Protein AF-0000000077099693 (afdb_homodimer)

Nearest PDB structures (foldseek):
  2be3-assembly1_A  TM=9.600E-01  e=2.586E-26  Streptococcus pneumoniae TIGR4
  5ded-assembly2_C  TM=9.447E-01  e=9.834E-24  Bacillus subtilis PY79
  6ex0-assembly1_B-2  TM=9.081E-01  e=3.715E-18  Staphylococcus aureus
  6fgx-assembly1_B-2  TM=8.898E-01  e=2.248E-17  Staphylococcus aureus
  6fgx-assembly1_A-2  TM=9.010E-01  e=3.633E-17  Staphylococcus aureus

Structure (mmCIF, N/CA/C/O backbone):
data_AF-0000000077099693-model_v1
#
loop_
_entity.id
_entity.type
_entity.pdbx_description
1 polymer 'RelA/SpoT domain protein'
#
loop_
_atom_site.group_PDB
_atom_site.id
_atom_site.type_symbol
_atom_site.label_atom_id
_atom_site.label_alt_id
_atom_site.label_comp_id
_atom_site.label_asym_id
_atom_site.label_entity_id
_atom_site.label_seq_id
_atom_site.pdbx_PDB_ins_code
_atom_site.Cartn_x
_atom_site.Cartn_y
_atom_site.Cartn_z
_atom_site.occupancy
_atom_site.B_iso_or_equiv
_atom_site.auth_seq_id
_atom_site.auth_comp_id
_atom_site.auth_asym_id
_atom_site.auth_atom_id
_atom_site.pdbx_PDB_model_num
ATOM 1 N N . MET A 1 1 ? 8.82 -41.344 -7.066 1 56.47 1 MET A N 1
ATOM 2 C CA . MET A 1 1 ? 9.078 -39.938 -6.863 1 56.47 1 MET A CA 1
ATOM 3 C C . MET A 1 1 ? 9.047 -39.594 -5.379 1 56.47 1 MET A C 1
ATOM 5 O O . MET A 1 1 ? 8.312 -40.188 -4.605 1 56.47 1 MET A O 1
ATOM 9 N N . GLU A 1 2 ? 10.094 -39.031 -4.82 1 67.69 2 GLU A N 1
ATOM 10 C CA . GLU A 1 2 ? 10.125 -38.625 -3.418 1 67.69 2 GLU A CA 1
ATOM 11 C C . GLU A 1 2 ? 9.102 -37.531 -3.129 1 67.69 2 GLU A C 1
ATOM 13 O O . GLU A 1 2 ? 8.734 -36.75 -4.023 1 67.69 2 GLU A O 1
ATOM 18 N N . LEU A 1 3 ? 8.398 -37.75 -1.994 1 73.38 3 LEU A N 1
ATOM 19 C CA . LEU A 1 3 ? 7.426 -36.719 -1.599 1 73.38 3 LEU A CA 1
ATOM 20 C C . LEU A 1 3 ? 8.07 -35.344 -1.545 1 73.38 3 LEU A C 1
ATOM 22 O O . LEU A 1 3 ? 9.148 -35.188 -0.966 1 73.38 3 LEU A O 1
ATOM 26 N N . GLN A 1 4 ? 7.574 -34.562 -2.301 1 75.5 4 GLN A N 1
ATOM 27 C CA . GLN A 1 4 ? 8.062 -33.188 -2.27 1 75.5 4 GLN A CA 1
ATOM 28 C C . GLN A 1 4 ? 7.504 -32.438 -1.062 1 75.5 4 GLN A C 1
ATOM 30 O O . GLN A 1 4 ? 6.297 -32.219 -0.961 1 75.5 4 GLN A O 1
ATOM 35 N N . MET A 1 5 ? 8.43 -32.062 -0.159 1 83.25 5 MET A N 1
ATOM 36 C CA . MET A 1 5 ? 8.047 -31.281 1.016 1 83.25 5 MET A CA 1
ATOM 37 C C . MET A 1 5 ? 8.141 -29.781 0.735 1 83.25 5 MET A C 1
ATOM 39 O O . MET A 1 5 ? 9.141 -29.156 1.086 1 83.25 5 MET A O 1
ATOM 43 N N . TRP A 1 6 ? 7.055 -29.266 0.269 1 88.69 6 TRP A N 1
ATOM 44 C CA . TRP A 1 6 ? 7.055 -27.906 -0.25 1 88.69 6 TRP A CA 1
ATOM 45 C C . TRP A 1 6 ? 7.348 -26.906 0.857 1 88.69 6 TRP A C 1
ATOM 47 O O . TRP A 1 6 ? 7.984 -25.875 0.616 1 88.69 6 TRP A O 1
ATOM 57 N N . ARG A 1 7 ? 6.918 -27.203 2.027 1 86.5 7 ARG A N 1
ATOM 58 C CA . ARG A 1 7 ? 7.211 -26.297 3.137 1 86.5 7 ARG A CA 1
ATOM 59 C C . ARG A 1 7 ? 8.711 -26.188 3.375 1 86.5 7 ARG A C 1
ATOM 61 O O . ARG A 1 7 ? 9.234 -25.109 3.613 1 86.5 7 ARG A O 1
ATOM 68 N N . GLU A 1 8 ? 9.328 -27.312 3.295 1 87.81 8 GLU A N 1
ATOM 69 C CA . GLU A 1 8 ? 10.773 -27.359 3.492 1 87.81 8 GLU A CA 1
ATOM 70 C C . GLU A 1 8 ? 11.508 -26.703 2.324 1 87.81 8 GLU A C 1
ATOM 72 O O . GLU A 1 8 ? 12.5 -26 2.521 1 87.81 8 GLU A O 1
ATOM 77 N N . ILE A 1 9 ? 11.023 -27 1.177 1 90.06 9 ILE A N 1
ATOM 78 C CA . ILE A 1 9 ? 11.641 -26.469 -0.035 1 90.06 9 ILE A CA 1
ATOM 79 C C . ILE A 1 9 ? 11.555 -24.938 -0.034 1 90.06 9 ILE A C 1
ATOM 81 O O . ILE A 1 9 ? 12.516 -24.266 -0.418 1 90.06 9 ILE A O 1
ATOM 85 N N . LEU A 1 10 ? 10.43 -24.328 0.495 1 93.75 10 LEU A N 1
ATOM 86 C CA . LEU A 1 10 ? 10.172 -22.906 0.354 1 93.75 10 LEU A CA 1
ATOM 87 C C . LEU A 1 10 ? 10.648 -22.141 1.582 1 93.75 10 LEU A C 1
ATOM 89 O O . LEU A 1 10 ? 10.75 -20.906 1.554 1 93.75 10 LEU A O 1
ATOM 93 N N . CYS A 1 11 ? 11.086 -22.812 2.58 1 94.62 11 CYS A N 1
ATOM 94 C CA . CYS A 1 11 ? 11.469 -22.203 3.848 1 94.62 11 CYS A CA 1
ATOM 95 C C . CYS A 1 11 ? 12.586 -21.188 3.646 1 94.62 11 CYS A C 1
ATOM 97 O O . CYS A 1 11 ? 12.477 -20.047 4.098 1 94.62 11 CYS A O 1
ATOM 99 N N . PRO A 1 12 ? 13.648 -21.578 2.928 1 96.31 12 PRO A N 1
ATOM 100 C CA . PRO A 1 12 ? 14.711 -20.594 2.732 1 96.31 12 PRO A CA 1
ATOM 101 C C . PRO A 1 12 ? 14.242 -19.344 1.986 1 96.31 12 PRO A C 1
ATOM 103 O O . PRO A 1 12 ? 14.758 -18.25 2.217 1 96.31 12 PRO A O 1
ATOM 106 N N . TYR A 1 13 ? 13.344 -19.531 1.137 1 97.94 13 TYR A N 1
ATOM 107 C CA . TYR A 1 13 ? 12.828 -18.406 0.358 1 97.94 13 TYR A CA 1
ATOM 108 C C . TYR A 1 13 ? 11.969 -17.484 1.222 1 97.94 13 TYR A C 1
ATOM 110 O O . TYR A 1 13 ? 12.008 -16.266 1.075 1 97.94 13 TYR A O 1
ATOM 118 N N . ASP A 1 14 ? 11.219 -18.078 2.086 1 97.5 14 ASP A N 1
ATOM 119 C CA . ASP A 1 14 ? 10.469 -17.281 3.055 1 97.5 14 ASP A CA 1
ATOM 120 C C . ASP A 1 14 ? 11.391 -16.406 3.889 1 97.5 14 ASP A C 1
ATOM 122 O O . ASP A 1 14 ? 11.109 -15.227 4.102 1 97.5 14 ASP A O 1
ATOM 126 N N . LEU A 1 15 ? 12.422 -17.047 4.352 1 97.81 15 LEU A N 1
ATOM 127 C CA . LEU A 1 15 ? 13.398 -16.328 5.156 1 97.81 15 LEU A CA 1
ATOM 128 C C . LEU A 1 15 ? 14.016 -15.18 4.363 1 97.81 15 LEU A C 1
ATOM 130 O O . LEU A 1 15 ? 14.156 -14.07 4.871 1 97.81 15 LEU A O 1
ATOM 134 N N . ALA A 1 16 ? 14.367 -15.453 3.152 1 98.38 16 ALA A N 1
ATOM 135 C CA . ALA A 1 16 ? 14.969 -14.438 2.295 1 98.38 16 ALA A CA 1
ATOM 136 C C . ALA A 1 16 ? 14.031 -13.25 2.096 1 98.38 16 ALA A C 1
ATOM 138 O O . ALA A 1 16 ? 14.453 -12.094 2.184 1 98.38 16 ALA A O 1
ATOM 139 N N . VAL A 1 17 ? 12.828 -13.539 1.845 1 98.75 17 VAL A N 1
ATOM 140 C CA . VAL A 1 17 ? 11.836 -12.492 1.606 1 98.75 17 VAL A CA 1
ATOM 141 C C . VAL A 1 17 ? 11.703 -11.609 2.848 1 98.75 17 VAL A C 1
ATOM 143 O O . VAL A 1 17 ? 11.703 -10.383 2.746 1 98.75 17 VAL A O 1
ATOM 146 N N . GLU A 1 18 ? 11.609 -12.195 3.969 1 98.12 18 GLU A N 1
ATOM 147 C CA . GLU A 1 18 ? 11.469 -11.438 5.211 1 98.12 18 GLU A CA 1
ATOM 148 C C . GLU A 1 18 ? 12.688 -10.57 5.469 1 98.12 18 GLU A C 1
ATOM 150 O O . GLU A 1 18 ? 12.562 -9.398 5.852 1 98.12 18 GLU A O 1
ATOM 155 N N . GLU A 1 19 ? 13.828 -11.117 5.262 1 98.5 19 GLU A N 1
ATOM 156 C CA . GLU A 1 19 ? 15.062 -10.375 5.492 1 98.5 19 GLU A CA 1
ATOM 157 C C . GLU A 1 19 ? 15.188 -9.203 4.516 1 98.5 19 GLU A C 1
ATOM 159 O O . GLU A 1 19 ? 15.5 -8.086 4.922 1 98.5 19 GLU A O 1
ATOM 164 N N . LEU A 1 20 ? 14.977 -9.516 3.293 1 98.69 20 LEU A N 1
ATOM 165 C CA . LEU A 1 20 ? 15.141 -8.492 2.268 1 98.69 20 LEU A CA 1
ATOM 166 C C . LEU A 1 20 ? 14.125 -7.371 2.445 1 98.69 20 LEU A C 1
ATOM 168 O O . LEU A 1 20 ? 14.461 -6.191 2.311 1 98.69 20 LEU A O 1
ATOM 172 N N . LYS A 1 21 ? 12.898 -7.742 2.672 1 98.44 21 LYS A N 1
ATOM 173 C CA . LYS A 1 21 ? 11.883 -6.727 2.945 1 98.44 21 LYS A CA 1
ATOM 174 C C . LYS A 1 21 ? 12.312 -5.812 4.086 1 98.44 21 LYS A C 1
ATOM 176 O O . LYS A 1 21 ? 12.203 -4.59 3.984 1 98.44 21 LYS A O 1
ATOM 181 N N . LEU A 1 22 ? 12.734 -6.422 5.16 1 98 22 LEU A N 1
ATOM 182 C CA . LEU A 1 22 ? 13.188 -5.664 6.324 1 98 22 LEU A CA 1
ATOM 183 C C . LEU A 1 22 ? 14.312 -4.707 5.945 1 98 22 LEU A C 1
ATOM 185 O O . LEU A 1 22 ? 14.312 -3.547 6.367 1 98 22 LEU A O 1
ATOM 189 N N . LYS A 1 23 ? 15.234 -5.16 5.219 1 98.44 23 LYS A N 1
ATOM 190 C CA . LYS A 1 23 ? 16.391 -4.355 4.828 1 98.44 23 LYS A CA 1
ATOM 191 C C . LYS A 1 23 ? 15.953 -3.148 3.998 1 98.44 23 LYS A C 1
ATOM 193 O O . LYS A 1 23 ? 16.422 -2.029 4.23 1 98.44 23 LYS A O 1
ATOM 198 N N . PHE A 1 24 ? 15.078 -3.348 3.061 1 98.69 24 PHE A N 1
ATOM 199 C CA . PHE A 1 24 ? 14.641 -2.244 2.213 1 98.69 24 PHE A CA 1
ATOM 200 C C . PHE A 1 24 ? 13.742 -1.286 2.988 1 98.69 24 PHE A C 1
ATOM 202 O O . PHE A 1 24 ? 13.789 -0.074 2.77 1 98.69 24 PHE A O 1
ATOM 209 N N . VAL A 1 25 ? 12.945 -1.805 3.857 1 98.25 25 VAL A N 1
ATOM 210 C CA . VAL A 1 25 ? 12.125 -0.951 4.711 1 98.25 25 VAL A CA 1
ATOM 211 C C . VAL A 1 25 ? 13.023 -0.088 5.594 1 98.25 25 VAL A C 1
ATOM 213 O O . VAL A 1 25 ? 12.75 1.096 5.801 1 98.25 25 VAL A O 1
ATOM 216 N N . HIS A 1 26 ? 14.047 -0.689 6.094 1 97.88 26 HIS A N 1
ATOM 217 C CA . HIS A 1 26 ? 14.984 0.06 6.926 1 97.88 26 HIS A CA 1
ATOM 218 C C . HIS A 1 26 ? 15.617 1.208 6.145 1 97.88 26 HIS A C 1
ATOM 220 O O . HIS A 1 26 ? 15.766 2.314 6.668 1 97.88 26 HIS A O 1
ATOM 226 N N . ILE A 1 27 ? 15.969 0.955 4.957 1 97.56 27 ILE A N 1
ATOM 227 C CA . ILE A 1 27 ? 16.531 2 4.109 1 97.56 27 ILE A CA 1
ATOM 228 C C . ILE A 1 27 ? 15.508 3.129 3.941 1 97.56 27 ILE A C 1
ATOM 230 O O . ILE A 1 27 ? 15.852 4.305 4.074 1 97.56 27 ILE A O 1
ATOM 234 N N . MET A 1 28 ? 14.289 2.768 3.625 1 97.38 28 MET A N 1
ATOM 235 C CA . MET A 1 28 ? 13.203 3.732 3.482 1 97.38 28 MET A CA 1
ATOM 236 C C . MET A 1 28 ? 13.078 4.598 4.73 1 97.38 28 MET A C 1
ATOM 238 O O . MET A 1 28 ? 13.047 5.828 4.641 1 97.38 28 MET A O 1
ATOM 242 N N . ASN A 1 29 ? 13.141 3.955 5.855 1 95.19 29 ASN A N 1
ATOM 243 C CA . ASN A 1 29 ? 12.961 4.645 7.129 1 95.19 29 ASN A CA 1
ATOM 244 C C . ASN A 1 29 ? 14.164 5.527 7.457 1 95.19 29 ASN A C 1
ATOM 246 O O . ASN A 1 29 ? 14.008 6.598 8.055 1 95.19 29 ASN A O 1
ATOM 250 N N . GLU A 1 30 ? 15.305 5.043 7.176 1 95.25 30 GLU A N 1
ATOM 251 C CA . GLU A 1 30 ? 16.516 5.828 7.422 1 95.25 30 GLU A CA 1
ATOM 252 C C . GLU A 1 30 ? 16.469 7.156 6.664 1 95.25 30 GLU A C 1
ATOM 254 O O . GLU A 1 30 ? 16.828 8.203 7.215 1 95.25 30 GLU A O 1
ATOM 259 N N . TYR A 1 31 ? 16.078 7.074 5.426 1 94.12 31 TYR A N 1
ATOM 260 C CA . TYR A 1 31 ? 15.914 8.305 4.656 1 94.12 31 TYR A CA 1
ATOM 261 C C . TYR A 1 31 ? 14.93 9.242 5.336 1 94.12 31 TYR A C 1
ATOM 263 O O . TYR A 1 31 ? 15.227 10.422 5.543 1 94.12 31 TYR A O 1
ATOM 271 N N . ARG A 1 32 ? 13.828 8.727 5.746 1 88.75 32 ARG A N 1
ATOM 272 C CA . ARG A 1 32 ? 12.742 9.531 6.301 1 88.75 32 ARG A CA 1
ATOM 273 C C . ARG A 1 32 ? 13.133 10.133 7.645 1 88.75 32 ARG A C 1
ATOM 275 O O . ARG A 1 32 ? 12.875 11.305 7.902 1 88.75 32 ARG A O 1
ATOM 282 N N . THR A 1 33 ? 13.773 9.359 8.453 1 86 33 THR A N 1
ATOM 283 C CA . THR A 1 33 ? 14.203 9.82 9.766 1 86 33 THR A CA 1
ATOM 284 C C . THR A 1 33 ? 15.273 10.898 9.633 1 86 33 THR A C 1
ATOM 286 O O . THR A 1 33 ? 15.336 11.82 10.445 1 86 33 THR A O 1
ATOM 289 N N . ALA A 1 34 ? 16.016 10.789 8.586 1 87.25 34 ALA A N 1
ATOM 290 C CA . ALA A 1 34 ? 17.062 11.781 8.336 1 87.25 34 ALA A CA 1
ATOM 291 C C . ALA A 1 34 ? 16.484 13.039 7.695 1 87.25 34 ALA A C 1
ATOM 293 O O . ALA A 1 34 ? 17.219 13.969 7.359 1 87.25 34 ALA A O 1
ATOM 294 N N . GLY A 1 35 ? 15.188 13.047 7.512 1 83.12 35 GLY A N 1
ATOM 295 C CA . GLY A 1 35 ? 14.547 14.195 6.895 1 83.12 35 GLY A CA 1
ATOM 296 C C . GLY A 1 35 ? 14.836 14.312 5.41 1 83.12 35 GLY A C 1
ATOM 297 O O . GLY A 1 35 ? 14.867 15.414 4.859 1 83.12 35 GLY A O 1
ATOM 298 N N . ARG A 1 36 ? 15.086 13.172 4.844 1 88.94 36 ARG A N 1
ATOM 299 C CA . ARG A 1 36 ? 15.383 13.148 3.416 1 88.94 36 ARG A CA 1
ATOM 300 C C . ARG A 1 36 ? 14.297 12.398 2.645 1 88.94 36 ARG A C 1
ATOM 302 O O . ARG A 1 36 ? 13.578 11.57 3.215 1 88.94 36 ARG A O 1
ATOM 309 N N . TYR A 1 37 ? 14.25 12.766 1.404 1 92.88 37 TYR A N 1
ATOM 310 C CA . TYR A 1 37 ? 13.359 12.023 0.521 1 92.88 37 TYR A CA 1
ATOM 311 C C . TYR A 1 37 ? 13.867 10.602 0.3 1 92.88 37 TYR A C 1
ATOM 313 O O . TYR A 1 37 ? 15.039 10.398 -0.013 1 92.88 37 TYR A O 1
ATOM 321 N N . SER A 1 38 ? 12.961 9.711 0.487 1 96 38 SER A N 1
ATOM 322 C CA . SER A 1 38 ? 13.312 8.312 0.234 1 96 38 SER A CA 1
ATOM 323 C C . SER A 1 38 ? 12.922 7.898 -1.18 1 96 38 SER A C 1
ATOM 325 O O . SER A 1 38 ? 11.773 8.078 -1.591 1 96 38 SER A O 1
ATOM 327 N N . PRO A 1 39 ? 13.836 7.273 -1.912 1 97.25 39 PRO A N 1
ATOM 328 C CA . PRO A 1 39 ? 13.461 6.746 -3.225 1 97.25 39 PRO A CA 1
ATOM 329 C C . PRO A 1 39 ? 12.531 5.535 -3.131 1 97.25 39 PRO A C 1
ATOM 331 O O . PRO A 1 39 ? 11.953 5.113 -4.137 1 97.25 39 PRO A O 1
ATOM 334 N N . ILE A 1 40 ? 12.461 4.938 -1.971 1 98.19 40 ILE A N 1
ATOM 335 C CA . ILE A 1 40 ? 11.57 3.805 -1.73 1 98.19 40 ILE A CA 1
ATOM 336 C C . ILE A 1 40 ? 10.305 4.281 -1.024 1 98.19 40 ILE A C 1
ATOM 338 O O . ILE A 1 40 ? 10.375 4.879 0.053 1 98.19 40 ILE A O 1
ATOM 342 N N . GLU A 1 41 ? 9.25 4.051 -1.707 1 95.75 41 GLU A N 1
ATOM 343 C CA . GLU A 1 41 ? 7.969 4.453 -1.136 1 95.75 41 GLU A CA 1
ATOM 344 C C . GLU A 1 41 ? 7.336 3.309 -0.349 1 95.75 41 GLU A C 1
ATOM 346 O O . GLU A 1 41 ? 6.766 3.527 0.723 1 95.75 41 GLU A O 1
ATOM 351 N N . GLN A 1 42 ? 7.41 2.211 -0.86 1 95.88 42 GLN A N 1
ATOM 352 C CA . GLN A 1 42 ? 6.812 1.021 -0.26 1 95.88 42 GLN A CA 1
ATOM 353 C C . GLN A 1 42 ? 7.582 -0.237 -0.646 1 95.88 42 GLN A C 1
ATOM 355 O O . GLN A 1 42 ? 8.219 -0.284 -1.702 1 95.88 42 GLN A O 1
ATOM 360 N N . VAL A 1 43 ? 7.566 -1.199 0.247 1 98.06 43 VAL A N 1
ATOM 361 C CA . VAL A 1 43 ? 8.227 -2.475 -0.013 1 98.06 43 VAL A CA 1
ATOM 362 C C . VAL A 1 43 ? 7.266 -3.623 0.284 1 98.06 43 VAL A C 1
ATOM 364 O O . VAL A 1 43 ? 6.57 -3.611 1.304 1 98.06 43 VAL A O 1
ATOM 367 N N . ASP A 1 44 ? 7.184 -4.457 -0.662 1 95.75 44 ASP A N 1
ATOM 368 C CA . ASP A 1 44 ? 6.43 -5.691 -0.456 1 95.75 44 ASP A CA 1
ATOM 369 C C . ASP A 1 44 ? 7.254 -6.91 -0.863 1 95.75 44 ASP A C 1
ATOM 371 O O . ASP A 1 44 ? 8.297 -6.777 -1.507 1 95.75 44 ASP A O 1
ATOM 375 N N . GLY A 1 45 ? 6.895 -8.016 -0.298 1 96.12 45 GLY A N 1
ATOM 376 C CA . GLY A 1 45 ? 7.566 -9.266 -0.626 1 96.12 45 GLY A CA 1
ATOM 377 C C . GLY A 1 45 ? 6.656 -10.477 -0.54 1 96.12 45 GLY A C 1
ATOM 378 O O . GLY A 1 45 ? 5.707 -10.484 0.246 1 96.12 45 GLY A O 1
ATOM 379 N N . ARG A 1 46 ? 6.973 -11.383 -1.413 1 93.19 46 ARG A N 1
ATOM 380 C CA . ARG A 1 46 ? 6.188 -12.609 -1.363 1 93.19 46 ARG A CA 1
ATOM 381 C C . ARG A 1 46 ? 6.98 -13.789 -1.924 1 93.19 46 ARG A C 1
ATOM 383 O O . ARG A 1 46 ? 7.824 -13.609 -2.805 1 93.19 46 ARG A O 1
ATOM 390 N N . VAL A 1 47 ? 6.66 -14.906 -1.368 1 96.69 47 VAL A N 1
ATOM 391 C CA . VAL A 1 47 ? 7.105 -16.141 -1.988 1 96.69 47 VAL A CA 1
ATOM 392 C C . VAL A 1 47 ? 6.074 -16.609 -3.014 1 96.69 47 VAL A C 1
ATOM 394 O O . VAL A 1 47 ? 4.871 -16.594 -2.748 1 96.69 47 VAL A O 1
ATOM 397 N N . LYS A 1 48 ? 6.551 -16.922 -4.16 1 94.75 48 LYS A N 1
ATOM 398 C CA . LYS A 1 48 ? 5.66 -17.406 -5.207 1 94.75 48 LYS A CA 1
ATOM 399 C C . LYS A 1 48 ? 4.801 -18.562 -4.703 1 94.75 48 LYS A C 1
ATOM 401 O O . LYS A 1 48 ? 5.289 -19.438 -3.982 1 94.75 48 LYS A O 1
ATOM 406 N N . SER A 1 49 ? 3.57 -18.531 -5.102 1 92.75 49 SER A N 1
ATOM 407 C CA . SER A 1 49 ? 2.703 -19.641 -4.711 1 92.75 49 SER A CA 1
ATOM 408 C C . SER A 1 49 ? 3.146 -20.953 -5.367 1 92.75 49 SER A C 1
ATOM 410 O O . SER A 1 49 ? 3.76 -20.938 -6.438 1 92.75 49 SER A O 1
ATOM 412 N N . ILE A 1 50 ? 2.791 -22.047 -4.719 1 92.31 50 ILE A N 1
ATOM 413 C CA . ILE A 1 50 ? 3.172 -23.344 -5.254 1 92.31 50 ILE A CA 1
ATOM 414 C C . ILE A 1 50 ? 2.525 -23.547 -6.621 1 92.31 50 ILE A C 1
ATOM 416 O O . ILE A 1 50 ? 3.164 -24.062 -7.543 1 92.31 50 ILE A O 1
ATOM 420 N N . SER A 1 51 ? 1.28 -23.172 -6.738 1 92 51 SER A N 1
ATOM 421 C CA . SER A 1 51 ? 0.61 -23.297 -8.031 1 92 51 SER A CA 1
ATOM 422 C C . SER A 1 51 ? 1.363 -22.547 -9.117 1 92 51 SER A C 1
ATOM 424 O O . SER A 1 51 ? 1.502 -23.031 -10.234 1 92 51 SER A O 1
ATOM 426 N N . SER A 1 52 ? 1.836 -21.359 -8.805 1 92.5 52 SER A N 1
ATOM 427 C CA . SER A 1 52 ? 2.6 -20.562 -9.766 1 92.5 52 SER A CA 1
ATOM 428 C C . SER A 1 52 ? 3.924 -21.234 -10.109 1 92.5 52 SER A C 1
ATOM 430 O O . SER A 1 52 ? 4.387 -21.172 -11.242 1 92.5 52 SER A O 1
ATOM 432 N N . ILE A 1 53 ? 4.52 -21.797 -9.125 1 93.19 53 ILE A N 1
ATOM 433 C CA . ILE A 1 53 ? 5.773 -22.516 -9.344 1 93.19 53 ILE A CA 1
ATOM 434 C C . ILE A 1 53 ? 5.539 -23.703 -10.281 1 93.19 53 ILE A C 1
ATOM 436 O O . ILE A 1 53 ? 6.273 -23.891 -11.25 1 93.19 53 ILE A O 1
ATOM 440 N N . LEU A 1 54 ? 4.523 -24.469 -10.008 1 91.56 54 LEU A N 1
ATOM 441 C CA . LEU A 1 54 ? 4.191 -25.625 -10.828 1 91.56 54 LEU A CA 1
ATOM 442 C C . LEU A 1 54 ? 3.883 -25.219 -12.258 1 91.56 54 LEU A C 1
ATOM 444 O O . LEU A 1 54 ? 4.324 -25.875 -13.211 1 91.56 54 LEU A O 1
ATOM 448 N N . ASP A 1 55 ? 3.107 -24.188 -12.398 1 91.25 55 ASP A N 1
ATOM 449 C CA . ASP A 1 55 ? 2.799 -23.688 -13.734 1 91.25 55 ASP A CA 1
ATOM 450 C C . ASP A 1 55 ? 4.074 -23.328 -14.492 1 91.25 55 ASP A C 1
ATOM 452 O O . ASP A 1 55 ? 4.211 -23.641 -15.68 1 91.25 55 ASP A O 1
ATOM 456 N N . LYS A 1 56 ? 4.934 -22.641 -13.859 1 90.75 56 LYS A N 1
ATOM 457 C CA . LYS A 1 56 ? 6.188 -22.219 -14.484 1 90.75 56 LYS A CA 1
ATOM 458 C C . LYS A 1 56 ? 7.051 -23.438 -14.836 1 90.75 56 LYS A C 1
ATOM 460 O O . LYS A 1 56 ? 7.676 -23.469 -15.898 1 90.75 56 LYS A O 1
ATOM 465 N N . MET A 1 57 ? 7.105 -24.344 -13.93 1 89.62 57 MET A N 1
ATOM 466 C CA . MET A 1 57 ? 7.859 -25.578 -14.188 1 89.62 57 MET A CA 1
ATOM 467 C C . MET A 1 57 ? 7.332 -26.281 -15.43 1 89.62 57 MET A C 1
ATOM 469 O O . MET A 1 57 ? 8.109 -26.766 -16.25 1 89.62 57 MET A O 1
ATOM 473 N N . GLN A 1 58 ? 6.055 -26.359 -15.523 1 87.31 58 GLN A N 1
ATOM 474 C CA . GLN A 1 58 ? 5.426 -27.016 -16.672 1 87.31 58 GLN A CA 1
ATOM 475 C C . GLN A 1 58 ? 5.723 -26.266 -17.969 1 87.31 58 GLN A C 1
ATOM 477 O O . GLN A 1 58 ? 6.082 -26.859 -18.984 1 87.31 58 GLN A O 1
ATOM 482 N N . ARG A 1 59 ? 5.57 -25 -17.922 1 87.75 59 ARG A N 1
ATOM 483 C CA . ARG A 1 59 ? 5.773 -24.172 -19.109 1 87.75 59 ARG A CA 1
ATOM 484 C C . ARG A 1 59 ? 7.219 -24.234 -19.578 1 87.75 59 ARG A C 1
ATOM 486 O O . ARG A 1 59 ? 7.48 -24.297 -20.781 1 87.75 59 ARG A O 1
ATOM 493 N N . LYS A 1 60 ? 8.156 -24.25 -18.641 1 89.69 60 LYS A N 1
ATOM 494 C CA . LYS A 1 60 ? 9.57 -24.203 -18.969 1 89.69 60 LYS A CA 1
ATOM 495 C C . LYS A 1 60 ? 10.18 -25.609 -18.969 1 89.69 60 LYS A C 1
ATOM 497 O O . LYS A 1 60 ? 11.375 -25.766 -19.203 1 89.69 60 LYS A O 1
ATOM 502 N N . LYS A 1 61 ? 9.398 -26.578 -18.656 1 88.56 61 LYS A N 1
ATOM 503 C CA . LYS A 1 61 ? 9.844 -27.969 -18.609 1 88.56 61 LYS A CA 1
ATOM 504 C C . LYS A 1 61 ? 11.008 -28.141 -17.625 1 88.56 61 LYS A C 1
ATOM 506 O O . LYS A 1 61 ? 12.039 -28.719 -17.984 1 88.56 61 LYS A O 1
ATOM 511 N N . ILE A 1 62 ? 10.859 -27.594 -16.469 1 88.69 62 ILE A N 1
ATOM 512 C CA . ILE A 1 62 ? 11.859 -27.656 -15.406 1 88.69 62 ILE A CA 1
ATOM 513 C C . ILE A 1 62 ? 11.523 -28.797 -14.445 1 88.69 62 ILE A C 1
ATOM 515 O O . ILE A 1 62 ? 10.367 -28.969 -14.039 1 88.69 62 ILE A O 1
ATOM 519 N N . ASN A 1 63 ? 12.492 -29.547 -14.164 1 84.75 63 ASN A N 1
ATOM 520 C CA . ASN A 1 63 ? 12.328 -30.609 -13.172 1 84.75 63 ASN A CA 1
ATOM 521 C C . ASN A 1 63 ? 12.367 -30.062 -11.75 1 84.75 63 ASN A C 1
ATOM 523 O O . ASN A 1 63 ? 13.023 -29.047 -11.492 1 84.75 63 ASN A O 1
ATOM 527 N N . ILE A 1 64 ? 11.734 -30.75 -10.836 1 80.38 64 ILE A N 1
ATOM 528 C CA . ILE A 1 64 ? 11.602 -30.297 -9.453 1 80.38 64 ILE A CA 1
ATOM 529 C C . ILE A 1 64 ? 12.984 -30.141 -8.828 1 80.38 64 ILE A C 1
ATOM 531 O O . ILE A 1 64 ? 13.211 -29.25 -8 1 80.38 64 ILE A O 1
ATOM 535 N N . ASN A 1 65 ? 13.914 -30.969 -9.195 1 82.75 65 ASN A N 1
ATOM 536 C CA . ASN A 1 65 ? 15.258 -30.938 -8.625 1 82.75 65 ASN A CA 1
ATOM 537 C C . ASN A 1 65 ? 16.062 -29.734 -9.109 1 82.75 65 ASN A C 1
ATOM 539 O O . ASN A 1 65 ? 17.094 -29.406 -8.539 1 82.75 65 ASN A O 1
ATOM 543 N N . GLU A 1 66 ? 15.516 -29.047 -10.07 1 88.94 66 GLU A N 1
ATOM 544 C CA . GLU A 1 66 ? 16.219 -27.922 -10.672 1 88.94 66 GLU A CA 1
ATOM 545 C C . GLU A 1 66 ? 15.531 -26.609 -10.328 1 88.94 66 GLU A C 1
ATOM 547 O O . GLU A 1 66 ? 15.883 -25.562 -10.883 1 88.94 66 GLU A O 1
ATOM 552 N N . ILE A 1 67 ? 14.625 -26.609 -9.43 1 86.94 67 ILE A N 1
ATOM 553 C CA . ILE A 1 67 ? 13.82 -25.438 -9.117 1 86.94 67 ILE A CA 1
ATOM 554 C C . ILE A 1 67 ? 14.711 -24.344 -8.531 1 86.94 67 ILE A C 1
ATOM 556 O O . ILE A 1 67 ? 14.555 -23.172 -8.859 1 86.94 67 ILE A O 1
ATOM 560 N N . GLU A 1 68 ? 15.656 -24.719 -7.711 1 85.81 68 GLU A N 1
ATOM 561 C CA . GLU A 1 68 ? 16.516 -23.75 -7.023 1 85.81 68 GLU A CA 1
ATOM 562 C C . GLU A 1 68 ? 17.422 -23.016 -8.008 1 85.81 68 GLU A C 1
ATOM 564 O O . GLU A 1 68 ? 17.688 -21.828 -7.836 1 85.81 68 GLU A O 1
ATOM 569 N N . THR A 1 69 ? 17.766 -23.734 -9.039 1 87.56 69 THR A N 1
ATOM 570 C CA . THR A 1 69 ? 18.719 -23.156 -9.984 1 87.56 69 THR A CA 1
ATOM 571 C C . THR A 1 69 ? 18 -22.469 -11.133 1 87.56 69 THR A C 1
ATOM 573 O O . THR A 1 69 ? 18.453 -21.438 -11.633 1 87.56 69 THR A O 1
ATOM 576 N N . ASP A 1 70 ? 16.875 -23.047 -11.453 1 91.56 70 ASP A N 1
ATOM 577 C CA . ASP A 1 70 ? 16.281 -22.609 -12.711 1 91.56 70 ASP A CA 1
ATOM 578 C C . ASP A 1 70 ? 15.195 -21.562 -12.477 1 91.56 70 ASP A C 1
ATOM 580 O O . ASP A 1 70 ? 14.812 -20.828 -13.391 1 91.56 70 ASP A O 1
ATOM 584 N N . LEU A 1 71 ? 14.656 -21.531 -11.328 1 93.12 71 LEU A N 1
ATOM 585 C CA . LEU A 1 71 ? 13.641 -20.516 -11.031 1 93.12 71 LEU A CA 1
ATOM 586 C C . LEU A 1 71 ? 14.258 -19.344 -10.266 1 93.12 71 LEU A C 1
ATOM 588 O O . LEU A 1 71 ? 14.766 -19.531 -9.156 1 93.12 71 LEU A O 1
ATOM 592 N N . GLU A 1 72 ? 14.141 -18.188 -10.805 1 94.19 72 GLU A N 1
ATOM 593 C CA . GLU A 1 72 ? 14.828 -17.016 -10.289 1 94.19 72 GLU A CA 1
ATOM 594 C C . GLU A 1 72 ? 13.914 -16.188 -9.391 1 94.19 72 GLU A C 1
ATOM 596 O O . GLU A 1 72 ? 14.383 -15.328 -8.641 1 94.19 72 GLU A O 1
ATOM 601 N N . ASP A 1 73 ? 12.641 -16.484 -9.398 1 96.31 73 ASP A N 1
ATOM 602 C CA . ASP A 1 73 ? 11.695 -15.547 -8.812 1 96.31 73 ASP A CA 1
ATOM 603 C C . ASP A 1 73 ? 10.812 -16.234 -7.77 1 96.31 73 ASP A C 1
ATOM 605 O O . ASP A 1 73 ? 9.664 -15.844 -7.566 1 96.31 73 ASP A O 1
ATOM 609 N N . ILE A 1 74 ? 11.359 -17.312 -7.172 1 96.81 74 ILE A N 1
ATOM 610 C CA . ILE A 1 74 ? 10.602 -17.906 -6.074 1 96.81 74 ILE A CA 1
ATOM 611 C C . ILE A 1 74 ? 10.469 -16.891 -4.934 1 96.81 74 ILE A C 1
ATOM 613 O O . ILE A 1 74 ? 9.367 -16.672 -4.426 1 96.81 74 ILE A O 1
ATOM 617 N N . ALA A 1 75 ? 11.586 -16.344 -4.57 1 98.19 75 ALA A N 1
ATOM 618 C CA . ALA A 1 75 ? 11.562 -15.211 -3.658 1 98.19 75 ALA A CA 1
ATOM 619 C C . ALA A 1 75 ? 11.453 -13.898 -4.43 1 98.19 75 ALA A C 1
ATOM 621 O O . ALA A 1 75 ? 12.328 -13.57 -5.238 1 98.19 75 ALA A O 1
ATOM 622 N N . GLY A 1 76 ? 10.422 -13.141 -4.145 1 98.19 76 GLY A N 1
ATOM 623 C CA . GLY A 1 76 ? 10.195 -11.891 -4.848 1 98.19 76 GLY A CA 1
ATOM 624 C C . GLY A 1 76 ? 10.047 -10.703 -3.912 1 98.19 76 GLY A C 1
ATOM 625 O O . GLY A 1 76 ? 9.375 -10.797 -2.883 1 98.19 76 GLY A O 1
ATOM 626 N N . ILE A 1 77 ? 10.703 -9.625 -4.266 1 98.69 77 ILE A N 1
ATOM 627 C CA . ILE A 1 77 ? 10.555 -8.352 -3.57 1 98.69 77 ILE A CA 1
ATOM 628 C C . ILE A 1 77 ? 10.055 -7.289 -4.543 1 98.69 77 ILE A C 1
ATOM 630 O O . ILE A 1 77 ? 10.523 -7.207 -5.68 1 98.69 77 ILE A O 1
ATOM 634 N N . ARG A 1 78 ? 9.141 -6.578 -4.117 1 98.25 78 ARG A N 1
ATOM 635 C CA . ARG A 1 78 ? 8.656 -5.441 -4.895 1 98.25 78 ARG A CA 1
ATOM 636 C C . ARG A 1 78 ? 8.977 -4.125 -4.195 1 98.25 78 ARG A C 1
ATOM 638 O O . ARG A 1 78 ? 8.508 -3.881 -3.08 1 98.25 78 ARG A O 1
ATOM 645 N N . VAL A 1 79 ? 9.742 -3.369 -4.816 1 98.69 79 VAL A N 1
ATOM 646 C CA . VAL A 1 79 ? 10.07 -2.033 -4.332 1 98.69 79 VAL A CA 1
ATOM 647 C C . VAL A 1 79 ? 9.312 -0.987 -5.148 1 98.69 79 VAL A C 1
ATOM 649 O O . VAL A 1 79 ? 9.578 -0.806 -6.336 1 98.69 79 VAL A O 1
ATOM 652 N N . ILE A 1 80 ? 8.484 -0.268 -4.484 1 98.06 80 ILE A N 1
ATOM 653 C CA . ILE A 1 80 ? 7.652 0.727 -5.16 1 98.06 80 ILE A CA 1
ATOM 654 C C . ILE A 1 80 ? 8.258 2.115 -4.973 1 98.06 80 ILE A C 1
ATOM 656 O O . ILE A 1 80 ? 8.625 2.494 -3.857 1 98.06 80 ILE A O 1
ATOM 660 N N . CYS A 1 81 ? 8.32 2.791 -6.082 1 97.69 81 CYS A N 1
ATOM 661 C CA . CYS A 1 81 ? 8.875 4.141 -6.098 1 97.69 81 CYS A CA 1
ATOM 662 C C . CYS A 1 81 ? 7.805 5.168 -6.438 1 97.69 81 CYS A C 1
ATOM 664 O O . CYS A 1 81 ? 6.824 4.848 -7.113 1 97.69 81 CYS A O 1
ATOM 666 N N . GLN A 1 82 ? 8.039 6.367 -5.988 1 95 82 GLN A N 1
ATOM 667 C CA . GLN A 1 82 ? 7.098 7.434 -6.32 1 95 82 GLN A CA 1
ATOM 668 C C . GLN A 1 82 ? 7.309 7.926 -7.75 1 95 82 GLN A C 1
ATOM 670 O O . GLN A 1 82 ? 6.344 8.25 -8.445 1 95 82 GLN A O 1
ATOM 675 N N . PHE A 1 83 ? 8.602 7.953 -8.133 1 96.5 83 PHE A N 1
ATOM 676 C CA . PHE A 1 83 ? 8.938 8.461 -9.453 1 96.5 83 PHE A CA 1
ATOM 677 C C . PHE A 1 83 ? 9.797 7.465 -10.219 1 96.5 83 PHE A C 1
ATOM 679 O O . PHE A 1 83 ? 10.5 6.648 -9.617 1 96.5 83 PHE A O 1
ATOM 686 N N . VAL A 1 84 ? 9.719 7.594 -11.516 1 96.38 84 VAL A N 1
ATOM 687 C CA . VAL A 1 84 ? 10.484 6.699 -12.375 1 96.38 84 VAL A CA 1
ATOM 688 C C . VAL A 1 84 ? 11.977 6.875 -12.102 1 96.38 84 VAL A C 1
ATOM 690 O O . VAL A 1 84 ? 12.734 5.898 -12.102 1 96.38 84 VAL A O 1
ATOM 693 N N . GLU A 1 85 ? 12.422 8.094 -11.797 1 96.62 85 GLU A N 1
ATOM 694 C CA . GLU A 1 85 ? 13.82 8.406 -11.539 1 96.62 85 GLU A CA 1
ATOM 695 C C . GLU A 1 85 ? 14.328 7.668 -10.297 1 96.62 85 GLU A C 1
ATOM 697 O O . GLU A 1 85 ? 15.523 7.391 -10.18 1 96.62 85 GLU A O 1
ATOM 702 N N . ASP A 1 86 ? 13.43 7.41 -9.406 1 97.94 86 ASP A N 1
ATOM 703 C CA . ASP A 1 86 ? 13.805 6.738 -8.164 1 97.94 86 ASP A CA 1
ATOM 704 C C . ASP A 1 86 ? 14.227 5.293 -8.43 1 97.94 86 ASP A C 1
ATOM 706 O O . ASP A 1 86 ? 14.945 4.691 -7.633 1 97.94 86 ASP A O 1
ATOM 710 N N . ILE A 1 87 ? 13.734 4.703 -9.492 1 98.06 87 ILE A N 1
ATOM 711 C CA . ILE A 1 87 ? 14.055 3.322 -9.836 1 98.06 87 ILE A CA 1
ATOM 712 C C . ILE A 1 87 ? 15.562 3.168 -10 1 98.06 87 ILE A C 1
ATOM 714 O O . ILE A 1 87 ? 16.172 2.27 -9.414 1 98.06 87 ILE A O 1
ATOM 718 N N . ASP A 1 88 ? 16.156 4.098 -10.75 1 97.25 88 ASP A N 1
ATOM 719 C CA . ASP A 1 88 ? 17.594 4.07 -10.938 1 97.25 88 ASP A CA 1
ATOM 720 C C . ASP A 1 88 ? 18.328 4.203 -9.609 1 97.25 88 ASP A C 1
ATOM 722 O O . ASP A 1 88 ? 19.375 3.564 -9.398 1 97.25 88 ASP A O 1
ATOM 726 N N . ARG A 1 89 ? 17.828 5.031 -8.781 1 97.62 89 ARG A N 1
ATOM 727 C CA . ARG A 1 89 ? 18.438 5.227 -7.469 1 97.62 89 ARG A CA 1
ATOM 728 C C . ARG A 1 89 ? 18.406 3.943 -6.648 1 97.62 89 ARG A C 1
ATOM 730 O O . ARG A 1 89 ? 19.375 3.605 -5.973 1 97.62 89 ARG A O 1
ATOM 737 N N . VAL A 1 90 ? 17.266 3.266 -6.676 1 98.62 90 VAL A N 1
ATOM 738 C CA . VAL A 1 90 ? 17.141 2.014 -5.941 1 98.62 90 VAL A CA 1
ATOM 739 C C . VAL A 1 90 ? 18.109 0.976 -6.5 1 98.62 90 VAL A C 1
ATOM 741 O O . VAL A 1 90 ? 18.734 0.233 -5.746 1 98.62 90 VAL A O 1
ATOM 744 N N . VAL A 1 91 ? 18.219 0.92 -7.824 1 98.56 91 VAL A N 1
ATOM 745 C CA . VAL A 1 91 ? 19.172 0.005 -8.453 1 98.56 91 VAL A CA 1
ATOM 746 C C . VAL A 1 91 ? 20.578 0.291 -7.945 1 98.56 91 VAL A C 1
ATOM 748 O O . VAL A 1 91 ? 21.328 -0.632 -7.609 1 98.56 91 VAL A O 1
ATOM 751 N N . GLU A 1 92 ? 20.938 1.576 -7.852 1 98.31 92 GLU A N 1
ATOM 752 C CA . GLU A 1 92 ? 22.25 1.976 -7.348 1 98.31 92 GLU A CA 1
ATOM 753 C C . GLU A 1 92 ? 22.453 1.512 -5.91 1 98.31 92 GLU A C 1
ATOM 755 O O . GLU A 1 92 ? 23.531 1.057 -5.547 1 98.31 92 GLU A O 1
ATOM 760 N N . ILE A 1 93 ? 21.438 1.65 -5.148 1 98.19 93 ILE A N 1
ATOM 761 C CA . ILE A 1 93 ? 21.5 1.217 -3.754 1 98.19 93 ILE A CA 1
ATOM 762 C C . ILE A 1 93 ? 21.797 -0.281 -3.693 1 98.19 93 ILE A C 1
ATOM 764 O O . ILE A 1 93 ? 22.625 -0.726 -2.906 1 98.19 93 ILE A O 1
ATOM 768 N N . ILE A 1 94 ? 21.109 -1.048 -4.504 1 98.56 94 ILE A N 1
ATOM 769 C CA . ILE A 1 94 ? 21.281 -2.496 -4.539 1 98.56 94 ILE A CA 1
ATOM 770 C C . ILE A 1 94 ? 22.703 -2.828 -4.984 1 98.56 94 ILE A C 1
ATOM 772 O O . ILE A 1 94 ? 23.344 -3.709 -4.414 1 98.56 94 ILE A O 1
ATOM 776 N N . GLU A 1 95 ? 23.203 -2.111 -5.961 1 98.25 95 GLU A N 1
ATOM 777 C CA . GLU A 1 95 ? 24.531 -2.346 -6.527 1 98.25 95 GLU A CA 1
ATOM 778 C C . GLU A 1 95 ? 25.625 -2.105 -5.488 1 98.25 95 GLU A C 1
ATOM 780 O O . GLU A 1 95 ? 26.688 -2.719 -5.547 1 98.25 95 GLU A O 1
ATOM 785 N N . GLN A 1 96 ? 25.375 -1.287 -4.535 1 97.38 96 GLN A N 1
ATOM 786 C CA . GLN A 1 96 ? 26.391 -0.904 -3.555 1 97.38 96 GLN A CA 1
ATOM 787 C C . GLN A 1 96 ? 26.375 -1.849 -2.355 1 97.38 96 GLN A C 1
ATOM 789 O O . GLN A 1 96 ? 27.266 -1.792 -1.505 1 97.38 96 GLN A O 1
ATOM 794 N N . ARG A 1 97 ? 25.453 -2.682 -2.34 1 96.75 97 ARG A N 1
ATOM 795 C CA . ARG A 1 97 ? 25.344 -3.576 -1.193 1 96.75 97 ARG A CA 1
ATOM 796 C C . ARG A 1 97 ? 26.359 -4.707 -1.282 1 96.75 97 ARG A C 1
ATOM 798 O O . ARG A 1 97 ? 26.672 -5.184 -2.375 1 96.75 97 ARG A O 1
ATOM 805 N N . SER A 1 98 ? 26.734 -5.219 -0.091 1 97.06 98 SER A N 1
ATOM 806 C CA . SER A 1 98 ? 27.703 -6.305 -0.038 1 97.06 98 SER A CA 1
ATOM 807 C C . SER A 1 98 ? 27.047 -7.621 0.354 1 97.06 98 SER A C 1
ATOM 809 O O . SER A 1 98 ? 27.641 -8.695 0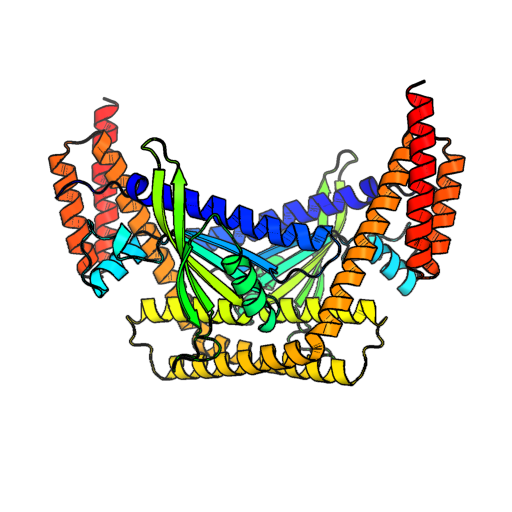.208 1 97.06 98 SER A O 1
ATOM 811 N N . ASP A 1 99 ? 25.859 -7.625 0.812 1 97.38 99 ASP A N 1
ATOM 812 C CA . ASP A 1 99 ? 25.219 -8.82 1.353 1 97.38 99 ASP A CA 1
ATOM 813 C C . ASP A 1 99 ? 24.406 -9.547 0.278 1 97.38 99 ASP A C 1
ATOM 815 O O . ASP A 1 99 ? 23.641 -10.461 0.583 1 97.38 99 ASP A O 1
ATOM 819 N N . MET A 1 100 ? 24.5 -9.078 -0.929 1 98.06 100 MET A N 1
ATOM 820 C CA . MET A 1 100 ? 23.875 -9.734 -2.068 1 98.06 100 MET A CA 1
ATOM 821 C C . MET A 1 100 ? 24.703 -9.547 -3.334 1 98.06 100 MET A C 1
ATOM 823 O O . MET A 1 100 ? 25.516 -8.625 -3.416 1 98.06 100 MET A O 1
ATOM 827 N N . GLU A 1 101 ? 24.484 -10.477 -4.246 1 98.19 101 GLU A N 1
ATOM 828 C CA . GLU A 1 101 ? 25.188 -10.422 -5.52 1 98.19 101 GLU A CA 1
ATOM 829 C C . GLU A 1 101 ? 24.219 -10.336 -6.695 1 98.19 101 GLU A C 1
ATOM 831 O O . GLU A 1 101 ? 23.312 -11.156 -6.816 1 98.19 101 GLU A O 1
ATOM 836 N N . ILE A 1 102 ? 24.484 -9.406 -7.551 1 98.56 102 ILE A N 1
ATOM 837 C CA . ILE A 1 102 ? 23.609 -9.234 -8.703 1 98.56 102 ILE A CA 1
ATOM 838 C C . ILE A 1 102 ? 23.969 -10.258 -9.781 1 98.56 102 ILE A C 1
ATOM 840 O O . ILE A 1 102 ? 25.109 -10.312 -10.227 1 98.56 102 ILE A O 1
ATOM 844 N N . LYS A 1 103 ? 23 -11.055 -10.141 1 98 103 LYS A N 1
ATOM 845 C CA . LYS A 1 103 ? 23.141 -12.008 -11.234 1 98 103 LYS A CA 1
ATOM 846 C C . LYS A 1 103 ? 22.828 -11.359 -12.578 1 98 103 LYS A C 1
ATOM 848 O O . LYS A 1 103 ? 23.609 -11.477 -13.531 1 98 103 LYS A O 1
ATOM 853 N N . THR A 1 104 ? 21.672 -10.742 -12.617 1 97.62 104 THR A N 1
ATOM 854 C CA . THR A 1 104 ? 21.219 -10.148 -13.867 1 97.62 104 THR A CA 1
ATOM 855 C C . THR A 1 104 ? 20.312 -8.945 -13.602 1 97.62 104 THR A C 1
ATOM 857 O O . THR A 1 104 ? 19.688 -8.859 -12.547 1 97.62 104 THR A O 1
ATOM 860 N N . LYS A 1 105 ? 20.391 -7.961 -14.516 1 97.44 105 LYS A N 1
ATOM 861 C CA . LYS A 1 105 ? 19.484 -6.816 -14.523 1 97.44 105 LYS A CA 1
ATOM 862 C C . LYS A 1 105 ? 18.656 -6.773 -15.812 1 97.44 105 LYS A C 1
ATOM 864 O O . LYS A 1 105 ? 19.203 -6.953 -16.906 1 97.44 105 LYS A O 1
ATOM 869 N N . LYS A 1 106 ? 17.359 -6.605 -15.664 1 97.06 106 LYS A N 1
ATOM 870 C CA . LYS A 1 106 ? 16.453 -6.457 -16.797 1 97.06 106 LYS A CA 1
ATOM 871 C C . LYS A 1 106 ? 15.727 -5.121 -16.75 1 97.06 106 LYS A C 1
ATOM 873 O O . LYS A 1 106 ? 14.883 -4.906 -15.867 1 97.06 106 LYS A O 1
ATOM 878 N N . ASP A 1 107 ? 16.016 -4.238 -17.719 1 96.56 107 ASP A N 1
ATOM 879 C CA . ASP A 1 107 ? 15.445 -2.895 -17.766 1 96.56 107 ASP A CA 1
ATOM 880 C C . ASP A 1 107 ? 14.281 -2.828 -18.75 1 96.56 107 ASP A C 1
ATOM 882 O O . ASP A 1 107 ? 14.469 -2.504 -19.922 1 96.56 107 ASP A O 1
ATOM 886 N N . TYR A 1 108 ? 13.062 -3.059 -18.234 1 94.06 108 TYR A N 1
ATOM 887 C CA . TYR A 1 108 ? 11.883 -2.984 -19.078 1 94.06 108 TYR A CA 1
ATOM 888 C C . TYR A 1 108 ? 11.281 -1.584 -19.062 1 94.06 108 TYR A C 1
ATOM 890 O O . TYR A 1 108 ? 10.133 -1.388 -19.469 1 94.06 108 TYR A O 1
ATOM 898 N N . ILE A 1 109 ? 11.938 -0.676 -18.516 1 91.56 109 ILE A N 1
ATOM 899 C CA . ILE A 1 109 ? 11.484 0.711 -18.516 1 91.56 109 ILE A CA 1
ATOM 900 C C . ILE A 1 109 ? 11.977 1.41 -19.781 1 91.56 109 ILE A C 1
ATOM 902 O O . ILE A 1 109 ? 11.195 2.014 -20.516 1 91.56 109 ILE A O 1
ATOM 906 N N . THR A 1 110 ? 13.258 1.284 -20.016 1 86.94 110 THR A N 1
ATOM 907 C CA . THR A 1 110 ? 13.836 1.874 -21.203 1 86.94 110 THR A CA 1
ATOM 908 C C . THR A 1 110 ? 13.531 1.019 -22.438 1 86.94 110 THR A C 1
ATOM 910 O O . THR A 1 110 ? 13.336 1.543 -23.531 1 86.94 110 THR A O 1
ATOM 913 N N . LYS A 1 111 ? 13.477 -0.312 -22.219 1 86.31 111 LYS A N 1
ATOM 914 C CA . LYS A 1 111 ? 13.141 -1.269 -23.266 1 86.31 111 LYS A CA 1
ATOM 915 C C . LYS A 1 111 ? 11.828 -1.983 -22.953 1 86.31 111 LYS A C 1
ATOM 917 O O . LYS A 1 111 ? 11.82 -3.182 -22.672 1 86.31 111 LYS A O 1
ATOM 922 N N . ALA A 1 112 ? 10.75 -1.161 -23.172 1 81.06 112 ALA A N 1
ATOM 923 C CA . ALA A 1 112 ? 9.445 -1.705 -22.797 1 81.06 112 ALA A CA 1
ATOM 924 C C . ALA A 1 112 ? 9.055 -2.863 -23.703 1 81.06 112 ALA A C 1
ATOM 926 O O . ALA A 1 112 ? 9.438 -2.893 -24.875 1 81.06 112 ALA A O 1
ATOM 927 N N . LYS A 1 113 ? 8.375 -3.795 -23.109 1 83.94 113 LYS A N 1
ATOM 928 C CA . LYS A 1 113 ? 7.82 -4.875 -23.922 1 83.94 113 LYS A CA 1
ATOM 929 C C . LYS A 1 113 ? 6.715 -4.367 -24.844 1 83.94 113 LYS A C 1
ATOM 931 O O . LYS A 1 113 ? 6.109 -3.324 -24.578 1 83.94 113 LYS A O 1
ATOM 936 N N . ASP A 1 114 ? 6.426 -5.152 -25.812 1 81.5 114 ASP A N 1
ATOM 937 C CA . ASP A 1 114 ? 5.375 -4.797 -26.766 1 81.5 114 ASP A CA 1
ATOM 938 C C . ASP A 1 114 ? 4.016 -4.727 -26.078 1 81.5 114 ASP A C 1
ATOM 940 O O . ASP A 1 114 ? 3.129 -3.988 -26.516 1 81.5 114 ASP A O 1
ATOM 944 N N . SER A 1 115 ? 3.906 -5.336 -24.984 1 83.5 115 SER A N 1
ATOM 945 C CA . SER A 1 115 ? 2.641 -5.395 -24.266 1 83.5 115 SER A CA 1
ATOM 946 C C . SER A 1 115 ? 2.4 -4.121 -23.453 1 83.5 115 SER A C 1
ATOM 948 O O . SER A 1 115 ? 1.283 -3.867 -23 1 83.5 115 SER A O 1
ATOM 950 N N . GLY A 1 116 ? 3.457 -3.309 -23.312 1 89.5 116 GLY A N 1
ATOM 951 C CA . GLY A 1 116 ? 3.342 -2.131 -22.469 1 89.5 116 GLY A CA 1
ATOM 952 C C . GLY A 1 116 ? 3.893 -2.344 -21.062 1 89.5 116 GLY A C 1
ATOM 953 O O . GLY A 1 116 ? 3.918 -1.416 -20.25 1 89.5 116 GLY A O 1
ATOM 954 N N . TYR A 1 117 ? 4.383 -3.494 -20.875 1 93.31 117 TYR A N 1
ATOM 955 C CA . TYR A 1 117 ? 4.934 -3.859 -19.578 1 93.31 117 TYR A CA 1
ATOM 956 C C . TYR A 1 117 ? 6.172 -3.029 -19.266 1 93.31 117 TYR A C 1
ATOM 958 O O . TYR A 1 117 ? 7.066 -2.889 -20.094 1 93.31 117 TYR A O 1
ATOM 966 N N . ARG A 1 118 ? 6.148 -2.488 -18.031 1 94.75 118 ARG A N 1
ATOM 967 C CA . ARG A 1 118 ? 7.301 -1.736 -17.547 1 94.75 118 ARG A CA 1
ATOM 968 C C . ARG A 1 118 ? 7.652 -2.123 -16.109 1 94.75 118 ARG A C 1
ATOM 970 O O . ARG A 1 118 ? 6.762 -2.275 -15.273 1 94.75 118 ARG A O 1
ATOM 977 N N . SER A 1 119 ? 8.922 -2.314 -15.938 1 96.62 119 SER A N 1
ATOM 978 C CA . SER A 1 119 ? 9.477 -2.684 -14.641 1 96.62 119 SER A CA 1
ATOM 979 C C . SER A 1 119 ? 11 -2.791 -14.703 1 96.62 119 SER A C 1
ATOM 981 O O . SER A 1 119 ? 11.578 -2.861 -15.789 1 96.62 119 SER A O 1
ATOM 983 N N . PHE A 1 120 ? 11.648 -2.656 -13.641 1 98.38 120 PHE A N 1
ATOM 984 C CA . PHE A 1 120 ? 13.07 -2.979 -13.547 1 98.38 120 PHE A CA 1
ATOM 985 C C . PHE A 1 120 ? 13.289 -4.18 -12.633 1 98.38 120 PHE A C 1
ATOM 987 O O . PHE A 1 120 ? 12.898 -4.164 -11.469 1 98.38 120 PHE A O 1
ATOM 994 N N . HIS A 1 121 ? 13.859 -5.211 -13.211 1 98.25 121 HIS A N 1
ATOM 995 C CA . HIS A 1 121 ? 14.102 -6.434 -12.445 1 98.25 121 HIS A CA 1
ATOM 996 C C . HIS A 1 121 ? 15.578 -6.594 -12.109 1 98.25 121 HIS A C 1
ATOM 998 O O . HIS A 1 121 ? 16.438 -6.445 -12.984 1 98.25 121 HIS A O 1
ATOM 1004 N N . VAL A 1 122 ? 15.844 -6.863 -10.906 1 98.75 122 VAL A N 1
ATOM 1005 C CA . VAL A 1 122 ? 17.188 -7.246 -10.484 1 98.75 122 VAL A CA 1
ATOM 1006 C C . VAL A 1 122 ? 17.172 -8.648 -9.891 1 98.75 122 VAL A C 1
ATOM 1008 O O . VAL A 1 122 ? 16.531 -8.883 -8.852 1 98.75 122 VAL A O 1
ATOM 1011 N N . ILE A 1 123 ? 17.781 -9.57 -10.547 1 98.5 123 ILE A N 1
ATOM 1012 C CA . ILE A 1 123 ? 17.938 -10.914 -9.992 1 98.5 123 ILE A CA 1
ATOM 1013 C C . ILE A 1 123 ? 19.203 -10.984 -9.156 1 98.5 123 ILE A C 1
ATOM 1015 O O . ILE A 1 123 ? 20.281 -10.602 -9.625 1 98.5 123 ILE A O 1
ATOM 1019 N N . ILE A 1 124 ? 19.047 -11.492 -8.008 1 98.62 124 ILE A N 1
ATOM 1020 C CA . ILE A 1 124 ? 20.203 -11.5 -7.121 1 98.62 124 ILE A CA 1
ATOM 1021 C C . ILE A 1 124 ? 20.438 -12.906 -6.582 1 98.62 124 ILE A C 1
ATOM 1023 O O . ILE A 1 124 ? 19.516 -13.727 -6.566 1 98.62 124 ILE A O 1
ATOM 1027 N N . TYR A 1 125 ? 21.672 -13.188 -6.215 1 98.38 125 TYR A N 1
ATOM 1028 C CA . TYR A 1 125 ? 22 -14.273 -5.293 1 98.38 125 TYR A CA 1
ATOM 1029 C C . TYR A 1 125 ? 22 -13.781 -3.85 1 98.38 125 TYR A C 1
ATOM 1031 O O . TYR A 1 125 ? 22.547 -12.719 -3.549 1 98.38 125 TYR A O 1
ATOM 1039 N N . TYR A 1 126 ? 21.391 -14.484 -3 1 98.38 126 TYR A N 1
ATOM 1040 C CA . TYR A 1 126 ? 21.266 -14.117 -1.595 1 98.38 126 TYR A CA 1
ATOM 1041 C C . TYR A 1 126 ? 21.484 -15.328 -0.695 1 98.38 126 TYR A C 1
ATOM 1043 O O . TYR A 1 126 ? 20.938 -16.406 -0.95 1 98.38 126 TYR A O 1
ATOM 1051 N N . ASP A 1 127 ? 22.281 -15.109 0.325 1 98 127 ASP A N 1
ATOM 1052 C CA . ASP A 1 127 ? 22.578 -16.188 1.26 1 98 127 ASP A CA 1
ATOM 1053 C C . ASP A 1 127 ? 21.688 -16.094 2.504 1 98 127 ASP A C 1
ATOM 1055 O O . ASP A 1 127 ? 21.531 -15.016 3.076 1 98 127 ASP A O 1
ATOM 1059 N N . VAL A 1 128 ? 21.094 -17.219 2.828 1 97.56 128 VAL A N 1
ATOM 1060 C CA . VAL A 1 128 ? 20.359 -17.281 4.082 1 97.56 128 VAL A CA 1
ATOM 1061 C C . VAL A 1 128 ? 20.906 -18.422 4.945 1 97.56 128 VAL A C 1
ATOM 1063 O O . VAL A 1 128 ? 21.391 -19.422 4.426 1 97.56 128 VAL A O 1
ATOM 1066 N N . ASP A 1 129 ? 20.844 -18.25 6.23 1 96.94 129 ASP A N 1
ATOM 1067 C CA . ASP A 1 129 ? 21.281 -19.281 7.164 1 96.94 129 ASP A CA 1
ATOM 1068 C C . ASP A 1 129 ? 20.094 -20.062 7.715 1 96.94 129 ASP A C 1
ATOM 1070 O O . ASP A 1 129 ? 19.234 -19.5 8.391 1 96.94 129 ASP A O 1
ATOM 1074 N N . THR A 1 130 ? 20.125 -21.344 7.418 1 94.94 130 THR A N 1
ATOM 1075 C CA . THR A 1 130 ? 19.047 -22.203 7.887 1 94.94 130 THR A CA 1
ATOM 1076 C C . THR A 1 130 ? 19.562 -23.188 8.945 1 94.94 130 THR A C 1
ATOM 1078 O O . THR A 1 130 ? 20.75 -23.172 9.281 1 94.94 130 THR A O 1
ATOM 1081 N N . ILE A 1 131 ? 18.625 -24.016 9.539 1 93 131 ILE A N 1
ATOM 1082 C CA . ILE A 1 131 ? 19.031 -25.031 10.508 1 93 131 ILE A CA 1
ATOM 1083 C C . ILE A 1 131 ? 19.938 -26.062 9.828 1 93 131 ILE A C 1
ATOM 1085 O O . ILE A 1 131 ? 20.672 -26.781 10.5 1 93 131 ILE A O 1
ATOM 1089 N N . TYR A 1 132 ? 19.906 -26.109 8.547 1 92.75 132 TYR A N 1
ATOM 1090 C CA . TYR A 1 132 ? 20.703 -27.062 7.785 1 92.75 132 TYR A CA 1
ATOM 1091 C C . TYR A 1 132 ? 21.953 -26.406 7.23 1 92.75 132 TYR A C 1
ATOM 1093 O O . TYR A 1 132 ? 22.656 -26.984 6.395 1 92.75 132 TYR A O 1
ATOM 1101 N N . GLY A 1 133 ? 22.203 -25.125 7.668 1 95.06 133 GLY A N 1
ATOM 1102 C CA . GLY A 1 133 ? 23.375 -24.406 7.223 1 95.06 133 GLY A CA 1
ATOM 1103 C C . GLY A 1 133 ? 23.062 -23.297 6.227 1 95.06 133 GLY A C 1
ATOM 1104 O O . GLY A 1 133 ? 21.891 -22.938 6.039 1 95.06 133 GLY A O 1
ATOM 1105 N N . LYS A 1 134 ? 24.156 -22.828 5.66 1 96.56 134 LYS A N 1
ATOM 1106 C CA . LYS A 1 134 ? 24.047 -21.719 4.715 1 96.56 134 LYS A CA 1
ATOM 1107 C C . LYS A 1 134 ? 23.5 -22.203 3.371 1 96.56 134 LYS A C 1
ATOM 1109 O O . LYS A 1 134 ? 23.891 -23.266 2.883 1 96.56 134 LYS A O 1
ATOM 1114 N N . LYS A 1 135 ? 22.562 -21.484 2.869 1 95.62 135 LYS A N 1
ATOM 1115 C CA . LYS A 1 135 ? 21.984 -21.781 1.56 1 95.62 135 LYS A CA 1
ATOM 1116 C C . LYS A 1 135 ? 22 -20.547 0.659 1 95.62 135 LYS A C 1
ATOM 1118 O O . LYS A 1 135 ? 21.547 -19.484 1.06 1 95.62 135 LYS A O 1
ATOM 1123 N N . ARG A 1 136 ? 22.578 -20.703 -0.521 1 96.56 136 ARG A N 1
ATOM 1124 C CA . ARG A 1 136 ? 22.547 -19.656 -1.529 1 96.56 136 ARG A CA 1
ATOM 1125 C C . ARG A 1 136 ? 21.344 -19.797 -2.449 1 96.56 136 ARG A C 1
ATOM 1127 O O . ARG A 1 136 ? 21.141 -20.859 -3.047 1 96.56 136 ARG A O 1
ATOM 1134 N N . ILE A 1 137 ? 20.516 -18.812 -2.525 1 97.19 137 ILE A N 1
ATOM 1135 C CA . ILE A 1 137 ? 19.312 -18.906 -3.361 1 97.19 137 ILE A CA 1
ATOM 1136 C C . ILE A 1 137 ? 19.25 -17.688 -4.289 1 97.19 137 ILE A C 1
ATOM 1138 O O . ILE A 1 137 ? 20.031 -16.75 -4.148 1 97.19 137 ILE A O 1
ATOM 1142 N N . GLN A 1 138 ? 18.344 -17.781 -5.254 1 97.62 138 GLN A N 1
ATOM 1143 C CA . GLN A 1 138 ? 18.062 -16.656 -6.129 1 97.62 138 GLN A CA 1
ATOM 1144 C C . GLN A 1 138 ? 16.812 -15.922 -5.68 1 97.62 138 GLN A C 1
ATOM 1146 O O . GLN A 1 138 ? 15.883 -16.531 -5.141 1 97.62 138 GLN A O 1
ATOM 1151 N N . ALA A 1 139 ? 16.812 -14.617 -5.82 1 98.31 139 ALA A N 1
ATOM 1152 C CA . ALA A 1 139 ? 15.648 -13.773 -5.559 1 98.31 139 ALA A CA 1
ATOM 1153 C C . ALA A 1 139 ? 15.516 -12.688 -6.621 1 98.31 139 ALA A C 1
ATOM 1155 O O . ALA A 1 139 ? 16.5 -12.273 -7.223 1 98.31 139 ALA A O 1
ATOM 1156 N N . GLU A 1 140 ? 14.32 -12.312 -6.809 1 98.62 140 GLU A N 1
ATOM 1157 C CA . GLU A 1 140 ? 14.055 -11.25 -7.777 1 98.62 140 GLU A CA 1
ATOM 1158 C C . GLU A 1 140 ? 13.523 -10 -7.09 1 98.62 140 GLU A C 1
ATOM 1160 O O . GLU A 1 140 ? 12.57 -10.07 -6.312 1 98.62 140 GLU A O 1
ATOM 1165 N N . ILE A 1 141 ? 14.133 -8.875 -7.371 1 98.75 141 ILE A N 1
ATOM 1166 C CA . ILE A 1 141 ? 13.672 -7.578 -6.895 1 98.75 141 ILE A CA 1
ATOM 1167 C C . ILE A 1 141 ? 13.07 -6.785 -8.055 1 98.75 141 ILE A C 1
ATOM 1169 O O . ILE A 1 141 ? 13.781 -6.41 -8.992 1 98.75 141 ILE A O 1
ATOM 1173 N N . GLN A 1 142 ? 11.828 -6.605 -7.988 1 98.62 142 GLN A N 1
ATOM 1174 C CA . GLN A 1 142 ? 11.133 -5.789 -8.977 1 98.62 142 GLN A CA 1
ATOM 1175 C C . GLN A 1 142 ? 10.977 -4.348 -8.492 1 98.62 142 GLN A C 1
ATOM 1177 O O . GLN A 1 142 ? 10.453 -4.109 -7.402 1 98.62 142 GLN A O 1
ATOM 1182 N N . ILE A 1 143 ? 11.414 -3.418 -9.203 1 98.75 143 ILE A N 1
ATOM 1183 C CA . ILE A 1 143 ? 11.352 -1.999 -8.867 1 98.75 143 ILE A CA 1
ATOM 1184 C C . ILE A 1 143 ? 10.414 -1.279 -9.836 1 98.75 143 ILE A C 1
ATOM 1186 O O . ILE A 1 143 ? 10.68 -1.229 -11.039 1 98.75 143 ILE A O 1
ATOM 1190 N N . ARG A 1 144 ? 9.359 -0.736 -9.258 1 97.94 144 ARG A N 1
ATOM 1191 C CA . ARG A 1 144 ? 8.289 -0.179 -10.078 1 97.94 144 ARG A CA 1
ATOM 1192 C C . ARG A 1 144 ? 7.707 1.078 -9.438 1 97.94 144 ARG A C 1
ATOM 1194 O O . ARG A 1 144 ? 7.844 1.283 -8.227 1 97.94 144 ARG A O 1
ATOM 1201 N N . THR A 1 145 ? 7.133 1.97 -10.305 1 97 145 THR A N 1
ATOM 1202 C CA . THR A 1 145 ? 6.215 2.959 -9.75 1 97 145 THR A CA 1
ATOM 1203 C C . THR A 1 145 ? 4.898 2.307 -9.344 1 97 145 THR A C 1
ATOM 1205 O O . THR A 1 145 ? 4.652 1.14 -9.656 1 97 145 THR A O 1
ATOM 1208 N N . LEU A 1 146 ? 4.141 3.043 -8.672 1 94.75 146 LEU A N 1
ATOM 1209 C CA . LEU A 1 146 ? 2.844 2.533 -8.234 1 94.75 146 LEU A CA 1
ATOM 1210 C C . LEU A 1 146 ? 1.988 2.137 -9.43 1 94.75 146 LEU A C 1
ATOM 1212 O O . LEU A 1 146 ? 1.391 1.057 -9.445 1 94.75 146 LEU A O 1
ATOM 1216 N N . ALA A 1 147 ? 1.953 2.979 -10.422 1 94.56 147 ALA A N 1
ATOM 1217 C CA . ALA A 1 147 ? 1.132 2.727 -11.602 1 94.56 147 ALA A CA 1
ATOM 1218 C C . ALA A 1 147 ? 1.639 1.511 -12.367 1 94.56 147 ALA A C 1
ATOM 1220 O O . ALA A 1 147 ? 0.846 0.684 -12.828 1 94.56 147 ALA A O 1
ATOM 1221 N N . MET A 1 148 ? 2.912 1.443 -12.469 1 95.75 148 MET A N 1
ATOM 1222 C CA . MET A 1 148 ? 3.512 0.284 -13.125 1 95.75 148 MET A CA 1
ATOM 1223 C C . MET A 1 148 ? 3.123 -1.006 -12.406 1 95.75 148 MET A C 1
ATOM 1225 O O . MET A 1 148 ? 2.799 -2.004 -13.055 1 95.75 148 MET A O 1
ATOM 1229 N N . ASN A 1 149 ? 3.217 -0.965 -11.141 1 95.81 149 ASN A N 1
ATOM 1230 C CA . ASN A 1 149 ? 2.926 -2.141 -10.328 1 95.81 149 ASN A CA 1
ATOM 1231 C C . ASN A 1 149 ? 1.479 -2.596 -10.492 1 95.81 149 ASN A C 1
ATOM 1233 O O . ASN A 1 149 ? 1.212 -3.789 -10.633 1 95.81 149 ASN A O 1
ATOM 1237 N N . PHE A 1 150 ? 0.649 -1.668 -10.492 1 92.25 150 PHE A N 1
ATOM 1238 C CA . PHE A 1 150 ? -0.762 -1.988 -10.672 1 92.25 150 PHE A CA 1
ATOM 1239 C C . PHE A 1 150 ? -0.999 -2.645 -12.031 1 92.25 150 PHE A C 1
ATOM 1241 O O . PHE A 1 150 ? -1.607 -3.713 -12.109 1 92.25 150 PHE A O 1
ATOM 1248 N N . TRP A 1 151 ? -0.536 -2.033 -13.031 1 94.81 151 TRP A N 1
ATOM 1249 C CA . TRP A 1 151 ? -0.691 -2.535 -14.391 1 94.81 151 TRP A CA 1
ATOM 1250 C C . TRP A 1 151 ? -0.117 -3.941 -14.523 1 94.81 151 TRP A C 1
ATOM 1252 O O . TRP A 1 151 ? -0.777 -4.844 -15.047 1 94.81 151 TRP A O 1
ATOM 1262 N N . ALA A 1 152 ? 1.062 -4.09 -14 1 95.19 152 ALA A N 1
ATOM 1263 C CA . ALA A 1 152 ? 1.75 -5.375 -14.109 1 95.19 152 ALA A CA 1
ATOM 1264 C C . ALA A 1 152 ? 0.959 -6.48 -13.414 1 95.19 152 ALA A C 1
ATOM 1266 O O . ALA A 1 152 ? 0.887 -7.605 -13.914 1 95.19 152 ALA A O 1
ATOM 1267 N N . THR A 1 153 ? 0.41 -6.219 -12.312 1 91.81 153 THR A N 1
ATOM 1268 C CA . THR A 1 153 ? -0.36 -7.191 -11.547 1 91.81 153 THR A CA 1
ATOM 1269 C C . THR A 1 153 ? -1.61 -7.613 -12.312 1 91.81 153 THR A C 1
ATOM 1271 O O . THR A 1 153 ? -1.93 -8.805 -12.375 1 91.81 153 THR A O 1
ATOM 1274 N N . VAL A 1 154 ? -2.273 -6.652 -12.883 1 91.94 154 VAL A N 1
ATOM 1275 C CA . VAL A 1 154 ? -3.473 -6.914 -13.672 1 91.94 154 VAL A CA 1
ATOM 1276 C C . VAL A 1 154 ? -3.115 -7.773 -14.883 1 91.94 154 VAL A C 1
ATOM 1278 O O . VAL A 1 154 ? -3.768 -8.789 -15.148 1 91.94 154 VAL A O 1
ATOM 1281 N N . GLU A 1 155 ? -2.135 -7.352 -15.562 1 93.81 155 GLU A N 1
ATOM 1282 C CA . GLU A 1 155 ? -1.696 -8.07 -16.75 1 93.81 155 GLU A CA 1
ATOM 1283 C C . GLU A 1 155 ? -1.312 -9.508 -16.422 1 93.81 155 GLU A C 1
ATOM 1285 O O . GLU A 1 155 ? -1.621 -10.43 -17.188 1 93.81 155 GLU A O 1
ATOM 1290 N N . HIS A 1 156 ? -0.646 -9.688 -15.344 1 90.81 156 HIS A N 1
ATOM 1291 C CA . HIS A 1 156 ? -0.239 -11.023 -14.922 1 90.81 156 HIS A CA 1
ATOM 1292 C C . HIS A 1 156 ? -1.449 -11.93 -14.711 1 90.81 156 HIS A C 1
ATOM 1294 O O . HIS A 1 156 ? -1.45 -13.078 -15.156 1 90.81 156 HIS A O 1
ATOM 1300 N N . SER A 1 157 ? -2.438 -11.453 -14.047 1 90 157 SER A N 1
ATOM 1301 C CA . SER A 1 157 ? -3.641 -12.242 -13.805 1 90 157 SER A CA 1
ATOM 1302 C C . SER A 1 157 ? -4.336 -12.609 -15.117 1 90 157 SER A C 1
ATOM 1304 O O . SER A 1 157 ? -4.816 -13.734 -15.273 1 90 157 SER A O 1
ATOM 1306 N N . LEU A 1 158 ? -4.332 -11.656 -16 1 93 158 LEU A N 1
ATOM 1307 C CA . LEU A 1 158 ? -4.977 -11.898 -17.297 1 93 158 LEU A CA 1
ATOM 1308 C C . LEU A 1 158 ? -4.184 -12.906 -18.109 1 93 158 LEU A C 1
ATOM 1310 O O . LEU A 1 158 ? -4.766 -13.781 -18.766 1 93 158 LEU A O 1
ATOM 1314 N N . GLN A 1 159 ? -2.852 -12.766 -18.125 1 90.31 159 GLN A N 1
ATOM 1315 C CA . GLN A 1 159 ? -1.999 -13.734 -18.812 1 90.31 159 GLN A CA 1
ATOM 1316 C C . GLN A 1 159 ? -2.225 -15.141 -18.281 1 90.31 159 GLN A C 1
ATOM 1318 O O . GLN A 1 159 ? -2.24 -16.109 -19.047 1 90.31 159 GLN A O 1
ATOM 1323 N N . TYR A 1 160 ? -2.354 -15.18 -17.031 1 85.94 160 TYR A N 1
ATOM 1324 C CA . TYR A 1 160 ? -2.609 -16.469 -16.391 1 85.94 160 TYR A CA 1
ATOM 1325 C C . TYR A 1 160 ? -3.941 -17.047 -16.859 1 85.94 160 TYR A C 1
ATOM 1327 O O . TYR A 1 160 ? -4.008 -18.203 -17.266 1 85.94 160 TYR A O 1
ATOM 1335 N N . LYS A 1 161 ? -4.906 -16.281 -16.828 1 86.5 161 LYS A N 1
ATOM 1336 C CA . LYS A 1 161 ? -6.254 -16.719 -17.172 1 86.5 161 LYS A CA 1
ATOM 1337 C C . LYS A 1 161 ? -6.336 -17.172 -18.625 1 86.5 161 LYS A C 1
ATOM 1339 O O . LYS A 1 161 ? -6.953 -18.203 -18.922 1 86.5 161 LYS A O 1
ATOM 1344 N N . TYR A 1 162 ? -5.688 -16.422 -19.438 1 90.81 162 TYR A N 1
ATOM 1345 C CA . TYR A 1 162 ? -5.836 -16.688 -20.875 1 90.81 162 TYR A CA 1
ATOM 1346 C C . TYR A 1 162 ? -4.668 -17.5 -21.406 1 90.81 162 TYR A C 1
ATOM 1348 O O . TYR A 1 162 ? -4.504 -17.656 -22.625 1 90.81 162 TYR A O 1
ATOM 1356 N N . LYS A 1 163 ? -3.826 -17.984 -20.562 1 85.12 163 LYS A N 1
ATOM 1357 C CA . LYS A 1 163 ? -2.686 -18.828 -20.938 1 85.12 163 LYS A CA 1
ATOM 1358 C C . LYS A 1 163 ? -1.887 -18.188 -22.078 1 85.12 163 LYS A C 1
ATOM 1360 O O . LYS A 1 163 ? -1.629 -18.828 -23.094 1 85.12 163 LYS A O 1
ATOM 1365 N N . GLU A 1 164 ? -1.695 -16.891 -21.953 1 82.56 164 GLU A N 1
ATOM 1366 C CA . GLU A 1 164 ? -0.851 -16.094 -22.844 1 82.56 164 GLU A CA 1
ATOM 1367 C C . GLU A 1 164 ? -1.577 -15.758 -24.141 1 82.56 164 GLU A C 1
ATOM 1369 O O . GLU A 1 164 ? -0.97 -15.25 -25.078 1 82.56 164 GLU A O 1
ATOM 1374 N N . ASN A 1 165 ? -2.783 -16.141 -24.203 1 90 165 ASN A N 1
ATOM 1375 C CA . ASN A 1 165 ? -3.598 -15.781 -25.359 1 90 165 ASN A CA 1
ATOM 1376 C C . ASN A 1 165 ? -4.695 -14.789 -24.984 1 90 165 ASN A C 1
ATOM 1378 O O . ASN A 1 165 ? -5.879 -15.047 -25.219 1 90 165 ASN A O 1
ATOM 1382 N N . ILE A 1 166 ? -4.301 -13.617 -24.594 1 92.94 166 ILE A N 1
ATOM 1383 C CA . ILE A 1 166 ? -5.254 -12.586 -24.188 1 92.94 166 ILE A CA 1
ATOM 1384 C C . ILE A 1 166 ? -5.973 -12.039 -25.422 1 92.94 166 ILE A C 1
ATOM 1386 O O . ILE A 1 166 ? -5.332 -11.688 -26.406 1 92.94 166 ILE A O 1
ATOM 1390 N N . PRO A 1 167 ? -7.258 -11.992 -25.359 1 95.12 167 PRO A N 1
ATOM 1391 C CA . PRO A 1 167 ? -8.008 -11.438 -26.484 1 95.12 167 PRO A CA 1
ATOM 1392 C C . PRO A 1 167 ? -7.531 -10.047 -26.891 1 95.12 167 PRO A C 1
ATOM 1394 O O . PRO A 1 167 ? -7.102 -9.266 -26.047 1 95.12 167 PRO A O 1
ATOM 1397 N N . GLU A 1 168 ? -7.695 -9.773 -28.125 1 94.62 168 GLU A N 1
ATOM 1398 C CA . GLU A 1 168 ? -7.176 -8.531 -28.703 1 94.62 168 GLU A CA 1
ATOM 1399 C C . GLU A 1 168 ? -7.809 -7.309 -28.047 1 94.62 168 GLU A C 1
ATOM 1401 O O . GLU A 1 168 ? -7.133 -6.312 -27.781 1 94.62 168 GLU A O 1
ATOM 1406 N N . HIS A 1 169 ? -9.094 -7.344 -27.812 1 94.81 169 HIS A N 1
ATOM 1407 C CA . HIS A 1 169 ? -9.773 -6.191 -27.234 1 94.81 169 HIS A CA 1
ATOM 1408 C C . HIS A 1 169 ? -9.25 -5.879 -25.844 1 94.81 169 HIS A C 1
ATOM 1410 O O . HIS A 1 169 ? -9.203 -4.715 -25.438 1 94.81 169 HIS A O 1
ATOM 1416 N N . ILE A 1 170 ? -8.844 -6.848 -25.156 1 95.56 170 ILE A N 1
ATOM 1417 C CA . ILE A 1 170 ? -8.273 -6.652 -23.828 1 95.56 170 ILE A CA 1
ATOM 1418 C C . ILE A 1 170 ? -6.855 -6.094 -23.953 1 95.56 170 ILE A C 1
ATOM 1420 O O . ILE A 1 170 ? -6.484 -5.16 -23.234 1 95.56 170 ILE A O 1
ATOM 1424 N N . THR A 1 171 ? -6.137 -6.66 -24.844 1 95.19 171 THR A N 1
ATOM 1425 C CA . THR A 1 171 ? -4.762 -6.223 -25.078 1 95.19 171 THR A CA 1
ATOM 1426 C C . THR A 1 171 ? -4.719 -4.742 -25.453 1 95.19 171 THR A C 1
ATOM 1428 O O . THR A 1 171 ? -3.832 -4.012 -25 1 95.19 171 THR A O 1
ATOM 1431 N N . GLU A 1 172 ? -5.645 -4.379 -26.219 1 96.12 172 GLU A N 1
ATOM 1432 C CA . GLU A 1 172 ? -5.723 -2.979 -26.625 1 96.12 172 GLU A CA 1
ATOM 1433 C C . GLU A 1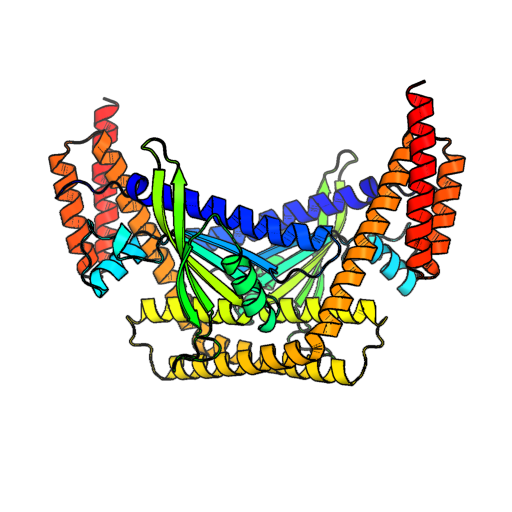 172 ? -5.949 -2.064 -25.422 1 96.12 172 GLU A C 1
ATOM 1435 O O . GLU A 1 172 ? -5.301 -1.022 -25.297 1 96.12 172 GLU A O 1
ATOM 1440 N N . LYS A 1 173 ? -6.863 -2.408 -24.594 1 96.31 173 LYS A N 1
ATOM 1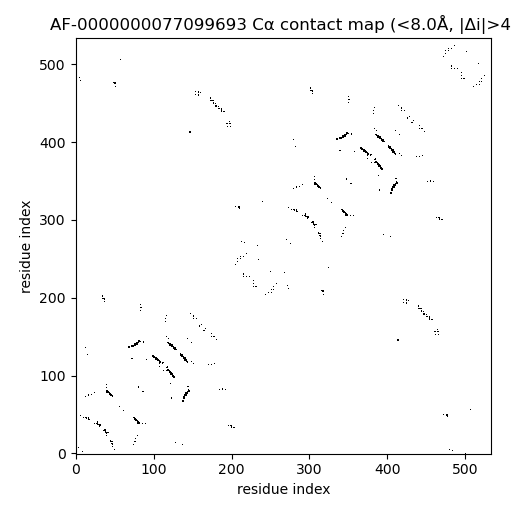441 C CA . LYS A 1 173 ? -7.148 -1.601 -23.422 1 96.31 173 LYS A CA 1
ATOM 1442 C C . LYS A 1 173 ? -5.949 -1.56 -22.469 1 96.31 173 LYS A C 1
ATOM 1444 O O . LYS A 1 173 ? -5.648 -0.518 -21.891 1 96.31 173 LYS A O 1
ATOM 1449 N N . LEU A 1 174 ? -5.262 -2.674 -22.391 1 95.81 174 LEU A N 1
ATOM 1450 C CA . LEU A 1 174 ? -4.062 -2.729 -21.562 1 95.81 174 LEU A CA 1
ATOM 1451 C C . LEU A 1 174 ? -2.973 -1.822 -22.125 1 95.81 174 LEU A C 1
ATOM 1453 O O . LEU A 1 174 ? -2.262 -1.155 -21.359 1 95.81 174 LEU A O 1
ATOM 1457 N N . MET A 1 175 ? -2.898 -1.819 -23.359 1 96.31 175 MET A N 1
ATOM 1458 C CA . MET A 1 175 ? -1.909 -0.96 -24.016 1 96.31 175 MET A CA 1
ATOM 1459 C C . MET A 1 175 ? -2.24 0.512 -23.781 1 96.31 175 MET A C 1
ATOM 1461 O O . MET A 1 175 ? -1.354 1.313 -23.484 1 96.31 175 MET A O 1
ATOM 1465 N N . ASN A 1 176 ? -3.477 0.854 -23.922 1 96.56 176 ASN A N 1
ATOM 1466 C CA . ASN A 1 176 ? -3.912 2.223 -23.672 1 96.56 176 ASN A CA 1
ATOM 1467 C C . ASN A 1 176 ? -3.643 2.635 -22.219 1 96.56 176 ASN A C 1
ATOM 1469 O O . ASN A 1 176 ? -3.24 3.77 -21.969 1 96.56 176 ASN A O 1
ATOM 1473 N N . ALA A 1 177 ? -3.9 1.73 -21.359 1 96.44 177 ALA A N 1
ATOM 1474 C CA . ALA A 1 177 ? -3.615 1.994 -19.953 1 96.44 177 ALA A CA 1
ATOM 1475 C C . ALA A 1 177 ? -2.121 2.213 -19.719 1 96.44 177 ALA A C 1
ATOM 1477 O O . ALA A 1 177 ? -1.725 3.113 -18.984 1 96.44 177 ALA A O 1
ATOM 1478 N N . ALA A 1 178 ? -1.329 1.385 -20.344 1 96.38 178 ALA A N 1
ATOM 1479 C CA . ALA A 1 178 ? 0.121 1.532 -20.234 1 96.38 178 ALA A CA 1
ATOM 1480 C C . ALA A 1 178 ? 0.568 2.902 -20.75 1 96.38 178 ALA A C 1
ATOM 1482 O O . ALA A 1 178 ? 1.429 3.543 -20.141 1 96.38 178 ALA A O 1
ATOM 1483 N N . ASP A 1 179 ? 0.003 3.342 -21.797 1 95.69 179 ASP A N 1
ATOM 1484 C CA . ASP A 1 179 ? 0.318 4.656 -22.344 1 95.69 179 ASP A CA 1
ATOM 1485 C C . ASP A 1 179 ? -0.061 5.77 -21.375 1 95.69 179 ASP A C 1
ATOM 1487 O O . ASP A 1 179 ? 0.668 6.754 -21.234 1 95.69 179 ASP A O 1
ATOM 1491 N N . ALA A 1 180 ? -1.191 5.617 -20.828 1 96.44 180 ALA A N 1
ATOM 1492 C CA . ALA A 1 180 ? -1.632 6.598 -19.844 1 96.44 180 ALA A CA 1
ATOM 1493 C C . ALA A 1 180 ? -0.664 6.66 -18.656 1 96.44 180 ALA A C 1
ATOM 1495 O O . ALA A 1 180 ? -0.411 7.734 -18.109 1 96.44 180 ALA A O 1
ATOM 1496 N N . ILE A 1 181 ? -0.146 5.531 -18.281 1 96.19 181 ILE A N 1
ATOM 1497 C CA . ILE A 1 181 ? 0.805 5.457 -17.188 1 96.19 181 ILE A CA 1
ATOM 1498 C C . ILE A 1 181 ? 2.082 6.207 -17.547 1 96.19 181 ILE A C 1
ATOM 1500 O O . ILE A 1 181 ? 2.652 6.918 -16.719 1 96.19 181 ILE A O 1
ATOM 1504 N N . VAL A 1 182 ? 2.5 6.074 -18.75 1 94.94 182 VAL A N 1
ATOM 1505 C CA . VAL A 1 182 ? 3.691 6.77 -19.234 1 94.94 182 VAL A CA 1
ATOM 1506 C C . VAL A 1 182 ? 3.49 8.273 -19.109 1 94.94 182 VAL A C 1
ATOM 1508 O O . VAL A 1 182 ? 4.379 8.992 -18.641 1 94.94 182 VAL A O 1
ATOM 1511 N N . VAL A 1 183 ? 2.377 8.742 -19.5 1 96.06 183 VAL A N 1
ATOM 1512 C CA . VAL A 1 183 ? 2.061 10.164 -19.438 1 96.06 183 VAL A CA 1
ATOM 1513 C C . VAL A 1 183 ? 2.02 10.617 -17.969 1 96.06 183 VAL A C 1
ATOM 1515 O O . VAL A 1 183 ? 2.607 11.641 -17.625 1 96.06 183 VAL A O 1
ATOM 1518 N N . LEU A 1 184 ? 1.352 9.836 -17.172 1 96 184 LEU A N 1
ATOM 1519 C CA . LEU A 1 184 ? 1.259 10.141 -15.75 1 96 184 LEU A CA 1
ATOM 1520 C C . LEU A 1 184 ? 2.645 10.273 -15.133 1 96 184 LEU A C 1
ATOM 1522 O O . LEU A 1 184 ? 2.951 11.289 -14.5 1 96 184 LEU A O 1
ATOM 1526 N N . ASP A 1 185 ? 3.459 9.32 -15.344 1 95 185 ASP A N 1
ATOM 1527 C CA . ASP A 1 185 ? 4.797 9.297 -14.758 1 95 185 ASP A CA 1
ATOM 1528 C C . ASP A 1 185 ? 5.645 10.453 -15.281 1 95 185 ASP A C 1
ATOM 1530 O O . ASP A 1 185 ? 6.434 11.039 -14.539 1 95 185 ASP A O 1
ATOM 1534 N N . LYS A 1 186 ? 5.48 10.734 -16.531 1 95.19 186 LYS A N 1
ATOM 1535 C CA . LYS A 1 186 ? 6.238 11.82 -17.141 1 95.19 186 LYS A CA 1
ATOM 1536 C C . LYS A 1 186 ? 5.848 13.164 -16.531 1 95.19 186 LYS A C 1
ATOM 1538 O O . LYS A 1 186 ? 6.711 13.969 -16.172 1 95.19 186 LYS A O 1
ATOM 1543 N N . GLU A 1 187 ? 4.559 13.438 -16.422 1 95.88 187 GLU A N 1
ATOM 1544 C CA . GLU A 1 187 ? 4.074 14.688 -15.844 1 95.88 187 GLU A CA 1
ATOM 1545 C C . GLU A 1 187 ? 4.547 14.859 -14.406 1 95.88 187 GLU A C 1
ATOM 1547 O O . GLU A 1 187 ? 4.965 15.945 -14.008 1 95.88 187 GLU A O 1
ATOM 1552 N N . MET A 1 188 ? 4.512 13.812 -13.695 1 94.81 188 MET A N 1
ATOM 1553 C CA . MET A 1 188 ? 4.938 13.859 -12.297 1 94.81 188 MET A CA 1
ATOM 1554 C C . MET A 1 188 ? 6.445 14.062 -12.195 1 94.81 188 MET A C 1
ATOM 1556 O O . MET A 1 188 ? 6.922 14.734 -11.281 1 94.81 188 MET A O 1
ATOM 1560 N N . SER A 1 189 ? 7.148 13.5 -13.125 1 94.56 189 SER A N 1
ATOM 1561 C CA . SER A 1 189 ? 8.602 13.641 -13.156 1 94.56 189 SER A CA 1
ATOM 1562 C C . SER A 1 189 ? 9.008 15.094 -13.352 1 94.56 189 SER A C 1
ATOM 1564 O O . SER A 1 189 ? 10.023 15.539 -12.812 1 94.56 189 SER A O 1
ATOM 1566 N N . ILE A 1 190 ? 8.25 15.805 -14.078 1 95.19 190 ILE A N 1
ATOM 1567 C CA . ILE A 1 190 ? 8.57 17.188 -14.406 1 95.19 190 ILE A CA 1
ATOM 1568 C C . ILE A 1 190 ? 8.547 18.031 -13.141 1 95.19 190 ILE A C 1
ATOM 1570 O O . ILE A 1 190 ? 9.344 18.969 -12.992 1 95.19 190 ILE A O 1
ATOM 1574 N N . VAL A 1 191 ? 7.688 17.688 -12.211 1 94.81 191 VAL A N 1
ATOM 1575 C CA . VAL A 1 191 ? 7.562 18.484 -11 1 94.81 191 VAL A CA 1
ATOM 1576 C C . VAL A 1 191 ? 8.094 17.688 -9.805 1 94.81 191 VAL A C 1
ATOM 1578 O O . VAL A 1 191 ? 7.676 17.922 -8.664 1 94.81 191 VAL A O 1
ATOM 1581 N N . ARG A 1 192 ? 8.898 16.734 -10.031 1 95.44 192 ARG A N 1
ATOM 1582 C CA . ARG A 1 192 ? 9.383 15.797 -9.023 1 95.44 192 ARG A CA 1
ATOM 1583 C C . ARG A 1 192 ? 10.109 16.531 -7.898 1 95.44 192 ARG A C 1
ATOM 1585 O O . ARG A 1 192 ? 9.883 16.25 -6.719 1 95.44 192 ARG A O 1
ATOM 1592 N N . ASP A 1 193 ? 10.992 17.531 -8.266 1 94.62 193 ASP A N 1
ATOM 1593 C CA . ASP A 1 193 ? 11.773 18.25 -7.262 1 94.62 193 ASP A CA 1
ATOM 1594 C C . ASP A 1 193 ? 10.867 19.031 -6.309 1 94.62 193 ASP A C 1
ATOM 1596 O O . ASP A 1 193 ? 11.094 19.031 -5.098 1 94.62 193 ASP A O 1
ATOM 1600 N N . GLU A 1 194 ? 9.883 19.625 -6.871 1 94.94 194 GLU A N 1
ATOM 1601 C CA . GLU A 1 194 ? 8.93 20.375 -6.055 1 94.94 194 GLU A CA 1
ATOM 1602 C C . GLU A 1 194 ? 8.156 19.438 -5.125 1 94.94 194 GLU A C 1
ATOM 1604 O O . GLU A 1 194 ? 7.918 19.766 -3.963 1 94.94 194 GLU A O 1
ATOM 1609 N N . ILE A 1 195 ? 7.816 18.328 -5.66 1 94.31 195 ILE A N 1
ATOM 1610 C CA . ILE A 1 195 ? 7.066 17.344 -4.883 1 94.31 195 ILE A CA 1
ATOM 1611 C C . ILE A 1 195 ? 7.93 16.828 -3.732 1 94.31 195 ILE A C 1
ATOM 1613 O O . ILE A 1 195 ? 7.477 16.781 -2.586 1 94.31 195 ILE A O 1
ATOM 1617 N N . MET A 1 196 ? 9.141 16.469 -4.055 1 94.62 196 MET A N 1
ATOM 1618 C CA . MET A 1 196 ? 10.062 15.953 -3.045 1 94.62 196 MET A CA 1
ATOM 1619 C C . MET A 1 196 ? 10.281 16.969 -1.933 1 94.62 196 MET A C 1
ATOM 1621 O O . MET A 1 196 ? 10.219 16.641 -0.75 1 94.62 196 MET A O 1
ATOM 1625 N N . ASP A 1 197 ? 10.477 18.203 -2.314 1 93.62 197 ASP A N 1
ATOM 1626 C CA . ASP A 1 197 ? 10.688 19.281 -1.352 1 93.62 197 ASP A CA 1
ATOM 1627 C C . ASP A 1 197 ? 9.453 19.484 -0.476 1 93.62 197 ASP A C 1
ATOM 1629 O O . ASP A 1 197 ? 9.578 19.688 0.734 1 93.62 197 ASP A O 1
ATOM 1633 N N . ALA A 1 198 ? 8.344 19.453 -1.148 1 92.88 198 ALA A N 1
ATOM 1634 C CA . ALA A 1 198 ? 7.082 19.641 -0.431 1 92.88 198 ALA A CA 1
ATOM 1635 C C . ALA A 1 198 ? 6.867 18.516 0.591 1 92.88 198 ALA A C 1
ATOM 1637 O O . ALA A 1 198 ? 6.508 18.781 1.741 1 92.88 198 ALA A O 1
ATOM 1638 N N . GLN A 1 199 ? 7.07 17.328 0.2 1 91.81 199 GLN A N 1
ATOM 1639 C CA . GLN A 1 199 ? 6.875 16.188 1.078 1 91.81 199 GLN A CA 1
ATOM 1640 C C . GLN A 1 199 ? 7.863 16.203 2.238 1 91.81 199 GLN A C 1
ATOM 1642 O O . GLN A 1 199 ? 7.5 15.898 3.377 1 91.81 199 GLN A O 1
ATOM 1647 N N . ASN A 1 200 ? 9.055 16.562 1.954 1 90.81 200 ASN A N 1
ATOM 1648 C CA . ASN A 1 200 ? 10.07 16.656 3 1 90.81 200 ASN A CA 1
ATOM 1649 C C . ASN A 1 200 ? 9.719 17.75 4.016 1 90.81 200 ASN A C 1
ATOM 1651 O O . ASN A 1 200 ? 9.852 17.531 5.223 1 90.81 200 ASN A O 1
ATOM 1655 N N . SER A 1 201 ? 9.328 18.844 3.529 1 89 201 SER A N 1
ATOM 1656 C CA . SER A 1 201 ? 8.961 19.953 4.402 1 89 201 SER A CA 1
ATOM 1657 C C . SER A 1 201 ? 7.789 19.578 5.305 1 89 201 SER A C 1
ATOM 1659 O O . SER A 1 201 ? 7.789 19.906 6.496 1 89 201 SER A O 1
ATOM 1661 N N . PHE A 1 202 ? 6.891 18.969 4.719 1 88.25 202 PHE A N 1
ATOM 1662 C CA . PHE A 1 202 ? 5.711 18.531 5.461 1 88.25 202 PHE A CA 1
ATOM 1663 C C . PHE A 1 202 ? 6.098 17.594 6.586 1 88.25 202 PHE A C 1
ATOM 1665 O O . PHE A 1 202 ? 5.672 17.766 7.73 1 88.25 202 PHE A O 1
ATOM 1672 N N . ARG A 1 203 ? 6.863 16.625 6.238 1 89.06 203 ARG A N 1
ATOM 1673 C CA . ARG A 1 203 ? 7.277 15.617 7.211 1 89.06 203 ARG A CA 1
ATOM 1674 C C . ARG A 1 203 ? 8.125 16.25 8.32 1 89.06 203 ARG A C 1
ATOM 1676 O O . ARG A 1 203 ? 7.969 15.906 9.492 1 89.06 203 ARG A O 1
ATOM 1683 N N . LYS A 1 204 ? 9.008 17.125 7.969 1 88.75 204 LYS A N 1
ATOM 1684 C CA . LYS A 1 204 ? 9.875 17.781 8.938 1 88.75 204 LYS A CA 1
ATOM 1685 C C . LYS A 1 204 ? 9.055 18.578 9.953 1 88.75 204 LYS A C 1
ATOM 1687 O O . LYS A 1 204 ? 9.305 18.516 11.156 1 88.75 204 LYS A O 1
ATOM 1692 N N . LYS A 1 205 ? 8.148 19.266 9.445 1 91 205 LYS A N 1
ATOM 1693 C CA . LYS A 1 205 ? 7.293 20.062 10.32 1 91 205 LYS A CA 1
ATOM 1694 C C . LYS A 1 205 ? 6.496 19.172 11.273 1 91 205 LYS A C 1
ATOM 1696 O O . LYS A 1 205 ? 6.43 19.438 12.477 1 91 205 LYS A O 1
ATOM 1701 N N . ALA A 1 206 ? 5.922 18.203 10.695 1 90.19 206 ALA A N 1
ATOM 1702 C CA . ALA A 1 206 ? 5.133 17.281 11.508 1 90.19 206 ALA A CA 1
ATOM 1703 C C . ALA A 1 206 ? 5.98 16.656 12.625 1 90.19 206 ALA A C 1
ATOM 1705 O O . ALA A 1 206 ? 5.527 16.562 13.766 1 90.19 206 ALA A O 1
ATOM 1706 N N . ASN A 1 207 ? 7.152 16.312 12.312 1 89.94 207 ASN A N 1
ATOM 1707 C CA . ASN A 1 207 ? 8.047 15.695 13.281 1 89.94 207 ASN A CA 1
ATOM 1708 C C . ASN A 1 207 ? 8.453 16.672 14.383 1 89.94 207 ASN A C 1
ATOM 1710 O O . ASN A 1 207 ? 8.445 16.312 15.562 1 89.94 207 ASN A O 1
ATOM 1714 N N . ILE A 1 208 ? 8.781 17.859 14.047 1 92.56 208 ILE A N 1
ATOM 1715 C CA . ILE A 1 208 ? 9.227 18.859 15.008 1 92.56 208 ILE A CA 1
ATOM 1716 C C . ILE A 1 208 ? 8.086 19.203 15.961 1 92.56 208 ILE A C 1
ATOM 1718 O O . ILE A 1 208 ? 8.289 19.297 17.172 1 92.56 208 ILE A O 1
ATOM 1722 N N . VAL A 1 209 ? 6.949 19.344 15.383 1 93.94 209 VAL A N 1
ATOM 1723 C CA . VAL A 1 209 ? 5.785 19.672 16.188 1 93.94 209 VAL A CA 1
ATOM 1724 C C . VAL A 1 209 ? 5.48 18.531 17.156 1 93.94 209 VAL A C 1
ATOM 1726 O O . VAL A 1 209 ? 5.219 18.766 18.344 1 93.94 209 VAL A O 1
ATOM 1729 N N . SER A 1 210 ? 5.543 17.391 16.641 1 91.94 210 SER A N 1
ATOM 1730 C CA . SER A 1 210 ? 5.316 16.219 17.484 1 91.94 210 SER A CA 1
ATOM 1731 C C . SER A 1 210 ? 6.328 16.156 18.625 1 91.94 210 SER A C 1
ATOM 1733 O O . SER A 1 210 ? 5.969 15.867 19.766 1 91.94 210 SER A O 1
ATOM 1735 N N . GLU A 1 211 ? 7.488 16.453 18.344 1 91.81 211 GLU A N 1
ATOM 1736 C CA . GLU A 1 211 ? 8.547 16.438 19.359 1 91.81 211 GLU A CA 1
ATOM 1737 C C . GLU A 1 211 ? 8.312 17.516 20.406 1 91.81 211 GLU A C 1
ATOM 1739 O O . GLU A 1 211 ? 8.445 17.25 21.609 1 91.81 211 GLU A O 1
ATOM 1744 N N . ILE A 1 212 ? 8.023 18.656 19.938 1 94.12 212 ILE A N 1
ATOM 1745 C CA . ILE A 1 212 ? 7.777 19.781 20.828 1 94.12 212 ILE A CA 1
ATOM 1746 C C . ILE A 1 212 ? 6.645 19.438 21.797 1 94.12 212 ILE A C 1
ATOM 1748 O O . ILE A 1 212 ? 6.793 19.594 23.016 1 94.12 212 ILE A O 1
ATOM 1752 N N . LEU A 1 213 ? 5.621 18.938 21.266 1 91.31 213 LEU A N 1
ATOM 1753 C CA . LEU A 1 213 ? 4.441 18.672 22.078 1 91.31 213 LEU A CA 1
ATOM 1754 C C . LEU A 1 213 ? 4.684 17.5 23.031 1 91.31 213 LEU A C 1
ATOM 1756 O O . LEU A 1 213 ? 4.188 17.484 24.156 1 91.31 213 LEU A O 1
ATOM 1760 N N . SER A 1 214 ? 5.398 16.547 22.578 1 90.69 214 SER A N 1
ATOM 1761 C CA . SER A 1 214 ? 5.781 15.438 23.453 1 90.69 214 SER A CA 1
ATOM 1762 C C . SER A 1 214 ? 6.648 15.922 24.609 1 90.69 214 SER A C 1
ATOM 1764 O O . SER A 1 214 ? 6.441 15.523 25.75 1 90.69 214 SER A O 1
ATOM 1766 N N . THR A 1 215 ? 7.578 16.766 24.312 1 91.06 215 THR A N 1
ATOM 1767 C CA . THR A 1 215 ? 8.453 17.328 25.328 1 91.06 215 THR A CA 1
ATOM 1768 C C . THR A 1 215 ? 7.645 18.156 26.328 1 91.06 215 THR A C 1
ATOM 1770 O O . THR A 1 215 ? 7.863 18.062 27.547 1 91.06 215 THR A O 1
ATOM 1773 N N . MET A 1 216 ? 6.742 18.922 25.797 1 90.81 216 MET A N 1
ATOM 1774 C CA . MET A 1 216 ? 5.898 19.75 26.656 1 90.81 216 MET A CA 1
ATOM 1775 C C . MET A 1 216 ? 5.043 18.891 27.578 1 90.81 216 MET A C 1
ATOM 1777 O O . MET A 1 216 ? 4.879 19.203 28.75 1 90.81 216 MET A O 1
ATOM 1781 N N . GLN A 1 217 ? 4.523 17.891 27.047 1 87.38 217 GLN A N 1
ATOM 1782 C CA . GLN A 1 217 ? 3.719 16.984 27.859 1 87.38 217 GLN A CA 1
ATOM 1783 C C . GLN A 1 217 ? 4.555 16.328 28.953 1 87.38 217 GLN A C 1
ATOM 1785 O O . GLN A 1 217 ? 4.082 16.156 30.078 1 87.38 217 GLN A O 1
ATOM 1790 N N . ASN A 1 218 ? 5.715 15.961 28.609 1 87.88 218 ASN A N 1
ATOM 1791 C CA . ASN A 1 218 ? 6.609 15.375 29.594 1 87.88 218 ASN A CA 1
ATOM 1792 C C . ASN A 1 218 ? 6.992 16.391 30.672 1 87.88 218 ASN A C 1
ATOM 1794 O O . ASN A 1 218 ? 7.113 16.047 31.844 1 87.88 218 ASN A O 1
ATOM 1798 N N . LEU A 1 219 ? 7.207 17.609 30.266 1 88.81 219 LEU A N 1
ATOM 1799 C CA . LEU A 1 219 ? 7.547 18.672 31.203 1 88.81 219 LEU A CA 1
ATOM 1800 C C . LEU A 1 219 ? 6.391 18.953 32.156 1 88.81 219 LEU A C 1
ATOM 1802 O O . LEU A 1 219 ? 6.613 19.312 33.312 1 88.81 219 LEU A O 1
ATOM 1806 N N . TYR A 1 220 ? 5.215 18.781 31.641 1 86.94 220 TYR A N 1
ATOM 1807 C CA . TYR A 1 220 ? 4.027 19.047 32.438 1 86.94 220 TYR A CA 1
ATOM 1808 C C . TYR A 1 220 ? 3.973 18.109 33.656 1 86.94 220 TYR A C 1
ATOM 1810 O O . TYR A 1 220 ? 3.434 18.484 34.688 1 86.94 220 TYR A O 1
ATOM 1818 N N . LYS A 1 221 ? 4.559 16.984 33.531 1 85.31 221 LYS A N 1
ATOM 1819 C CA . LYS A 1 221 ? 4.543 16 34.625 1 85.31 221 LYS A CA 1
ATOM 1820 C C . LYS A 1 221 ? 5.535 16.359 35.719 1 85.31 221 LYS A C 1
ATOM 1822 O O . LYS A 1 221 ? 5.395 15.914 36.844 1 85.31 221 LYS A O 1
ATOM 1827 N N . VAL A 1 222 ? 6.5 17.141 35.438 1 85.56 222 VAL A N 1
ATOM 1828 C CA . VAL A 1 222 ? 7.598 17.281 36.406 1 85.56 222 VAL A CA 1
ATOM 1829 C C . VAL A 1 222 ? 7.816 18.766 36.719 1 85.56 222 VAL A C 1
ATOM 1831 O O . VAL A 1 222 ? 8.445 19.094 37.719 1 85.56 222 VAL A O 1
ATOM 1834 N N . ALA A 1 223 ? 7.363 19.641 35.844 1 84.94 223 ALA A N 1
ATOM 1835 C CA . ALA A 1 223 ? 7.617 21.062 36.031 1 84.94 223 ALA A CA 1
ATOM 1836 C C . ALA A 1 223 ? 6.371 21.781 36.531 1 84.94 223 ALA A C 1
ATOM 1838 O O . ALA A 1 223 ? 5.316 21.172 36.688 1 84.94 223 ALA A O 1
ATOM 1839 N N . ASN A 1 224 ? 6.617 23.016 36.875 1 87.19 224 ASN A N 1
ATOM 1840 C CA . ASN A 1 224 ? 5.512 23.891 37.281 1 87.19 224 ASN A CA 1
ATOM 1841 C C . ASN A 1 224 ? 4.516 24.078 36.156 1 87.19 224 ASN A C 1
ATOM 1843 O O . ASN A 1 224 ? 4.898 24.453 35.031 1 87.19 224 ASN A O 1
ATOM 1847 N N . LYS A 1 225 ? 3.234 23.859 36.469 1 86.44 225 LYS A N 1
ATOM 1848 C CA . LYS A 1 225 ? 2.174 23.906 35.469 1 86.44 225 LYS A CA 1
ATOM 1849 C C . LYS A 1 225 ? 2.102 25.266 34.781 1 86.44 225 LYS A C 1
ATOM 1851 O O . LYS A 1 225 ? 1.911 25.344 33.562 1 86.44 225 LYS A O 1
ATOM 1856 N N . GLN A 1 226 ? 2.279 26.219 35.594 1 88.38 226 GLN A N 1
ATOM 1857 C CA . GLN A 1 226 ? 2.193 27.578 35.062 1 88.38 226 GLN A CA 1
ATOM 1858 C C . GLN A 1 226 ? 3.311 27.844 34.031 1 88.38 226 GLN A C 1
ATOM 1860 O O . GLN A 1 226 ? 3.1 28.531 33.031 1 88.38 226 GLN A O 1
ATOM 1865 N N . GLU A 1 227 ? 4.426 27.297 34.344 1 88.69 227 GLU A N 1
ATOM 1866 C CA . GLU A 1 227 ? 5.559 27.453 33.438 1 88.69 227 GLU A CA 1
ATOM 1867 C C . GLU A 1 227 ? 5.301 26.75 32.094 1 88.69 227 GLU A C 1
ATOM 1869 O O . GLU A 1 227 ? 5.621 27.297 31.031 1 88.69 227 GLU A O 1
ATOM 1874 N N . VAL A 1 228 ? 4.719 25.625 32.219 1 91.25 228 VAL A N 1
ATOM 1875 C CA . VAL A 1 228 ? 4.453 24.844 31.016 1 91.25 228 VAL A CA 1
ATOM 1876 C C . VAL A 1 228 ? 3.395 25.547 30.156 1 91.25 228 VAL A C 1
ATOM 1878 O O . VAL A 1 228 ? 3.467 25.531 28.922 1 91.25 228 VAL A O 1
ATOM 1881 N N . ILE A 1 229 ? 2.473 26.172 30.766 1 90.75 229 ILE A N 1
ATOM 1882 C CA . ILE A 1 229 ? 1.431 26.906 30.062 1 90.75 229 ILE A CA 1
ATOM 1883 C C . ILE A 1 229 ? 2.047 28.094 29.312 1 90.75 229 ILE A C 1
ATOM 1885 O O . ILE A 1 229 ? 1.664 28.375 28.188 1 90.75 229 ILE A O 1
ATOM 1889 N N . LYS A 1 230 ? 2.947 28.688 29.969 1 91.75 230 LYS A N 1
ATOM 1890 C CA . LYS A 1 230 ? 3.652 29.781 29.312 1 91.75 230 LYS A CA 1
ATOM 1891 C C . LYS A 1 230 ? 4.43 29.297 28.094 1 91.75 230 LYS A C 1
ATOM 1893 O O . LYS A 1 230 ? 4.465 29.953 27.062 1 91.75 230 LYS A O 1
ATOM 1898 N N . ILE A 1 231 ? 5.027 28.141 28.281 1 93.38 231 ILE A N 1
ATOM 1899 C CA . ILE A 1 231 ? 5.777 27.531 27.203 1 93.38 231 ILE A CA 1
ATOM 1900 C C . ILE A 1 231 ? 4.836 27.203 26.047 1 93.38 231 ILE A C 1
ATOM 1902 O O . ILE A 1 231 ? 5.172 27.438 24.875 1 93.38 231 ILE A O 1
ATOM 1906 N N . GLN A 1 232 ? 3.729 26.703 26.359 1 91.88 232 GLN A N 1
ATOM 1907 C CA . GLN A 1 232 ? 2.732 26.375 25.344 1 91.88 232 GLN A CA 1
ATOM 1908 C C . GLN A 1 232 ? 2.287 27.625 24.578 1 91.88 232 GLN A C 1
ATOM 1910 O O . GLN A 1 232 ? 2.172 27.594 23.359 1 91.88 232 GLN A O 1
ATOM 1915 N N . ASP A 1 233 ? 2.043 28.672 25.281 1 93 233 ASP A N 1
ATOM 1916 C CA . ASP A 1 233 ? 1.638 29.922 24.641 1 93 233 ASP A CA 1
ATOM 1917 C C . ASP A 1 233 ? 2.705 30.422 23.672 1 93 233 ASP A C 1
ATOM 1919 O O . ASP A 1 233 ? 2.383 30.906 22.594 1 93 233 ASP A O 1
ATOM 1923 N N . GLU A 1 234 ? 3.906 30.297 24.125 1 93.75 234 GLU A N 1
ATOM 1924 C CA . GLU A 1 234 ? 5.016 30.688 23.266 1 93.75 234 GLU A CA 1
ATOM 1925 C C . GLU A 1 234 ? 5.059 29.828 22 1 93.75 234 GLU A C 1
ATOM 1927 O O . GLU A 1 234 ? 5.316 30.328 20.906 1 93.75 234 GLU A O 1
ATOM 1932 N N . PHE A 1 235 ? 4.828 28.594 22.172 1 94.56 235 PHE A N 1
ATOM 1933 C CA . PHE A 1 235 ? 4.809 27.688 21.031 1 94.56 235 PHE A CA 1
ATOM 1934 C C . PHE A 1 235 ? 3.764 28.109 20.016 1 94.56 235 PHE A C 1
ATOM 1936 O O . PHE A 1 235 ? 4.059 28.203 18.828 1 94.56 235 PHE A O 1
ATOM 1943 N N . TYR A 1 236 ? 2.547 28.359 20.5 1 91.5 236 TYR A N 1
ATOM 1944 C CA . TYR A 1 236 ? 1.459 28.688 19.578 1 91.5 236 TYR A CA 1
ATOM 1945 C C . TYR A 1 236 ? 1.729 30.016 18.875 1 91.5 236 TYR A C 1
ATOM 1947 O O . TYR A 1 236 ? 1.366 30.172 17.703 1 91.5 236 TYR A O 1
ATOM 1955 N N . LYS A 1 237 ? 2.375 30.953 19.516 1 93.12 237 LYS A N 1
ATOM 1956 C CA . LYS A 1 237 ? 2.76 32.219 18.891 1 93.12 237 LYS A CA 1
ATOM 1957 C C . LYS A 1 237 ? 3.77 31.969 17.766 1 93.12 237 LYS A C 1
ATOM 1959 O O . LYS A 1 237 ? 3.639 32.531 16.688 1 93.12 237 LYS A O 1
ATOM 1964 N N . ILE A 1 238 ? 4.715 31.141 18.078 1 94.06 238 ILE A N 1
ATOM 1965 C CA . ILE A 1 238 ? 5.742 30.828 17.094 1 94.06 238 ILE A CA 1
ATOM 1966 C C . ILE A 1 238 ? 5.117 30.078 15.914 1 94.06 238 ILE A C 1
ATOM 1968 O O . ILE A 1 238 ? 5.422 30.359 14.758 1 94.06 238 ILE A O 1
ATOM 1972 N N . TYR A 1 239 ? 4.266 29.141 16.234 1 92 239 TYR A N 1
ATOM 1973 C CA . TYR A 1 239 ? 3.625 28.344 15.195 1 92 239 TYR A CA 1
ATOM 1974 C C . TYR A 1 239 ? 2.84 29.234 14.234 1 92 239 TYR A C 1
ATOM 1976 O O . TYR A 1 239 ? 2.85 29 13.023 1 92 239 TYR A O 1
ATOM 1984 N N . GLU A 1 240 ? 2.199 30.188 14.68 1 89.75 240 GLU A N 1
ATOM 1985 C CA . GLU A 1 240 ? 1.348 31.078 13.891 1 89.75 240 GLU A CA 1
ATOM 1986 C C . GLU A 1 240 ? 2.168 31.875 12.883 1 89.75 240 GLU A C 1
ATOM 1988 O O . GLU A 1 240 ? 1.65 32.281 11.836 1 89.75 240 GLU A O 1
ATOM 1993 N N . THR A 1 241 ? 3.418 32.094 13.203 1 90.5 241 THR A N 1
ATOM 1994 C CA . THR A 1 241 ? 4.266 32.844 12.297 1 90.5 241 THR A CA 1
ATOM 1995 C C . THR A 1 241 ? 4.559 32.031 11.031 1 90.5 241 THR A C 1
ATOM 1997 O O . THR A 1 241 ? 4.91 32.594 9.992 1 90.5 241 THR A O 1
ATOM 2000 N N . GLY A 1 242 ? 4.496 30.734 11.211 1 87.19 242 GLY A N 1
ATOM 2001 C CA . GLY A 1 242 ? 4.793 29.859 10.086 1 87.19 242 GLY A CA 1
ATOM 2002 C C . GLY A 1 242 ? 6.277 29.75 9.797 1 87.19 242 GLY A C 1
ATOM 2003 O O . GLY A 1 242 ? 6.676 29.266 8.734 1 87.19 242 GLY A O 1
ATOM 2004 N N . ASP A 1 243 ? 7.109 30.188 10.703 1 91 243 ASP A N 1
ATOM 2005 C CA . ASP A 1 243 ? 8.562 30.188 10.523 1 91 243 ASP A CA 1
ATOM 2006 C C . ASP A 1 243 ? 9.188 28.906 11.039 1 91 243 ASP A C 1
ATOM 2008 O O . ASP A 1 243 ? 9.359 28.734 12.25 1 91 243 ASP A O 1
ATOM 2012 N N . MET A 1 244 ? 9.656 28.156 10.133 1 90.25 244 MET A N 1
ATOM 2013 C CA . MET A 1 244 ? 10.219 26.844 10.469 1 90.25 244 MET A CA 1
ATOM 2014 C C . MET A 1 244 ? 11.5 27 11.281 1 90.25 244 MET A C 1
ATOM 2016 O O . MET A 1 244 ? 11.773 26.188 12.172 1 90.25 244 MET A O 1
ATOM 2020 N N . GLU A 1 245 ? 12.242 27.953 10.984 1 92.75 245 GLU A N 1
ATOM 2021 C CA . GLU A 1 245 ? 13.492 28.172 11.711 1 92.75 245 GLU A CA 1
ATOM 2022 C C . GLU A 1 245 ? 13.219 28.484 13.18 1 92.75 245 GLU A C 1
ATOM 2024 O O . GLU A 1 245 ? 13.938 28.016 14.062 1 92.75 245 GLU A O 1
ATOM 2029 N N . GLN A 1 246 ? 12.266 29.312 13.367 1 94.5 246 GLN A N 1
ATOM 2030 C CA . GLN A 1 246 ? 11.891 29.641 14.742 1 94.5 246 GLN A CA 1
ATOM 2031 C C . GLN A 1 246 ? 11.398 28.406 15.484 1 94.5 246 GLN A C 1
ATOM 2033 O O . GLN A 1 246 ? 11.688 28.234 16.672 1 94.5 246 GLN A O 1
ATOM 2038 N N . LEU A 1 247 ? 10.688 27.578 14.797 1 94.06 247 LEU A N 1
ATOM 2039 C CA . LEU A 1 247 ? 10.188 26.344 15.406 1 94.06 247 LEU A CA 1
ATOM 2040 C C . LEU A 1 247 ? 11.344 25.438 15.805 1 94.06 247 LEU A C 1
ATOM 2042 O O . LEU A 1 247 ? 11.32 24.844 16.891 1 94.06 247 LEU A O 1
ATOM 2046 N N . ILE A 1 248 ? 12.25 25.344 14.945 1 94 248 ILE A N 1
ATOM 2047 C CA . ILE A 1 248 ? 13.414 24.5 15.188 1 94 248 ILE A CA 1
ATOM 2048 C C . ILE A 1 248 ? 14.195 25.031 16.391 1 94 248 ILE A C 1
ATOM 2050 O O . ILE A 1 248 ? 14.586 24.266 17.281 1 94 248 ILE A O 1
ATOM 2054 N N . HIS A 1 249 ? 14.398 26.344 16.406 1 94.94 249 HIS A N 1
ATOM 2055 C CA . HIS A 1 249 ? 15.094 26.984 17.516 1 94.94 249 HIS A CA 1
ATOM 2056 C C . HIS A 1 249 ? 14.352 26.75 18.828 1 94.94 249 HIS A C 1
ATOM 2058 O O . HIS A 1 249 ? 14.969 26.469 19.859 1 94.94 249 HIS A O 1
ATOM 2064 N N . PHE A 1 250 ? 13.078 26.953 18.797 1 95.94 250 PHE A N 1
ATOM 2065 C CA . PHE A 1 250 ? 12.242 26.734 19.984 1 95.94 250 PHE A CA 1
ATOM 2066 C C . PHE A 1 250 ? 12.383 25.297 20.484 1 95.94 250 PHE A C 1
ATOM 2068 O O . PHE A 1 250 ? 12.484 25.078 21.688 1 95.94 250 PHE A O 1
ATOM 2075 N N . ASN A 1 251 ? 12.352 24.328 19.594 1 94.94 251 ASN A N 1
ATOM 2076 C CA . ASN A 1 251 ? 12.484 22.922 19.953 1 94.94 251 ASN A CA 1
ATOM 2077 C C . ASN A 1 251 ? 13.805 22.641 20.672 1 94.94 251 ASN A C 1
ATOM 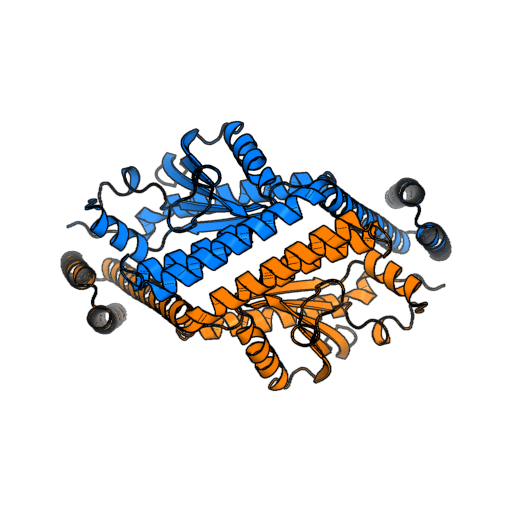2079 O O . ASN A 1 251 ? 13.836 21.891 21.641 1 94.94 251 ASN A O 1
ATOM 2083 N N . LYS A 1 252 ? 14.797 23.234 20.156 1 94.06 252 LYS A N 1
ATOM 2084 C CA . LYS A 1 252 ? 16.109 23.094 20.781 1 94.06 252 LYS A CA 1
ATOM 2085 C C . LYS A 1 252 ? 16.109 23.672 22.203 1 94.06 252 LYS A C 1
ATOM 2087 O O . LYS A 1 252 ? 16.672 23.062 23.125 1 94.06 252 LYS A O 1
ATOM 2092 N N . GLN A 1 253 ? 15.547 24.812 22.344 1 93.88 253 GLN A N 1
ATOM 2093 C CA . GLN A 1 253 ? 15.445 25.453 23.641 1 93.88 253 GLN A CA 1
ATOM 2094 C C . GLN A 1 253 ? 14.633 24.609 24.609 1 93.88 253 GLN A C 1
ATOM 2096 O O . GLN A 1 253 ? 14.984 24.484 25.781 1 93.88 253 GLN A O 1
ATOM 2101 N N . LEU A 1 254 ? 13.562 24.109 24.078 1 93.56 254 LEU A N 1
ATOM 2102 C CA . LEU A 1 254 ? 12.695 23.266 24.906 1 93.56 254 LEU A CA 1
ATOM 2103 C C . LEU A 1 254 ? 13.438 22.016 25.375 1 93.56 254 LEU A C 1
ATOM 2105 O O . LEU A 1 254 ? 13.242 21.578 26.516 1 93.56 254 LEU A O 1
ATOM 2109 N N . ASP A 1 255 ? 14.25 21.484 24.547 1 91.75 255 ASP A N 1
ATOM 2110 C CA . ASP A 1 255 ? 15.055 20.312 24.906 1 91.75 255 ASP A CA 1
ATOM 2111 C C . ASP A 1 255 ? 16 20.641 26.047 1 91.75 255 ASP A C 1
ATOM 2113 O O . ASP A 1 255 ? 16.203 19.812 26.938 1 91.75 255 ASP A O 1
ATOM 2117 N N . ILE A 1 256 ? 16.531 21.797 26.016 1 90 256 ILE A N 1
ATOM 2118 C CA . ILE A 1 256 ? 17.453 22.25 27.062 1 90 256 ILE A CA 1
ATOM 2119 C C . ILE A 1 256 ? 16.688 22.406 28.375 1 90 256 ILE A C 1
ATOM 2121 O O . ILE A 1 256 ? 17.172 21.953 29.438 1 90 256 ILE A O 1
ATOM 2125 N N . ILE A 1 257 ? 15.547 22.969 28.266 1 89.56 257 ILE A N 1
ATOM 2126 C CA . ILE A 1 257 ? 14.719 23.141 29.453 1 89.56 257 ILE A CA 1
ATOM 2127 C C . ILE A 1 257 ? 14.359 21.781 30.047 1 89.56 257 ILE A C 1
ATOM 2129 O O . ILE A 1 257 ? 14.453 21.578 31.266 1 89.56 257 ILE A O 1
ATOM 2133 N N . ALA A 1 258 ? 13.977 20.906 29.219 1 89.56 258 ALA A N 1
ATOM 2134 C CA . ALA A 1 258 ? 13.562 19.562 29.656 1 89.56 258 ALA A CA 1
ATOM 2135 C C . ALA A 1 258 ? 14.719 18.828 30.312 1 89.56 258 ALA A C 1
ATOM 2137 O O . ALA A 1 258 ? 14.523 18.109 31.297 1 89.56 258 ALA A O 1
ATOM 2138 N N . GLU A 1 259 ? 15.836 18.984 29.75 1 86.38 259 GLU A N 1
ATOM 2139 C CA . GLU A 1 259 ? 17.016 18.359 30.312 1 86.38 259 GLU A CA 1
ATOM 2140 C C . GLU A 1 259 ? 17.328 18.906 31.703 1 86.38 259 GLU A C 1
ATOM 2142 O O . GLU A 1 259 ? 17.781 18.172 32.594 1 86.38 259 GLU A O 1
ATOM 2147 N N . GLY A 1 260 ? 17.109 20.109 31.844 1 83.94 260 GLY A N 1
ATOM 2148 C CA . GLY A 1 260 ? 17.281 20.719 33.156 1 83.94 260 GLY A CA 1
ATOM 2149 C C . GLY A 1 260 ? 16.375 20.156 34.219 1 83.94 260 GLY A C 1
ATOM 2150 O O . GLY A 1 260 ? 16.797 19.875 35.344 1 83.94 260 GLY A O 1
ATOM 2151 N N . TYR A 1 261 ? 15.18 19.984 33.906 1 84.12 261 TYR A N 1
ATOM 2152 C CA . TYR A 1 261 ? 14.219 19.422 34.844 1 84.12 261 TYR A CA 1
ATOM 2153 C C . TYR A 1 261 ? 14.523 17.969 35.125 1 84.12 261 TYR A C 1
ATOM 2155 O O . TYR A 1 261 ? 14.32 17.484 36.25 1 84.12 261 TYR A O 1
ATOM 2163 N N . ARG A 1 262 ? 14.984 17.203 34.219 1 77.12 262 ARG A N 1
ATOM 2164 C CA . ARG A 1 262 ? 15.344 15.797 34.375 1 77.12 262 ARG A CA 1
ATOM 2165 C C . ARG A 1 262 ? 16.516 15.648 35.344 1 77.12 262 ARG A C 1
ATOM 2167 O O . ARG A 1 262 ? 16.516 14.75 36.188 1 77.12 262 ARG A O 1
ATOM 2174 N N . ALA A 1 263 ? 17.406 16.562 35.25 1 75.81 263 ALA A N 1
ATOM 2175 C CA . ALA A 1 263 ? 18.578 16.547 36.125 1 75.81 263 ALA A CA 1
ATOM 2176 C C . ALA A 1 263 ? 18.203 16.891 37.562 1 75.81 263 ALA A C 1
ATOM 2178 O O . ALA A 1 263 ? 18.734 16.297 38.5 1 75.81 263 ALA A O 1
ATOM 2179 N N . GLN A 1 264 ? 17.266 17.688 37.656 1 70.06 264 GLN A N 1
ATOM 2180 C CA . GLN A 1 264 ? 16.828 18.109 39 1 70.06 264 GLN A CA 1
ATOM 2181 C C . GLN A 1 264 ? 16.016 17.016 39.656 1 70.06 264 GLN A C 1
ATOM 2183 O O . GLN A 1 264 ? 16.031 16.891 40.906 1 70.06 264 GLN A O 1
ATOM 2188 N N . SER A 1 265 ? 15.289 16.266 38.812 1 65.06 265 SER A N 1
ATOM 2189 C CA . SER A 1 265 ? 14.469 15.195 39.375 1 65.06 265 SER A CA 1
ATOM 2190 C C . SER A 1 265 ? 15.328 14.023 39.812 1 65.06 265 SER A C 1
ATOM 2192 O O . SER A 1 265 ? 14.922 13.25 40.688 1 65.06 265 SER A O 1
ATOM 2194 N N . LEU A 1 266 ? 16.5 13.812 39.219 1 60.25 266 LEU A N 1
ATOM 2195 C CA . LEU A 1 266 ? 17.406 12.742 39.625 1 60.25 266 LEU A CA 1
ATOM 2196 C C . LEU A 1 266 ? 18.281 13.164 40.781 1 60.25 266 LEU A C 1
ATOM 2198 O O . LEU A 1 266 ? 18.922 12.328 41.438 1 60.25 266 LEU A O 1
ATOM 2202 N N . SER A 1 267 ? 18.375 14.5 41.031 1 50.94 267 SER A N 1
ATOM 2203 C CA . SER A 1 267 ? 19.094 14.898 42.219 1 50.94 267 SER A CA 1
ATOM 2204 C C . SER A 1 267 ? 18.172 14.945 43.438 1 50.94 267 SER A C 1
ATOM 2206 O O . SER A 1 267 ? 17 15.305 43.312 1 50.94 267 SER A O 1
ATOM 2208 N N . MET B 1 1 ? -4.66 29.781 29.453 1 56.28 1 MET B N 1
ATOM 2209 C CA . MET B 1 1 ? -5.012 28.703 28.531 1 56.28 1 MET B CA 1
ATOM 2210 C C . MET B 1 1 ? -4.652 27.344 29.125 1 56.28 1 MET B C 1
ATOM 2212 O O . MET B 1 1 ? -3.682 27.219 29.875 1 56.28 1 MET B O 1
ATOM 2216 N N . GLU B 1 2 ? -5.574 26.422 29.281 1 67.69 2 GLU B N 1
ATOM 2217 C CA . GLU B 1 2 ? -5.297 25.078 29.812 1 67.69 2 GLU B CA 1
ATOM 2218 C C . GLU B 1 2 ? -4.375 24.297 28.891 1 67.69 2 GLU B C 1
ATOM 2220 O O . GLU B 1 2 ? -4.344 24.547 27.688 1 67.69 2 GLU B O 1
ATOM 2225 N N . LEU B 1 3 ? -3.383 23.641 29.547 1 73.75 3 LEU B N 1
ATOM 2226 C CA . LEU B 1 3 ? -2.469 22.828 28.75 1 73.75 3 LEU B CA 1
ATOM 2227 C C . LEU B 1 3 ? -3.24 21.828 27.891 1 73.75 3 LEU B C 1
ATOM 2229 O O . LEU B 1 3 ? -4.145 21.141 28.375 1 73.75 3 LEU B O 1
ATOM 2233 N N . GLN B 1 4 ? -3.057 21.984 26.703 1 75.56 4 GLN B N 1
ATOM 2234 C CA . GLN B 1 4 ? -3.68 21.031 25.797 1 75.56 4 GLN B CA 1
ATOM 2235 C C . GLN B 1 4 ? -2.928 19.703 25.781 1 75.56 4 GLN B C 1
ATOM 2237 O O . GLN B 1 4 ? -1.767 19.641 25.375 1 75.56 4 GLN B O 1
ATOM 2242 N N . MET B 1 5 ? -3.629 18.656 26.266 1 83.44 5 MET B N 1
ATOM 2243 C CA . MET B 1 5 ? -3.049 17.312 26.25 1 83.44 5 MET B CA 1
ATOM 2244 C C . MET B 1 5 ? -3.404 16.578 24.969 1 83.44 5 MET B C 1
ATOM 2246 O O . MET B 1 5 ? -4.34 15.781 24.938 1 83.44 5 MET B O 1
ATOM 2250 N N . TRP B 1 6 ? -2.555 16.734 24.016 1 88.81 6 TRP B N 1
ATOM 2251 C CA . TRP B 1 6 ? -2.859 16.281 22.656 1 88.81 6 TRP B CA 1
ATOM 2252 C C . TRP B 1 6 ? -2.98 14.758 22.625 1 88.81 6 TRP B C 1
ATOM 2254 O O . TRP B 1 6 ? -3.779 14.219 21.859 1 88.81 6 TRP B O 1
ATOM 2264 N N . ARG B 1 7 ? -2.221 14.109 23.422 1 86.62 7 ARG B N 1
ATOM 2265 C CA . ARG B 1 7 ? -2.328 12.648 23.469 1 86.62 7 ARG B CA 1
ATOM 2266 C C . ARG B 1 7 ? -3.719 12.219 23.922 1 86.62 7 ARG B C 1
ATOM 2268 O O . ARG B 1 7 ? -4.293 11.281 23.359 1 86.62 7 ARG B O 1
ATOM 2275 N N . GLU B 1 8 ? -4.191 12.914 24.891 1 87.94 8 GLU B N 1
ATOM 2276 C CA . GLU B 1 8 ? -5.52 12.609 25.406 1 87.94 8 GLU B CA 1
ATOM 2277 C C . GLU B 1 8 ? -6.605 13 24.422 1 87.94 8 GLU B C 1
ATOM 2279 O O . GLU B 1 8 ? -7.594 12.281 24.25 1 87.94 8 GLU B O 1
ATOM 2284 N N . ILE B 1 9 ? -6.402 14.109 23.844 1 90.19 9 ILE B N 1
ATOM 2285 C CA . ILE B 1 9 ? -7.375 14.633 22.891 1 90.19 9 ILE B CA 1
ATOM 2286 C C . ILE B 1 9 ? -7.484 13.68 21.688 1 90.19 9 ILE B C 1
ATOM 2288 O O . ILE B 1 9 ? -8.586 13.43 21.188 1 90.19 9 ILE B O 1
ATOM 2292 N N . LEU B 1 10 ? -6.355 13.039 21.234 1 93.75 10 LEU B N 1
ATOM 2293 C CA . LEU B 1 10 ? -6.32 12.281 20 1 93.75 10 LEU B CA 1
ATOM 2294 C C . LEU B 1 10 ? -6.559 10.797 20.25 1 93.75 10 LEU B C 1
ATOM 2296 O O . LEU B 1 10 ? -6.812 10.031 19.328 1 93.75 10 LEU B O 1
ATOM 2300 N N . CYS B 1 11 ? -6.625 10.406 21.469 1 94.62 11 CYS B N 1
ATOM 2301 C CA . CYS B 1 11 ? -6.742 9 21.859 1 94.62 11 CYS B CA 1
ATOM 2302 C C . CYS B 1 11 ? -7.988 8.375 21.234 1 94.62 11 CYS B C 1
ATOM 2304 O O . CYS B 1 11 ? -7.91 7.324 20.594 1 94.62 11 CYS B O 1
ATOM 2306 N N . PRO B 1 12 ? -9.148 9.039 21.391 1 96.31 12 PRO B N 1
ATOM 2307 C CA . PRO B 1 12 ? -10.344 8.43 20.797 1 96.31 12 PRO B CA 1
ATOM 2308 C C . PRO B 1 12 ? -10.234 8.281 19.281 1 96.31 12 PRO B C 1
ATOM 2310 O O . PRO B 1 12 ? -10.805 7.352 18.719 1 96.31 12 PRO B O 1
ATOM 2313 N N . TYR B 1 13 ? -9.57 9.164 18.703 1 97.94 13 TYR B N 1
ATOM 2314 C CA . TYR B 1 13 ? -9.414 9.117 17.25 1 97.94 13 TYR B CA 1
ATOM 2315 C C . TYR B 1 13 ? -8.484 7.984 16.828 1 97.94 13 TYR B C 1
ATOM 2317 O O . TYR B 1 13 ? -8.711 7.324 15.82 1 97.94 13 TYR B O 1
ATOM 2325 N N . ASP B 1 14 ? -7.477 7.781 17.594 1 97.5 14 ASP B N 1
ATOM 2326 C CA . ASP B 1 14 ? -6.602 6.637 17.359 1 97.5 14 ASP B CA 1
ATOM 2327 C C . ASP B 1 14 ? -7.387 5.328 17.422 1 97.5 14 ASP B C 1
ATOM 2329 O O . ASP B 1 14 ? -7.211 4.453 16.562 1 97.5 14 ASP B O 1
ATOM 2333 N N . LEU B 1 15 ? -8.164 5.25 18.453 1 97.81 15 LEU B N 1
ATOM 2334 C CA . LEU B 1 15 ? -8.984 4.055 18.625 1 97.81 15 LEU B CA 1
ATOM 2335 C C . LEU B 1 15 ? -9.93 3.867 17.438 1 97.81 15 LEU B C 1
ATOM 2337 O O . LEU B 1 15 ? -10.07 2.758 16.922 1 97.81 15 LEU B O 1
ATOM 2341 N N . ALA B 1 16 ? -10.547 4.918 17.031 1 98.44 16 ALA B N 1
ATOM 2342 C CA . ALA B 1 16 ? -11.477 4.863 15.898 1 98.44 16 ALA B CA 1
ATOM 2343 C C . ALA B 1 16 ? -10.773 4.383 14.633 1 98.44 16 ALA B C 1
ATOM 2345 O O . ALA B 1 16 ? -11.297 3.535 13.906 1 98.44 16 ALA B O 1
ATOM 2346 N N . VAL B 1 17 ? -9.648 4.902 14.383 1 98.75 17 VAL B N 1
ATOM 2347 C CA . VAL B 1 17 ? -8.891 4.547 13.188 1 98.75 17 VAL B CA 1
ATOM 2348 C C . VAL B 1 17 ? -8.555 3.057 13.211 1 98.75 17 VAL B C 1
ATOM 2350 O O . VAL B 1 17 ? -8.734 2.357 12.211 1 98.75 17 VAL B O 1
ATOM 2353 N N . GLU B 1 18 ? -8.094 2.588 14.289 1 98.19 18 GLU B N 1
ATOM 2354 C CA . GLU B 1 18 ? -7.734 1.18 14.414 1 98.19 18 GLU B CA 1
ATOM 2355 C C . GLU B 1 18 ? -8.945 0.277 14.211 1 98.19 18 GLU B C 1
ATOM 2357 O O . GLU B 1 18 ? -8.867 -0.735 13.516 1 98.19 18 GLU B O 1
ATOM 2362 N N . GLU B 1 19 ? -10.023 0.643 14.812 1 98.5 19 GLU B N 1
ATOM 2363 C CA . GLU B 1 19 ? -11.234 -0.161 14.695 1 98.5 19 GLU B CA 1
ATOM 2364 C C . GLU B 1 19 ? -11.758 -0.167 13.266 1 98.5 19 GLU B C 1
ATOM 2366 O O . GLU B 1 19 ? -12.094 -1.224 12.719 1 98.5 19 GLU B O 1
ATOM 2371 N N . LEU B 1 20 ? -11.828 0.988 12.727 1 98.69 20 LEU B N 1
ATOM 2372 C CA . LEU B 1 20 ? -12.383 1.105 11.383 1 98.69 20 LEU B CA 1
ATOM 2373 C C . LEU B 1 20 ? -11.5 0.39 10.367 1 98.69 20 LEU B C 1
ATOM 2375 O O . LEU B 1 20 ? -12.008 -0.292 9.469 1 98.69 20 LEU B O 1
ATOM 2379 N N . LYS B 1 21 ? -10.219 0.615 10.461 1 98.44 21 LYS B N 1
ATOM 2380 C CA . LYS B 1 21 ? -9.305 -0.108 9.578 1 98.44 21 LYS B CA 1
ATOM 2381 C C . LYS B 1 21 ? -9.539 -1.613 9.664 1 98.44 21 LYS B C 1
ATOM 2383 O O . LYS B 1 21 ? -9.617 -2.293 8.633 1 98.44 21 LYS B O 1
ATOM 2388 N N . LEU B 1 22 ? -9.586 -2.102 10.867 1 98 22 LEU B N 1
ATOM 2389 C CA . LEU B 1 22 ? -9.812 -3.527 11.094 1 98 22 LEU B CA 1
ATOM 2390 C C . LEU B 1 22 ? -11.102 -3.984 10.422 1 98 22 LEU B C 1
ATOM 2392 O O . LEU B 1 22 ? -11.141 -5.039 9.789 1 98 22 LEU B O 1
ATOM 2396 N N . LYS B 1 23 ? -12.125 -3.266 10.594 1 98.44 23 LYS B N 1
ATOM 2397 C CA . LYS B 1 23 ? -13.43 -3.619 10.047 1 98.44 23 LYS B CA 1
ATOM 2398 C C . LYS B 1 23 ? -13.383 -3.691 8.523 1 98.44 23 LYS B C 1
ATOM 2400 O O . LYS B 1 23 ? -13.906 -4.633 7.926 1 98.44 23 LYS B O 1
ATOM 2405 N N . PHE B 1 24 ? -12.766 -2.732 7.887 1 98.69 24 PHE B N 1
ATOM 2406 C CA . PHE B 1 24 ? -12.711 -2.725 6.43 1 98.69 24 PHE B CA 1
ATOM 2407 C C . PHE B 1 24 ? -11.766 -3.811 5.918 1 98.69 24 PHE B C 1
ATOM 2409 O O . PHE B 1 24 ? -12.016 -4.41 4.871 1 98.69 24 PHE B O 1
ATOM 2416 N N . VAL B 1 25 ? -10.703 -4.043 6.625 1 98.25 25 VAL B N 1
ATOM 2417 C CA . VAL B 1 25 ? -9.805 -5.133 6.262 1 98.25 25 VAL B CA 1
ATOM 2418 C C . VAL B 1 25 ? -10.547 -6.465 6.352 1 98.25 25 VAL B C 1
ATOM 2420 O O . VAL B 1 25 ? -10.383 -7.336 5.496 1 98.25 25 VAL B O 1
ATOM 2423 N N . HIS B 1 26 ? -11.328 -6.602 7.375 1 97.88 26 HIS B N 1
ATOM 2424 C CA . HIS B 1 26 ? -12.102 -7.824 7.527 1 97.88 26 HIS B CA 1
ATOM 2425 C C . HIS B 1 26 ? -13.055 -8.031 6.352 1 97.88 26 HIS B C 1
ATOM 2427 O O . HIS B 1 26 ? -13.203 -9.148 5.852 1 97.88 26 HIS B O 1
ATOM 2433 N N . ILE B 1 27 ? -13.664 -7.008 5.941 1 97.56 27 ILE B N 1
ATOM 2434 C CA . ILE B 1 27 ? -14.547 -7.082 4.785 1 97.56 27 ILE B CA 1
ATOM 2435 C C . ILE B 1 27 ? -13.758 -7.539 3.559 1 97.56 27 ILE B C 1
ATOM 2437 O O . ILE B 1 27 ? -14.203 -8.43 2.826 1 97.56 27 ILE B O 1
ATOM 2441 N N . MET B 1 28 ? -12.625 -6.922 3.336 1 97.38 28 MET B N 1
ATOM 2442 C CA . MET B 1 28 ? -11.742 -7.285 2.23 1 97.38 28 MET B CA 1
ATOM 2443 C C . MET B 1 28 ? -11.414 -8.773 2.268 1 97.38 28 MET B C 1
ATOM 2445 O O . MET B 1 28 ? -11.562 -9.477 1.266 1 97.38 28 MET B O 1
ATOM 2449 N N . ASN B 1 29 ? -11.102 -9.234 3.441 1 95.19 29 ASN B N 1
ATOM 2450 C CA . ASN B 1 29 ? -10.688 -10.625 3.615 1 95.19 29 ASN B CA 1
ATOM 2451 C C . ASN B 1 29 ? -11.867 -11.578 3.439 1 95.19 29 ASN B C 1
ATOM 2453 O O . ASN B 1 29 ? -11.695 -12.688 2.928 1 95.19 29 ASN B O 1
ATOM 2457 N N . GLU B 1 30 ? -12.977 -11.203 3.939 1 95.25 30 GLU B N 1
ATOM 2458 C CA . GLU B 1 30 ? -14.164 -12.031 3.793 1 95.25 30 GLU B CA 1
ATOM 2459 C C . GLU B 1 30 ? -14.484 -12.281 2.32 1 95.25 30 GLU B C 1
ATOM 2461 O O . GLU B 1 30 ? -14.812 -13.406 1.932 1 95.25 30 GLU B O 1
ATOM 2466 N N . TYR B 1 31 ? -14.422 -11.242 1.551 1 94.25 31 TYR B N 1
ATOM 2467 C CA . TYR B 1 31 ? -14.617 -11.406 0.115 1 94.25 31 TYR B CA 1
ATOM 2468 C C . TYR B 1 31 ? -13.609 -12.398 -0.46 1 94.25 31 TYR B C 1
ATOM 2470 O O . TYR B 1 31 ? -13.984 -13.336 -1.164 1 94.25 31 TYR B O 1
ATOM 2478 N N . ARG B 1 32 ? -12.383 -12.25 -0.11 1 88.88 32 ARG B N 1
ATOM 2479 C CA . ARG B 1 32 ? -11.297 -13.047 -0.681 1 88.88 32 ARG B CA 1
ATOM 2480 C C . ARG B 1 32 ? -11.406 -14.508 -0.251 1 88.88 32 ARG B C 1
ATOM 2482 O O . ARG B 1 32 ? -11.242 -15.414 -1.067 1 88.88 32 ARG B O 1
ATOM 2489 N N . THR B 1 33 ? -11.719 -14.711 0.986 1 86.06 33 THR B N 1
ATOM 2490 C CA . THR B 1 33 ? -11.859 -16.062 1.519 1 86.06 33 THR B CA 1
ATOM 2491 C C . THR B 1 33 ? -13.047 -16.766 0.886 1 86.06 33 THR B C 1
ATOM 2493 O O . THR B 1 33 ? -13.016 -17.984 0.681 1 86.06 33 THR B O 1
ATOM 2496 N N . ALA B 1 34 ? -14 -16 0.545 1 87.31 34 ALA B N 1
ATOM 2497 C CA . ALA B 1 34 ? -15.195 -16.562 -0.086 1 87.31 34 ALA B CA 1
ATOM 2498 C C . ALA B 1 34 ? -14.969 -16.797 -1.576 1 87.31 34 ALA B C 1
ATOM 2500 O O . ALA B 1 34 ? -15.883 -17.203 -2.293 1 87.31 34 ALA B O 1
ATOM 2501 N N . GLY B 1 35 ? -13.773 -16.5 -2.029 1 83.06 35 GLY B N 1
ATOM 2502 C CA . GLY B 1 35 ? -13.469 -16.656 -3.439 1 83.06 35 GLY B CA 1
ATOM 2503 C C . GLY B 1 35 ? -14.141 -15.633 -4.324 1 83.06 35 GLY B C 1
ATOM 2504 O O . GLY B 1 35 ? -14.453 -15.914 -5.484 1 83.06 35 GLY B O 1
ATOM 2505 N N . ARG B 1 36 ? -14.391 -14.508 -3.723 1 89 36 ARG B N 1
ATOM 2506 C CA . ARG B 1 36 ? -15.047 -13.43 -4.461 1 89 36 ARG B CA 1
ATOM 2507 C C . ARG B 1 36 ? -14.109 -12.234 -4.621 1 89 36 ARG B C 1
ATOM 2509 O O . ARG B 1 36 ? -13.18 -12.062 -3.834 1 89 36 ARG B O 1
ATOM 2516 N N . TYR B 1 37 ? -14.422 -11.516 -5.645 1 92.94 37 TYR B N 1
ATOM 2517 C CA . TYR B 1 37 ? -13.703 -10.258 -5.828 1 92.94 37 TYR B CA 1
ATOM 2518 C C . TYR B 1 37 ? -14.062 -9.258 -4.738 1 92.94 37 TYR B C 1
ATOM 2520 O O . TYR B 1 37 ? -15.242 -9.031 -4.465 1 92.94 37 TYR B O 1
ATOM 2528 N N . SER B 1 38 ? -13.039 -8.734 -4.168 1 96.06 38 SER B N 1
ATOM 2529 C CA . SER B 1 38 ? -13.266 -7.703 -3.16 1 96.06 38 SER B CA 1
ATOM 2530 C C . SER B 1 38 ? -13.203 -6.309 -3.773 1 96.06 38 SER B C 1
ATOM 2532 O O . SER B 1 38 ? -12.234 -5.965 -4.453 1 96.06 38 SER B O 1
ATOM 2534 N N . PRO B 1 39 ? -14.188 -5.465 -3.492 1 97.25 39 PRO B N 1
ATOM 2535 C CA . PRO B 1 39 ? -14.094 -4.078 -3.957 1 97.25 39 PRO B CA 1
ATOM 2536 C C . PRO B 1 39 ? -13.031 -3.275 -3.217 1 97.25 39 PRO B C 1
ATOM 2538 O O . PRO B 1 39 ? -12.688 -2.168 -3.639 1 97.25 39 PRO B O 1
ATOM 2541 N N . ILE B 1 40 ? -12.594 -3.771 -2.088 1 98.19 40 ILE B N 1
ATOM 2542 C CA . ILE B 1 40 ? -11.547 -3.131 -1.31 1 98.19 40 ILE B CA 1
ATOM 2543 C C . ILE B 1 40 ? -10.203 -3.816 -1.586 1 98.19 40 ILE B C 1
ATOM 2545 O O . ILE B 1 40 ? -10.07 -5.023 -1.389 1 98.19 40 ILE B O 1
ATOM 2549 N N . GLU B 1 41 ? -9.344 -3.016 -2.088 1 95.81 41 GLU B N 1
ATOM 2550 C CA . GLU B 1 41 ? -8.016 -3.549 -2.391 1 95.81 41 GLU B CA 1
ATOM 2551 C C . GLU B 1 41 ? -7.062 -3.354 -1.216 1 95.81 41 GLU B C 1
ATOM 2553 O O . GLU B 1 41 ? -6.27 -4.242 -0.899 1 95.81 41 GLU B O 1
ATOM 2558 N N . GLN B 1 42 ? -7.129 -2.266 -0.659 1 96 42 GLN B N 1
ATOM 2559 C CA . GLN B 1 42 ? -6.254 -1.903 0.452 1 96 42 GLN B CA 1
ATOM 2560 C C . GLN B 1 42 ? -6.938 -0.912 1.389 1 96 42 GLN B C 1
ATOM 2562 O O . GLN B 1 42 ? -7.812 -0.152 0.967 1 96 42 GLN B O 1
ATOM 2567 N N . VAL B 1 43 ? -6.566 -0.986 2.643 1 98.12 43 VAL B N 1
ATOM 2568 C CA . VAL B 1 43 ? -7.105 -0.066 3.637 1 98.12 43 VAL B CA 1
ATOM 2569 C C . VAL B 1 43 ? -5.965 0.549 4.445 1 98.12 43 VAL B C 1
ATOM 2571 O O . VAL B 1 43 ? -5.039 -0.153 4.859 1 98.12 43 VAL B O 1
ATOM 2574 N N . ASP B 1 44 ? -6.027 1.807 4.508 1 95.75 44 ASP B N 1
ATOM 2575 C CA . ASP B 1 44 ? -5.102 2.52 5.383 1 95.75 44 ASP B CA 1
ATOM 2576 C C . ASP B 1 44 ? -5.844 3.502 6.285 1 95.75 44 ASP B C 1
ATOM 2578 O O . ASP B 1 44 ? -7.027 3.775 6.074 1 95.75 44 ASP B O 1
ATOM 2582 N N . GLY B 1 45 ? -5.215 3.824 7.367 1 96.19 45 GLY B N 1
ATOM 2583 C CA . GLY B 1 45 ? -5.789 4.781 8.297 1 96.19 45 GLY B CA 1
ATOM 2584 C C . GLY B 1 45 ? -4.742 5.594 9.039 1 96.19 45 GLY B C 1
ATOM 2585 O O . GLY B 1 45 ? -3.629 5.117 9.273 1 96.19 45 GLY B O 1
ATOM 2586 N N . ARG B 1 46 ? -5.156 6.785 9.289 1 93.19 46 ARG B N 1
ATOM 2587 C CA . ARG B 1 46 ? -4.238 7.625 10.055 1 93.19 46 ARG B CA 1
ATOM 2588 C C . ARG B 1 46 ? -4.992 8.695 10.836 1 93.19 46 ARG B C 1
ATOM 2590 O O . ARG B 1 46 ? -6.055 9.148 10.406 1 93.19 46 ARG B O 1
ATOM 2597 N N . VAL B 1 47 ? -4.402 9.016 11.945 1 96.69 47 VAL B N 1
ATOM 2598 C CA . VAL B 1 47 ? -4.836 10.219 12.648 1 96.69 47 VAL B CA 1
ATOM 2599 C C . VAL B 1 47 ? -4.059 11.43 12.133 1 96.69 47 VAL B C 1
ATOM 2601 O O . VAL B 1 47 ? -2.838 11.359 11.961 1 96.69 47 VAL B O 1
ATOM 2604 N N . LYS B 1 48 ? -4.77 12.43 11.82 1 94.81 48 LYS B N 1
ATOM 2605 C CA . LYS B 1 48 ? -4.129 13.656 11.352 1 94.81 48 LYS B CA 1
ATOM 2606 C C . LYS B 1 48 ? -3.027 14.102 12.305 1 94.81 48 LYS B C 1
ATOM 2608 O O . LYS B 1 48 ? -3.195 14.039 13.523 1 94.81 48 LYS B O 1
ATOM 2613 N N . SER B 1 49 ? -1.949 14.539 11.734 1 92.81 49 SER B N 1
ATOM 2614 C CA . SER B 1 49 ? -0.879 15.047 12.586 1 92.81 49 SER B CA 1
ATOM 2615 C C . SER B 1 49 ? -1.307 16.312 13.312 1 92.81 49 SER B C 1
ATOM 2617 O O . SER B 1 49 ? -2.172 17.047 12.836 1 92.81 49 SER B O 1
ATOM 2619 N N . ILE B 1 50 ? -0.662 16.547 14.438 1 92.44 50 ILE B N 1
ATOM 2620 C CA . ILE B 1 50 ? -1 17.734 15.227 1 92.44 50 ILE B CA 1
ATOM 2621 C C . ILE B 1 50 ? -0.711 18.984 14.414 1 92.44 50 ILE B C 1
ATOM 2623 O O . ILE B 1 50 ? -1.498 19.938 14.43 1 92.44 50 ILE B O 1
ATOM 2627 N N . SER B 1 51 ? 0.401 19 13.734 1 92.12 51 SER B N 1
ATOM 2628 C CA . SER B 1 51 ? 0.722 20.156 12.898 1 92.12 51 SER B CA 1
ATOM 2629 C C . SER B 1 51 ? -0.378 20.422 11.875 1 92.12 51 SER B C 1
ATOM 2631 O O . SER B 1 51 ? -0.743 21.562 11.633 1 92.12 51 SER B O 1
ATOM 2633 N N . SER B 1 52 ? -0.896 19.375 11.273 1 92.62 52 SER B N 1
ATOM 2634 C CA . SER B 1 52 ? -1.976 19.516 10.305 1 92.62 52 SER B CA 1
ATOM 2635 C C . SER B 1 52 ? -3.25 20.031 10.961 1 92.62 52 SER B C 1
ATOM 2637 O O . SER B 1 52 ? -4 20.797 10.352 1 92.62 52 SER B O 1
ATOM 2639 N N . ILE B 1 53 ? -3.494 19.562 12.133 1 93.31 53 ILE B N 1
ATOM 2640 C CA . ILE B 1 53 ? -4.66 20.016 12.875 1 93.31 53 ILE B CA 1
ATOM 2641 C C . ILE B 1 53 ? -4.527 21.516 13.172 1 93.31 53 ILE B C 1
ATOM 2643 O O . ILE B 1 53 ? -5.461 22.281 12.93 1 93.31 53 ILE B O 1
ATOM 2647 N N . LEU B 1 54 ? -3.396 21.906 13.648 1 91.62 54 LEU B N 1
ATOM 2648 C CA . LEU B 1 54 ? -3.143 23.312 13.977 1 91.62 54 LEU B CA 1
ATOM 2649 C C . LEU B 1 54 ? -3.271 24.188 12.734 1 91.62 54 LEU B C 1
ATOM 2651 O O . LEU B 1 54 ? -3.857 25.281 12.797 1 91.62 54 LEU B O 1
ATOM 2655 N N . ASP B 1 55 ? -2.691 23.75 11.672 1 91.44 55 ASP B N 1
ATOM 2656 C CA . ASP B 1 55 ? -2.805 24.484 10.414 1 91.44 55 ASP B CA 1
ATOM 2657 C C . ASP B 1 55 ? -4.27 24.688 10.023 1 91.44 55 ASP B C 1
ATOM 2659 O O . ASP B 1 55 ? -4.664 25.781 9.609 1 91.44 55 ASP B O 1
ATOM 2663 N N . LYS B 1 56 ? -5.012 23.672 10.094 1 90.94 56 LYS B N 1
ATOM 2664 C CA . LYS B 1 56 ? -6.426 23.734 9.742 1 90.94 56 LYS B CA 1
ATOM 2665 C C . LYS B 1 56 ? -7.191 24.656 10.688 1 90.94 56 LYS B C 1
ATOM 2667 O O . LYS B 1 56 ? -8.062 25.406 10.258 1 90.94 56 LYS B O 1
ATOM 2672 N N . MET B 1 57 ? -6.895 24.531 11.93 1 89.88 57 MET B N 1
ATOM 2673 C CA . MET B 1 57 ? -7.527 25.391 12.914 1 89.88 57 MET B CA 1
ATOM 2674 C C . MET B 1 57 ? -7.25 26.859 12.602 1 89.88 57 MET B C 1
ATOM 2676 O O . MET B 1 57 ? -8.148 27.703 12.703 1 89.88 57 MET B O 1
ATOM 2680 N N . GLN B 1 58 ? -6.039 27.141 12.273 1 87.62 58 GLN B N 1
ATOM 2681 C CA . GLN B 1 58 ? -5.652 28.5 11.938 1 87.62 58 GLN B CA 1
ATOM 2682 C C . GLN B 1 58 ? -6.363 28.984 10.68 1 87.62 58 GLN B C 1
ATOM 2684 O O . GLN B 1 58 ? -6.887 30.109 10.641 1 87.62 58 GLN B O 1
ATOM 2689 N N . ARG B 1 59 ? -6.375 28.188 9.695 1 87.94 59 ARG B N 1
ATOM 2690 C CA . ARG B 1 59 ? -6.98 28.547 8.414 1 87.94 59 ARG B CA 1
ATOM 2691 C C . ARG B 1 59 ? -8.477 28.781 8.562 1 87.94 59 ARG B C 1
ATOM 2693 O O . ARG B 1 59 ? -9.031 29.703 7.977 1 87.94 59 ARG B O 1
ATOM 2700 N N . LYS B 1 60 ? -9.117 27.938 9.359 1 89.75 60 LYS B N 1
ATOM 2701 C CA . LYS B 1 60 ? -10.57 28 9.5 1 89.75 60 LYS B CA 1
ATOM 2702 C C . LYS B 1 60 ? -10.969 28.812 10.734 1 89.75 60 LYS B C 1
ATOM 2704 O O . LYS B 1 60 ? -12.156 28.953 11.031 1 89.75 60 LYS B O 1
ATOM 2709 N N . LYS B 1 61 ? -10.047 29.297 11.484 1 88.88 61 LYS B N 1
ATOM 2710 C CA . LYS B 1 61 ? -10.281 30.062 12.695 1 88.88 61 LYS B CA 1
ATOM 2711 C C . LYS B 1 61 ? -11.125 29.281 13.695 1 88.88 61 LYS B C 1
ATOM 2713 O O . LYS B 1 61 ? -12.133 29.781 14.195 1 88.88 61 LYS B O 1
ATOM 2718 N N . ILE B 1 62 ? -10.727 28.047 13.922 1 88.88 62 ILE B N 1
ATOM 2719 C CA . ILE B 1 62 ? -11.406 27.141 14.844 1 88.88 62 ILE B CA 1
ATOM 2720 C C . ILE B 1 62 ? -10.695 27.172 16.203 1 88.88 62 ILE B C 1
ATOM 2722 O O . ILE B 1 62 ? -9.461 27.109 16.266 1 88.88 62 ILE B O 1
ATOM 2726 N N . ASN B 1 63 ? -11.461 27.297 17.188 1 84.88 63 ASN B N 1
ATOM 2727 C CA . ASN B 1 63 ? -10.914 27.234 18.547 1 84.88 63 ASN B CA 1
ATOM 2728 C C . ASN B 1 63 ? -10.656 25.781 18.969 1 84.88 63 ASN B C 1
ATOM 2730 O O . ASN B 1 63 ? -11.344 24.859 18.516 1 84.88 63 ASN B O 1
ATOM 2734 N N . ILE B 1 64 ? -9.727 25.594 19.859 1 80.19 64 ILE B N 1
ATOM 2735 C CA . ILE B 1 64 ? -9.297 24.266 20.281 1 80.19 64 ILE B CA 1
ATOM 2736 C C . ILE B 1 64 ? -10.477 23.516 20.891 1 80.19 64 ILE B C 1
ATOM 2738 O O . ILE B 1 64 ? -10.586 22.297 20.75 1 80.19 64 ILE B O 1
ATOM 2742 N N . ASN B 1 65 ? -11.352 24.219 21.547 1 82.75 65 ASN B N 1
ATOM 2743 C CA . ASN B 1 65 ? -12.492 23.594 22.219 1 82.75 65 ASN B CA 1
ATOM 2744 C C . ASN B 1 65 ? -13.531 23.109 21.203 1 82.75 65 ASN B C 1
ATOM 2746 O O . ASN B 1 65 ? -14.422 22.328 21.562 1 82.75 65 ASN B O 1
ATOM 2750 N N . GLU B 1 66 ? -13.359 23.469 19.984 1 89.06 66 GLU B N 1
ATOM 2751 C CA . GLU B 1 66 ? -14.328 23.125 18.953 1 89.06 66 GLU B CA 1
ATOM 2752 C C . GLU B 1 66 ? -13.742 22.125 17.953 1 89.06 66 GLU B C 1
ATOM 2754 O O . GLU B 1 66 ? -14.352 21.859 16.922 1 89.06 66 GLU B O 1
ATOM 2759 N N . ILE B 1 67 ? -12.641 21.547 18.25 1 87.12 67 ILE B N 1
ATOM 2760 C CA . ILE B 1 67 ? -11.93 20.672 17.312 1 87.12 67 ILE B CA 1
ATOM 2761 C C . ILE B 1 67 ? -12.766 19.422 17.062 1 87.12 67 ILE B C 1
ATOM 2763 O O . ILE B 1 67 ? -12.859 18.953 15.922 1 87.12 67 ILE B O 1
ATOM 2767 N N . GLU B 1 68 ? -13.406 18.906 18.062 1 86 68 GLU B N 1
ATOM 2768 C CA . GLU B 1 68 ? -14.172 17.672 17.953 1 86 68 GLU B CA 1
ATOM 2769 C C . GLU B 1 68 ? -15.383 17.859 17.047 1 86 68 GLU B C 1
ATOM 2771 O O . GLU B 1 68 ? -15.75 16.938 16.297 1 86 68 GLU B O 1
ATOM 2776 N N . THR B 1 69 ? -15.906 19.047 17.094 1 87.62 69 THR B N 1
ATOM 2777 C CA . THR B 1 69 ? -17.141 19.281 16.344 1 87.62 69 THR B CA 1
ATOM 2778 C C . THR B 1 69 ? -16.828 19.828 14.953 1 87.62 69 THR B C 1
ATOM 2780 O O . THR B 1 69 ? -17.516 19.5 13.984 1 87.62 69 THR B O 1
ATOM 2783 N N . ASP B 1 70 ? -15.766 20.578 14.922 1 91.69 70 ASP B N 1
ATOM 2784 C CA . ASP B 1 70 ? -15.586 21.344 13.688 1 91.69 70 ASP B CA 1
ATOM 2785 C C . ASP B 1 70 ? -14.609 20.641 12.75 1 91.69 70 ASP B C 1
ATOM 2787 O O . ASP B 1 70 ? -14.578 20.922 11.547 1 91.69 70 ASP B O 1
ATOM 2791 N N . LEU B 1 71 ? -13.805 19.797 13.242 1 93.25 71 LEU B N 1
ATOM 2792 C CA . LEU B 1 71 ? -12.883 19.062 12.383 1 93.25 71 LEU B CA 1
ATOM 2793 C C . LEU B 1 71 ? -13.422 17.656 12.094 1 93.25 71 LEU B C 1
ATOM 2795 O O . LEU B 1 71 ? -13.594 16.859 13.008 1 93.25 71 LEU B O 1
ATOM 2799 N N . GLU B 1 72 ? -13.594 17.375 10.859 1 94.31 72 GLU B N 1
ATOM 2800 C CA . GLU B 1 72 ? -14.273 16.141 10.438 1 94.31 72 GLU B CA 1
ATOM 2801 C C . GLU B 1 72 ? -13.266 15.055 10.094 1 94.31 72 GLU B C 1
ATOM 2803 O O . GLU B 1 72 ? -13.625 13.875 10 1 94.31 72 GLU B O 1
ATOM 2808 N N . ASP B 1 73 ? -12.016 15.406 9.992 1 96.38 73 ASP B N 1
ATOM 2809 C CA . ASP B 1 73 ? -11.078 14.477 9.367 1 96.38 73 ASP B CA 1
ATOM 2810 C C . ASP B 1 73 ? -9.875 14.219 10.281 1 96.38 73 ASP B C 1
ATOM 2812 O O . ASP B 1 73 ? -8.773 13.953 9.797 1 96.38 73 ASP B O 1
ATOM 2816 N N . ILE B 1 74 ? -10.102 14.375 11.602 1 96.88 74 ILE B N 1
ATOM 2817 C CA . ILE B 1 74 ? -9.016 14.008 12.5 1 96.88 74 ILE B CA 1
ATOM 2818 C C . ILE B 1 74 ? -8.719 12.516 12.359 1 96.88 74 ILE B C 1
ATOM 2820 O O . ILE B 1 74 ? -7.562 12.117 12.188 1 96.88 74 ILE B O 1
ATOM 2824 N N . ALA B 1 75 ? -9.766 11.75 12.453 1 98.19 75 ALA B N 1
ATOM 2825 C CA . ALA B 1 75 ? -9.648 10.336 12.102 1 98.19 75 ALA B CA 1
ATOM 2826 C C . ALA B 1 75 ? -9.906 10.109 10.617 1 98.19 75 ALA B C 1
ATOM 2828 O O . ALA B 1 75 ? -10.992 10.422 10.117 1 98.19 75 ALA B O 1
ATOM 2829 N N . GLY B 1 76 ? -8.93 9.547 9.945 1 98.25 76 GLY B N 1
ATOM 2830 C CA . GLY B 1 76 ? -9.055 9.32 8.516 1 98.25 76 GLY B CA 1
ATOM 2831 C C . GLY B 1 76 ? -8.82 7.879 8.117 1 98.25 76 GLY B C 1
ATOM 2832 O O . GLY B 1 76 ? -7.902 7.23 8.617 1 98.25 76 GLY B O 1
ATOM 2833 N N . ILE B 1 77 ? -9.68 7.398 7.254 1 98.69 77 ILE B N 1
ATOM 2834 C CA . ILE B 1 77 ? -9.523 6.078 6.652 1 98.69 77 ILE B CA 1
ATOM 2835 C C . ILE B 1 77 ? -9.422 6.215 5.133 1 98.69 77 ILE B C 1
ATOM 2837 O O . ILE B 1 77 ? -10.172 6.98 4.523 1 98.69 77 ILE B O 1
ATOM 2841 N N . ARG B 1 78 ? -8.531 5.555 4.602 1 98.25 78 ARG B N 1
ATOM 2842 C CA . ARG B 1 78 ? -8.406 5.492 3.148 1 98.25 78 ARG B CA 1
ATOM 2843 C C . ARG B 1 78 ? -8.695 4.086 2.635 1 98.25 78 ARG B C 1
ATOM 2845 O O . ARG B 1 78 ? -7.996 3.135 2.982 1 98.25 78 ARG B O 1
ATOM 2852 N N . VAL B 1 79 ? -9.688 3.99 1.889 1 98.69 79 VAL B N 1
ATOM 2853 C CA . VAL B 1 79 ? -10.039 2.736 1.233 1 98.69 79 VAL B CA 1
ATOM 2854 C C . VAL B 1 79 ? -9.656 2.797 -0.243 1 98.69 79 VAL B C 1
ATOM 2856 O O . VAL B 1 79 ? -10.242 3.562 -1.012 1 98.69 79 VAL B O 1
ATOM 2859 N N . ILE B 1 80 ? -8.773 1.94 -0.618 1 98.06 80 ILE B N 1
ATOM 2860 C CA . ILE B 1 80 ? -8.281 1.933 -1.99 1 98.06 80 ILE B CA 1
ATOM 2861 C C . ILE B 1 80 ? -8.984 0.84 -2.789 1 98.06 80 ILE B C 1
ATOM 2863 O O . ILE B 1 80 ? -9.094 -0.3 -2.33 1 98.06 80 ILE B O 1
ATOM 2867 N N . CYS B 1 81 ? -9.422 1.264 -3.941 1 97.69 81 CYS B N 1
ATOM 2868 C CA . CYS B 1 81 ? -10.125 0.36 -4.844 1 97.69 81 CYS B CA 1
ATOM 2869 C C . CYS B 1 81 ? -9.312 0.104 -6.105 1 97.69 81 CYS B C 1
ATOM 2871 O O . CYS B 1 81 ? -8.516 0.947 -6.516 1 97.69 81 CYS B O 1
ATOM 2873 N N . GLN B 1 82 ? -9.57 -1.031 -6.695 1 95.12 82 GLN B N 1
ATOM 2874 C CA . GLN B 1 82 ? -8.883 -1.335 -7.945 1 95.12 82 GLN B CA 1
ATOM 2875 C C . GLN B 1 82 ? -9.516 -0.579 -9.109 1 95.12 82 GLN B C 1
ATOM 2877 O O . GLN B 1 82 ? -8.812 -0.136 -10.023 1 95.12 82 GLN B O 1
ATOM 2882 N N . PHE B 1 83 ? -10.859 -0.462 -9.031 1 96.5 83 PHE B N 1
ATOM 2883 C CA . PHE B 1 83 ? -11.586 0.186 -10.117 1 96.5 83 PHE B CA 1
ATOM 2884 C C . PHE B 1 83 ? -12.484 1.296 -9.578 1 96.5 83 PHE B C 1
ATOM 2886 O O . PHE B 1 83 ? -12.898 1.258 -8.422 1 96.5 83 PHE B O 1
ATOM 2893 N N . VAL B 1 84 ? -12.75 2.213 -10.461 1 96.44 84 VAL B N 1
ATOM 2894 C CA . VAL B 1 84 ? -13.602 3.338 -10.086 1 96.44 84 VAL B CA 1
ATOM 2895 C C . VAL B 1 84 ? -14.984 2.832 -9.672 1 96.44 84 VAL B C 1
ATOM 2897 O O . VAL B 1 84 ? -15.586 3.352 -8.734 1 96.44 84 VAL B O 1
ATOM 2900 N N . GLU B 1 85 ? -15.477 1.767 -10.305 1 96.62 85 GLU B N 1
ATOM 2901 C CA . GLU B 1 85 ? -16.797 1.196 -10.031 1 96.62 85 GLU B CA 1
ATOM 2902 C C . GLU B 1 85 ? -16.875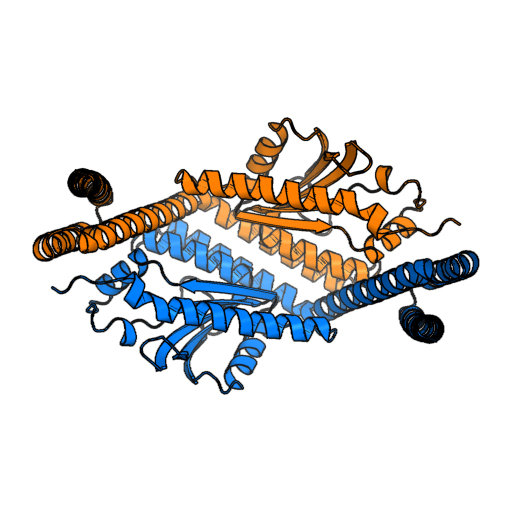 0.65 -8.602 1 96.62 85 GLU B C 1
ATOM 2904 O O . GLU B 1 85 ? -17.953 0.583 -8.016 1 96.62 85 GLU B O 1
ATOM 2909 N N . ASP B 1 86 ? -15.75 0.243 -8.117 1 97.94 86 ASP B N 1
ATOM 2910 C CA . ASP B 1 86 ? -15.711 -0.328 -6.777 1 97.94 86 ASP B CA 1
ATOM 2911 C C . ASP B 1 86 ? -16 0.734 -5.719 1 97.94 86 ASP B C 1
ATOM 2913 O O . ASP B 1 86 ? -16.406 0.409 -4.602 1 97.94 86 ASP B O 1
ATOM 2917 N N . ILE B 1 87 ? -15.727 1.981 -6.027 1 98.12 87 ILE B N 1
ATOM 2918 C CA . ILE B 1 87 ? -15.945 3.074 -5.086 1 98.12 87 ILE B CA 1
ATOM 2919 C C . ILE B 1 87 ? -17.422 3.113 -4.672 1 98.12 87 ILE B C 1
ATOM 2921 O O . ILE B 1 87 ? -17.734 3.154 -3.482 1 98.12 87 ILE B O 1
ATOM 2925 N N . ASP B 1 88 ? -18.281 3.021 -5.664 1 97.25 88 ASP B N 1
ATOM 2926 C CA . ASP B 1 88 ? -19.719 3.006 -5.379 1 97.25 88 ASP B CA 1
ATOM 2927 C C . ASP B 1 88 ? -20.094 1.812 -4.508 1 97.25 88 ASP B C 1
ATOM 2929 O O . ASP B 1 88 ? -20.953 1.923 -3.627 1 97.25 88 ASP B O 1
ATOM 2933 N N . ARG B 1 89 ? -19.5 0.718 -4.777 1 97.62 89 ARG B N 1
ATOM 2934 C CA . ARG B 1 89 ? -19.766 -0.486 -4 1 97.62 89 ARG B CA 1
ATOM 2935 C C . ARG B 1 89 ? -19.359 -0.302 -2.545 1 97.62 89 ARG B C 1
ATOM 2937 O O . ARG B 1 89 ? -20.078 -0.731 -1.634 1 97.62 89 ARG B O 1
ATOM 2944 N N . VAL B 1 90 ? -18.203 0.294 -2.34 1 98.62 90 VAL B N 1
ATOM 2945 C CA . VAL B 1 90 ? -17.719 0.537 -0.983 1 98.62 90 VAL B CA 1
ATOM 2946 C C . VAL B 1 90 ? -18.672 1.502 -0.268 1 98.62 90 VAL B C 1
ATOM 2948 O O . VAL B 1 90 ? -18.984 1.312 0.91 1 98.62 90 VAL B O 1
ATOM 2951 N N . VAL B 1 91 ? -19.109 2.535 -0.974 1 98.56 91 VAL B N 1
ATOM 2952 C CA . VAL B 1 91 ? -20.062 3.479 -0.398 1 98.56 91 VAL B CA 1
ATOM 2953 C C . VAL B 1 91 ? -21.328 2.734 0.048 1 98.56 91 VAL B C 1
ATOM 2955 O O . VAL B 1 91 ? -21.828 2.969 1.145 1 98.56 91 VAL B O 1
ATOM 2958 N N . GLU B 1 92 ? -21.797 1.802 -0.781 1 98.31 92 GLU B N 1
ATOM 2959 C CA . GLU B 1 92 ? -22.969 1.002 -0.45 1 98.31 92 GLU B CA 1
ATOM 2960 C C . GLU B 1 92 ? -22.734 0.167 0.806 1 98.31 92 GLU B C 1
ATOM 2962 O O . GLU B 1 92 ? -23.625 0.044 1.65 1 98.31 92 GLU B O 1
ATOM 2967 N N . ILE B 1 93 ? -21.594 -0.383 0.884 1 98.19 93 ILE B N 1
ATOM 2968 C CA . ILE B 1 93 ? -21.234 -1.182 2.049 1 98.19 93 ILE B CA 1
ATOM 2969 C C . ILE B 1 93 ? -21.312 -0.32 3.309 1 98.19 93 ILE B C 1
ATOM 2971 O O . ILE B 1 93 ? -21.844 -0.746 4.328 1 98.19 93 ILE B O 1
ATOM 2975 N N . ILE B 1 94 ? -20.766 0.867 3.232 1 98.56 94 ILE B N 1
ATOM 2976 C CA . ILE B 1 94 ? -20.766 1.786 4.367 1 98.56 94 ILE B CA 1
ATOM 2977 C C . ILE B 1 94 ? -22.203 2.16 4.727 1 98.56 94 ILE B C 1
ATOM 2979 O O . ILE B 1 94 ? -22.562 2.193 5.906 1 98.56 94 ILE B O 1
ATOM 2983 N N . GLU B 1 95 ? -23.031 2.391 3.738 1 98.31 95 GLU B N 1
ATOM 2984 C CA . GLU B 1 95 ? -24.406 2.807 3.93 1 98.31 95 GLU B CA 1
ATOM 2985 C C . GLU B 1 95 ? -25.219 1.723 4.641 1 98.31 95 GLU B C 1
ATOM 2987 O O . GLU B 1 95 ? -26.188 2.021 5.348 1 98.31 95 GLU B O 1
ATOM 2992 N N . GLN B 1 96 ? -24.828 0.512 4.512 1 97.44 96 GLN B N 1
ATOM 2993 C CA . GLN B 1 96 ? -25.594 -0.607 5.059 1 97.44 96 GLN B CA 1
ATOM 2994 C C . GLN B 1 96 ? -25.141 -0.931 6.484 1 97.44 96 GLN B C 1
ATOM 2996 O O . GLN B 1 96 ? -25.781 -1.735 7.168 1 97.44 96 GLN B O 1
ATOM 3001 N N . ARG B 1 97 ? -24.156 -0.303 6.887 1 96.75 97 ARG B N 1
ATOM 3002 C CA . ARG B 1 97 ? -23.656 -0.606 8.219 1 96.75 97 ARG B CA 1
ATOM 3003 C C . ARG B 1 97 ? -24.516 0.039 9.297 1 96.75 97 ARG B C 1
ATOM 3005 O O . ARG B 1 97 ? -25.047 1.134 9.102 1 96.75 97 ARG B O 1
ATOM 3012 N N . SER B 1 98 ? -24.484 -0.595 10.492 1 97.06 98 SER B N 1
ATOM 3013 C CA . SER B 1 98 ? -25.266 -0.079 11.609 1 97.06 98 SER B CA 1
ATOM 3014 C C . SER B 1 98 ? -24.375 0.538 12.672 1 97.06 98 SER B C 1
ATOM 3016 O O . SER B 1 98 ? -24.844 1.242 13.562 1 97.06 98 SER B O 1
ATOM 3018 N N . ASP B 1 99 ? -23.125 0.349 12.633 1 97.44 99 ASP B N 1
ATOM 3019 C CA . ASP B 1 99 ? -22.219 0.771 13.695 1 97.44 99 ASP B CA 1
ATOM 3020 C C . ASP B 1 99 ? -21.641 2.152 13.414 1 97.44 99 ASP B C 1
ATOM 3022 O O . ASP B 1 99 ? -20.703 2.594 14.094 1 97.44 99 ASP B O 1
ATOM 3026 N N . MET B 1 100 ? -22.094 2.768 12.367 1 98.06 100 MET B N 1
ATOM 3027 C CA . MET B 1 100 ? -21.703 4.137 12.039 1 98.06 100 MET B CA 1
ATOM 3028 C C . MET B 1 100 ? -22.859 4.883 11.367 1 98.06 100 MET B C 1
ATOM 3030 O O . MET B 1 100 ? -23.781 4.262 10.836 1 98.06 100 MET B O 1
ATOM 3034 N N . GLU B 1 101 ? -22.766 6.188 11.484 1 98.19 101 GLU B N 1
ATOM 3035 C CA . GLU B 1 101 ? -23.781 7.043 10.883 1 98.19 101 GLU B CA 1
ATOM 3036 C C . GLU B 1 101 ? -23.172 8.008 9.867 1 98.19 101 GLU B C 1
ATOM 3038 O O . GLU B 1 101 ? -22.219 8.727 10.188 1 98.19 101 GLU B O 1
ATOM 3043 N N . ILE B 1 102 ? -23.766 8.031 8.711 1 98.56 102 ILE B N 1
ATOM 3044 C CA . ILE B 1 102 ? -23.234 8.922 7.676 1 98.56 102 ILE B CA 1
ATOM 3045 C C . ILE B 1 102 ? -23.734 10.344 7.918 1 98.56 102 ILE B C 1
ATOM 3047 O O . ILE B 1 102 ? -24.938 10.586 8 1 98.56 102 ILE B O 1
ATOM 3051 N N . LYS B 1 103 ? -22.781 11.258 8.07 1 98 103 LYS B N 1
ATOM 3052 C CA . LYS B 1 103 ? -23.094 12.68 8.195 1 98 103 LYS B CA 1
ATOM 3053 C C . LYS B 1 103 ? -23.219 13.344 6.828 1 98 103 LYS B C 1
ATOM 3055 O O . LYS B 1 103 ? -24.188 14.047 6.559 1 98 103 LYS B O 1
ATOM 3060 N N . THR B 1 104 ? -22.188 13.117 6.027 1 97.62 104 THR B N 1
ATOM 3061 C CA . THR B 1 104 ? -22.156 13.758 4.715 1 97.62 104 THR B CA 1
ATOM 3062 C C . THR B 1 104 ? -21.375 12.906 3.717 1 97.62 104 THR B C 1
ATOM 3064 O O . THR B 1 104 ? -20.516 12.117 4.105 1 97.62 104 THR B O 1
ATOM 3067 N N . LYS B 1 105 ? -21.797 12.992 2.443 1 97.44 105 LYS B N 1
ATOM 3068 C CA . LYS B 1 105 ? -21.078 12.391 1.324 1 97.44 105 LYS B CA 1
ATOM 3069 C C . LYS B 1 105 ? -20.641 13.453 0.324 1 97.44 105 LYS B C 1
ATOM 3071 O O . LYS B 1 105 ? -21.406 14.336 -0.039 1 97.44 105 LYS B O 1
ATOM 3076 N N . LYS B 1 106 ? -19.391 13.398 -0.054 1 97.06 106 LYS B N 1
ATOM 3077 C CA . LYS B 1 106 ? -18.828 14.281 -1.073 1 97.06 106 LYS B CA 1
ATOM 3078 C C . LYS B 1 106 ? -18.281 13.484 -2.252 1 97.06 106 LYS B C 1
ATOM 3080 O O . LYS B 1 106 ? -17.281 12.773 -2.115 1 97.06 106 LYS B O 1
ATOM 3085 N N . ASP B 1 107 ? -18.922 13.641 -3.432 1 96.56 107 ASP B N 1
ATOM 3086 C CA . ASP B 1 107 ? -18.562 12.898 -4.633 1 96.56 107 ASP B CA 1
ATOM 3087 C C . ASP B 1 107 ? -17.703 13.75 -5.562 1 96.56 107 ASP B C 1
ATOM 3089 O O . ASP B 1 107 ? -18.234 14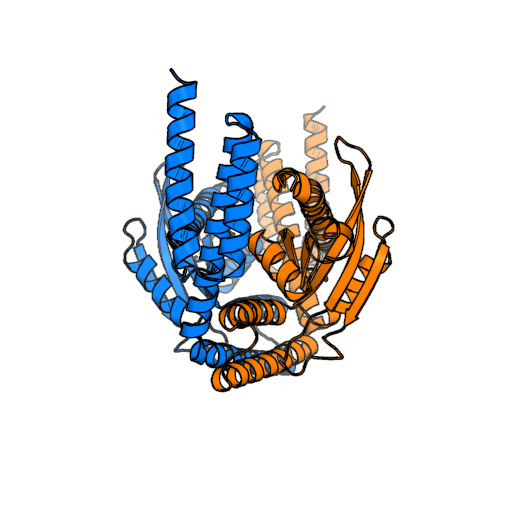.43 -6.453 1 96.56 107 ASP B O 1
ATOM 3093 N N . TYR B 1 108 ? -16.375 13.656 -5.402 1 94.12 108 TYR B N 1
ATOM 3094 C CA . TYR B 1 108 ? -15.469 14.398 -6.266 1 94.12 108 TYR B CA 1
ATOM 3095 C C . TYR B 1 108 ? -15.062 13.578 -7.48 1 94.12 108 TYR B C 1
ATOM 3097 O O . TYR B 1 108 ? -14.102 13.906 -8.18 1 94.12 108 TYR B O 1
ATOM 3105 N N . ILE B 1 109 ? -15.656 12.5 -7.676 1 91.75 109 ILE B N 1
ATOM 3106 C CA . ILE B 1 109 ? -15.406 11.68 -8.859 1 91.75 109 ILE B CA 1
ATOM 3107 C C . ILE B 1 109 ? -16.297 12.148 -10.008 1 91.75 109 ILE B C 1
ATOM 3109 O O . ILE B 1 109 ? -15.797 12.43 -11.102 1 91.75 109 ILE B O 1
ATOM 3113 N N . THR B 1 110 ? -17.562 12.25 -9.719 1 87.06 110 THR B N 1
ATOM 3114 C CA . THR B 1 110 ? -18.5 12.727 -10.727 1 87.06 110 THR B CA 1
ATOM 3115 C C . THR B 1 110 ? -18.406 14.242 -10.867 1 87.06 110 THR B C 1
ATOM 3117 O O . THR B 1 110 ? -18.578 14.781 -11.969 1 87.06 110 THR B O 1
ATOM 3120 N N . LYS B 1 111 ? -18.125 14.914 -9.734 1 86.56 111 LYS B N 1
ATOM 3121 C CA . LYS B 1 111 ? -17.953 16.359 -9.711 1 86.56 111 LYS B CA 1
ATOM 3122 C C . LYS B 1 111 ? -16.531 16.734 -9.32 1 86.56 111 LYS B C 1
ATOM 3124 O O . LYS B 1 111 ? -16.297 17.281 -8.234 1 86.56 111 LYS B O 1
ATOM 3129 N N . ALA B 1 112 ? -15.664 16.5 -10.352 1 81.25 112 ALA B N 1
ATOM 3130 C CA . ALA B 1 112 ? -14.25 16.734 -10.062 1 81.25 112 ALA B CA 1
ATOM 3131 C C . ALA B 1 112 ? -13.969 18.203 -9.82 1 81.25 112 ALA B C 1
ATOM 3133 O O . ALA B 1 112 ? -14.633 19.078 -10.391 1 81.25 112 ALA B O 1
ATOM 3134 N N . LYS B 1 113 ? -13.047 18.438 -8.93 1 84.12 113 LYS B N 1
ATOM 3135 C CA . LYS B 1 113 ? -12.594 19.812 -8.727 1 84.12 113 LYS B CA 1
ATOM 3136 C C . LYS B 1 113 ? -11.828 20.328 -9.953 1 84.12 113 LYS B C 1
ATOM 3138 O O . LYS B 1 113 ? -11.305 19.531 -10.734 1 84.12 113 LYS B O 1
ATOM 3143 N N . ASP B 1 114 ? -11.711 21.609 -10.008 1 81.56 114 ASP B N 1
ATOM 3144 C CA . ASP B 1 114 ? -10.984 22.234 -11.109 1 81.56 114 ASP B CA 1
ATOM 3145 C C . ASP B 1 114 ? -9.516 21.828 -11.102 1 81.56 114 ASP B C 1
ATOM 3147 O O . ASP B 1 114 ? -8.875 21.797 -12.156 1 81.56 114 ASP B O 1
ATOM 3151 N N . SER B 1 115 ? -9.062 21.406 -10.023 1 83.75 115 SER B N 1
ATOM 3152 C CA . SER B 1 115 ? -7.656 21.047 -9.867 1 83.75 115 SER B CA 1
ATOM 3153 C C . SER B 1 115 ? -7.375 19.656 -10.43 1 83.75 115 SER B C 1
ATOM 3155 O O . SER B 1 115 ? -6.219 19.297 -10.648 1 83.75 115 SER B O 1
ATOM 3157 N N . GLY B 1 116 ? -8.453 18.891 -10.688 1 89.69 116 GLY B N 1
ATOM 3158 C CA . GLY B 1 116 ? -8.266 17.516 -11.117 1 89.69 116 GLY B CA 1
ATOM 3159 C C . GLY B 1 116 ? -8.414 16.516 -9.992 1 89.69 116 GLY B C 1
ATOM 3160 O O . GLY B 1 116 ? -8.344 15.305 -10.219 1 89.69 116 GLY B O 1
ATOM 3161 N N . TYR B 1 117 ? -8.695 17.031 -8.875 1 93.5 117 TYR B N 1
ATOM 3162 C CA . TYR B 1 117 ? -8.844 16.203 -7.688 1 93.5 117 TYR B CA 1
ATOM 3163 C C . TYR B 1 117 ? -10.047 15.273 -7.816 1 93.5 117 TYR B C 1
ATOM 3165 O O . TYR B 1 117 ? -11.141 15.719 -8.188 1 93.5 117 TYR B O 1
ATOM 3173 N N . ARG B 1 118 ? -9.766 13.992 -7.5 1 94.81 118 ARG B N 1
ATOM 3174 C CA . ARG B 1 118 ? -10.836 13 -7.496 1 94.81 118 ARG B CA 1
ATOM 3175 C C . ARG B 1 118 ? -10.758 12.109 -6.262 1 94.81 118 ARG B C 1
ATOM 3177 O O . ARG B 1 118 ? -9.664 11.672 -5.879 1 94.81 118 ARG B O 1
ATOM 3184 N N . 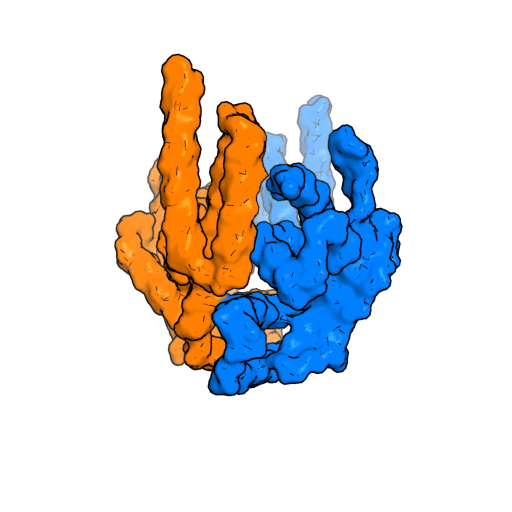SER B 1 119 ? -11.898 11.93 -5.688 1 96.75 119 SER B N 1
ATOM 3185 C CA . SER B 1 119 ? -12.055 11.102 -4.492 1 96.75 119 SER B CA 1
ATOM 3186 C C . SER B 1 119 ? -13.516 11.031 -4.055 1 96.75 119 SER B C 1
ATOM 3188 O O . SER B 1 119 ? -14.344 11.828 -4.5 1 96.75 119 SER B O 1
ATOM 3190 N N . PHE B 1 120 ? -13.875 10.055 -3.359 1 98.44 120 PHE B N 1
ATOM 3191 C CA . PHE B 1 120 ? -15.172 10.016 -2.688 1 98.44 120 PHE B CA 1
ATOM 3192 C C . PHE B 1 120 ? -14.992 10.047 -1.174 1 98.44 120 PHE B C 1
ATOM 3194 O O . PHE B 1 120 ? -14.32 9.195 -0.601 1 98.44 120 PHE B O 1
ATOM 3201 N N . HIS B 1 121 ? -15.57 11.062 -0.579 1 98.31 121 HIS B N 1
ATOM 3202 C CA . HIS B 1 121 ? -15.445 11.219 0.867 1 98.31 121 HIS B CA 1
ATOM 3203 C C . HIS B 1 121 ? -16.75 10.883 1.569 1 98.31 121 HIS B C 1
ATOM 3205 O O . HIS B 1 121 ? -17.828 11.352 1.165 1 98.31 121 HIS B O 1
ATOM 3211 N N . VAL B 1 122 ? -16.672 10.094 2.559 1 98.75 122 VAL B N 1
ATOM 3212 C CA . VAL B 1 122 ? -17.797 9.852 3.447 1 98.75 122 VAL B CA 1
ATOM 3213 C C . VAL B 1 122 ? -17.438 10.281 4.867 1 98.75 122 VAL B C 1
ATOM 3215 O O . VAL B 1 122 ? -16.547 9.711 5.488 1 98.75 122 VAL B O 1
ATOM 3218 N N . ILE B 1 123 ? -18.078 11.281 5.344 1 98.5 123 ILE B N 1
ATOM 3219 C CA . ILE B 1 123 ? -17.922 11.688 6.734 1 98.5 123 ILE B CA 1
ATOM 3220 C C . ILE B 1 123 ? -18.922 10.93 7.609 1 98.5 123 ILE B C 1
ATOM 3222 O O . ILE B 1 123 ? -20.125 10.906 7.32 1 98.5 123 ILE B O 1
ATOM 3226 N N . ILE B 1 124 ? -18.391 10.383 8.641 1 98.62 124 ILE B N 1
ATOM 3227 C CA . ILE B 1 124 ? -19.281 9.57 9.469 1 98.62 124 ILE B CA 1
ATOM 3228 C C . ILE B 1 124 ? -19.188 10.016 10.93 1 98.62 124 ILE B C 1
ATOM 3230 O O . ILE B 1 124 ? -18.203 10.641 11.328 1 98.62 124 ILE B O 1
ATOM 3234 N N . TYR B 1 125 ? -20.234 9.758 11.672 1 98.38 125 TYR B N 1
ATOM 3235 C CA . TYR B 1 125 ? -20.188 9.695 13.133 1 98.38 125 TYR B CA 1
ATOM 3236 C C . TYR B 1 125 ? -19.875 8.273 13.602 1 98.38 125 TYR B C 1
ATOM 3238 O O . TYR B 1 125 ? -20.469 7.309 13.117 1 98.38 125 TYR B O 1
ATOM 3246 N N . TYR B 1 126 ? -18.984 8.141 14.5 1 98.38 126 TYR B N 1
ATOM 3247 C CA . TYR B 1 126 ? -18.547 6.848 15.008 1 98.38 126 TYR B CA 1
ATOM 3248 C C . TYR B 1 126 ? -18.359 6.895 16.531 1 98.38 126 TYR B C 1
ATOM 3250 O O . TYR B 1 126 ? -17.781 7.84 17.062 1 98.38 126 TYR B O 1
ATOM 3258 N N . ASP B 1 127 ? -18.891 5.883 17.156 1 98 127 ASP B N 1
ATOM 3259 C CA . ASP B 1 127 ? -18.797 5.809 18.609 1 98 127 ASP B CA 1
ATOM 3260 C C . ASP B 1 127 ? -17.625 4.91 19.047 1 98 127 ASP B C 1
ATOM 3262 O O . ASP B 1 127 ? -17.469 3.811 18.5 1 98 127 ASP B O 1
ATOM 3266 N N . VAL B 1 128 ? -16.844 5.438 19.938 1 97.5 128 VAL B N 1
ATOM 3267 C CA . VAL B 1 128 ? -15.805 4.613 20.531 1 97.5 128 VAL B CA 1
ATOM 3268 C C . VAL B 1 128 ? -15.961 4.594 22.047 1 97.5 128 VAL B C 1
ATOM 3270 O O . VAL B 1 128 ? -16.438 5.566 22.641 1 97.5 128 VAL B O 1
ATOM 3273 N N . ASP B 1 129 ? -15.578 3.518 22.656 1 96.94 129 ASP B N 1
ATOM 3274 C CA . ASP B 1 129 ? -15.625 3.396 24.109 1 96.94 129 ASP B CA 1
ATOM 3275 C C . ASP B 1 129 ? -14.25 3.627 24.734 1 96.94 129 ASP B C 1
ATOM 3277 O O . ASP B 1 129 ? -13.312 2.871 24.469 1 96.94 129 ASP B O 1
ATOM 3281 N N . THR B 1 130 ? -14.195 4.645 25.547 1 94.88 130 THR B N 1
ATOM 3282 C CA . THR B 1 130 ? -12.938 4.973 26.203 1 94.88 130 THR B CA 1
ATOM 3283 C C . THR B 1 130 ? -13.039 4.711 27.703 1 94.88 130 THR B C 1
ATOM 3285 O O . THR B 1 130 ? -14.094 4.293 28.203 1 94.88 130 THR B O 1
ATOM 3288 N N . ILE B 1 131 ? -11.883 4.906 28.453 1 93 131 ILE B N 1
ATOM 3289 C CA . ILE B 1 131 ? -11.898 4.75 29.906 1 93 131 ILE B CA 1
ATOM 3290 C C . ILE B 1 131 ? -12.812 5.801 30.531 1 93 131 ILE B C 1
ATOM 3292 O O . ILE B 1 131 ? -13.258 5.645 31.672 1 93 131 ILE B O 1
ATOM 3296 N N . TYR B 1 132 ? -13.117 6.812 29.812 1 92.81 132 TYR B N 1
ATOM 3297 C CA . TYR B 1 132 ? -13.961 7.895 30.312 1 92.81 132 TYR B CA 1
ATOM 3298 C C . TYR B 1 132 ? -15.391 7.746 29.812 1 92.81 132 TYR B C 1
ATOM 3300 O O . TYR B 1 132 ? -16.203 8.664 29.938 1 92.81 132 TYR B O 1
ATOM 3308 N N . GLY B 1 133 ? -15.656 6.582 29.141 1 95.06 133 GLY B N 1
ATOM 3309 C CA . GLY B 1 133 ? -16.984 6.316 28.625 1 95.06 133 GLY B CA 1
ATOM 3310 C C . GLY B 1 133 ? -17.078 6.426 27.109 1 95.06 133 GLY B C 1
ATOM 3311 O O . GLY B 1 133 ? -16.062 6.492 26.422 1 95.06 133 GLY B O 1
ATOM 3312 N N . LYS B 1 134 ? -18.344 6.414 26.688 1 96.56 134 LYS B N 1
ATOM 3313 C CA . LYS B 1 134 ? -18.609 6.457 25.25 1 96.56 134 LYS B CA 1
ATOM 3314 C C . LYS B 1 134 ? -18.375 7.855 24.688 1 96.56 134 LYS B C 1
ATOM 3316 O O . LYS B 1 134 ? -18.75 8.852 25.312 1 96.56 134 LYS B O 1
ATOM 3321 N N . LYS B 1 135 ? -17.703 7.91 23.609 1 95.62 135 LYS B N 1
ATOM 3322 C CA . LYS B 1 135 ? -17.453 9.172 22.906 1 95.62 135 LYS B CA 1
ATOM 3323 C C . LYS B 1 135 ? -17.859 9.086 21.438 1 95.62 135 LYS B C 1
ATOM 3325 O O . LYS B 1 135 ? -17.453 8.156 20.734 1 95.62 135 LYS B O 1
ATOM 3330 N N . ARG B 1 136 ? -18.703 10.016 21.016 1 96.56 136 ARG B N 1
ATOM 3331 C CA . ARG B 1 136 ? -19.062 10.125 19.609 1 96.56 136 ARG B CA 1
ATOM 3332 C C . ARG B 1 136 ? -18.125 11.07 18.875 1 96.56 136 ARG B C 1
ATOM 3334 O O . ARG B 1 136 ? -17.953 12.227 19.281 1 96.56 136 ARG B O 1
ATOM 3341 N N . ILE B 1 137 ? -17.469 10.609 17.859 1 97.19 137 ILE B N 1
ATOM 3342 C CA . ILE B 1 137 ? -16.531 11.453 17.125 1 97.19 137 ILE B CA 1
ATOM 3343 C C . ILE B 1 137 ? -16.859 11.414 15.625 1 97.19 137 ILE B C 1
ATOM 3345 O O . ILE B 1 137 ? -17.703 10.609 15.195 1 97.19 137 ILE B O 1
ATOM 3349 N N . GLN B 1 138 ? -16.25 12.328 14.906 1 97.69 138 GLN B N 1
ATOM 3350 C CA . GLN B 1 138 ? -16.344 12.32 13.453 1 97.69 138 GLN B CA 1
ATOM 3351 C C . GLN B 1 138 ? -15.109 11.672 12.82 1 97.69 138 GLN B C 1
ATOM 3353 O O . GLN B 1 138 ? -14.008 11.758 13.367 1 97.69 138 GLN B O 1
ATOM 3358 N N . ALA B 1 139 ? -15.32 10.961 11.742 1 98.38 139 ALA B N 1
ATOM 3359 C CA . ALA B 1 139 ? -14.242 10.375 10.945 1 98.38 139 ALA B CA 1
ATOM 3360 C C . ALA B 1 139 ? -14.516 10.516 9.453 1 98.38 139 ALA B C 1
ATOM 3362 O O . ALA B 1 139 ? -15.68 10.594 9.031 1 98.38 139 ALA B O 1
ATOM 3363 N N . GLU B 1 140 ? -13.469 10.578 8.75 1 98.62 140 GLU B N 1
ATOM 3364 C CA . GLU B 1 140 ? -13.594 10.688 7.301 1 98.62 140 GLU B CA 1
ATOM 3365 C C . GLU B 1 140 ? -13.062 9.438 6.605 1 98.62 140 GLU B C 1
ATOM 3367 O O . GLU B 1 140 ? -11.945 9 6.871 1 98.62 140 GLU B O 1
ATOM 3372 N N . ILE B 1 141 ? -13.867 8.875 5.738 1 98.75 141 ILE B N 1
ATOM 3373 C CA . ILE B 1 141 ? -13.461 7.75 4.902 1 98.75 141 ILE B CA 1
ATOM 3374 C C . ILE B 1 141 ? -13.289 8.219 3.461 1 98.75 141 ILE B C 1
ATOM 3376 O O . ILE B 1 141 ? -14.258 8.609 2.805 1 98.75 141 ILE B O 1
ATOM 3380 N N . GLN B 1 142 ? -12.102 8.203 3.039 1 98.69 142 GLN B N 1
ATOM 3381 C CA . GLN B 1 142 ? -11.797 8.531 1.65 1 98.69 142 GLN B CA 1
ATOM 3382 C C . GLN B 1 142 ? -11.695 7.27 0.794 1 98.69 142 GLN B C 1
ATOM 3384 O O . GLN B 1 142 ? -10.938 6.352 1.114 1 98.69 142 GLN B O 1
ATOM 3389 N N . ILE B 1 143 ? -12.414 7.18 -0.223 1 98.75 143 ILE B N 1
ATOM 3390 C CA . ILE B 1 143 ? -12.445 6.035 -1.127 1 98.75 143 ILE B CA 1
ATOM 3391 C C . ILE B 1 143 ? -11.891 6.438 -2.49 1 98.75 143 ILE B C 1
ATOM 3393 O O . ILE B 1 143 ? -12.461 7.297 -3.17 1 98.75 143 ILE B O 1
ATOM 3397 N N . ARG B 1 144 ? -10.797 5.789 -2.844 1 97.94 144 ARG B N 1
ATOM 3398 C CA . ARG B 1 144 ? -10.047 6.195 -4.027 1 97.94 144 ARG B CA 1
ATOM 3399 C C . ARG B 1 144 ? -9.484 4.984 -4.766 1 97.94 144 ARG B C 1
ATOM 3401 O O . ARG B 1 144 ? -9.32 3.916 -4.176 1 97.94 144 ARG B O 1
ATOM 3408 N N . THR B 1 145 ? -9.266 5.156 -6.109 1 97.06 145 THR B N 1
ATOM 3409 C CA . THR B 1 145 ? -8.367 4.223 -6.777 1 97.06 145 THR B CA 1
ATOM 3410 C C . THR B 1 145 ? -6.918 4.484 -6.375 1 97.06 145 THR B C 1
ATOM 3412 O O . THR B 1 145 ? -6.617 5.488 -5.723 1 97.06 145 THR B O 1
ATOM 3415 N N . LEU B 1 146 ? -6.109 3.602 -6.738 1 94.75 146 LEU B N 1
ATOM 3416 C CA . LEU B 1 146 ? -4.691 3.752 -6.43 1 94.75 146 LEU B CA 1
ATOM 3417 C C . LEU B 1 146 ? -4.133 5.023 -7.051 1 94.75 146 LEU B C 1
ATOM 3419 O O . LEU B 1 146 ? -3.426 5.789 -6.387 1 94.75 146 LEU B O 1
ATOM 3423 N N . ALA B 1 147 ? -4.469 5.25 -8.289 1 94.69 147 ALA B N 1
ATOM 3424 C CA . ALA B 1 147 ? -3.957 6.418 -9 1 94.69 147 ALA B CA 1
ATOM 3425 C C . ALA B 1 147 ? -4.488 7.711 -8.391 1 94.69 147 ALA B C 1
ATOM 3427 O O . ALA B 1 147 ? -3.742 8.68 -8.234 1 94.69 147 ALA B O 1
ATOM 3428 N N . MET B 1 148 ? -5.715 7.672 -8.07 1 95.88 148 MET B N 1
ATOM 3429 C CA . MET B 1 148 ? -6.312 8.828 -7.414 1 95.88 148 MET B CA 1
ATOM 3430 C C . MET B 1 148 ? -5.594 9.148 -6.105 1 95.88 148 MET B C 1
ATOM 3432 O O . MET B 1 148 ? -5.324 10.305 -5.801 1 95.88 148 MET B O 1
ATOM 3436 N N . ASN B 1 149 ? -5.355 8.133 -5.359 1 95.94 149 ASN B N 1
ATOM 3437 C CA . ASN B 1 149 ? -4.719 8.281 -4.055 1 95.94 149 ASN B CA 1
ATOM 3438 C C . ASN B 1 149 ? -3.32 8.875 -4.18 1 95.94 149 ASN B C 1
ATOM 3440 O O . ASN B 1 149 ? -2.951 9.773 -3.414 1 95.94 149 ASN B O 1
ATOM 3444 N N . PHE B 1 150 ? -2.648 8.398 -5.109 1 92.31 150 PHE B N 1
ATOM 3445 C CA . PHE B 1 150 ? -1.304 8.914 -5.34 1 92.31 150 PHE B CA 1
ATOM 3446 C C . PHE B 1 150 ? -1.346 10.398 -5.691 1 92.31 150 PHE B C 1
ATOM 3448 O O . PHE B 1 150 ? -0.643 11.203 -5.082 1 92.31 150 PHE B O 1
ATOM 3455 N N . TRP B 1 151 ? -2.127 10.727 -6.625 1 94.88 151 TRP B N 1
ATOM 3456 C CA . TRP B 1 151 ? -2.268 12.109 -7.078 1 94.88 151 TRP B CA 1
ATOM 3457 C C . TRP B 1 151 ? -2.676 13.023 -5.93 1 94.88 151 TRP B C 1
ATOM 3459 O O . TRP B 1 151 ? -2.07 14.078 -5.719 1 94.88 151 TRP B O 1
ATOM 3469 N N . ALA B 1 152 ? -3.646 12.57 -5.203 1 95.31 152 ALA B N 1
ATOM 3470 C CA . ALA B 1 152 ? -4.172 13.367 -4.102 1 95.31 152 ALA B CA 1
ATOM 3471 C C . ALA B 1 152 ? -3.098 13.633 -3.051 1 95.31 152 ALA B C 1
ATOM 3473 O O . ALA B 1 152 ? -3.02 14.734 -2.498 1 95.31 152 ALA B O 1
ATOM 3474 N N . THR B 1 153 ? -2.314 12.688 -2.756 1 91.81 153 THR B N 1
ATOM 3475 C CA . THR B 1 153 ? -1.255 12.812 -1.76 1 91.81 153 THR B CA 1
ATOM 3476 C C . THR B 1 153 ? -0.203 13.82 -2.209 1 91.81 153 THR B C 1
ATOM 3478 O O . THR B 1 153 ? 0.236 14.664 -1.421 1 91.81 153 THR B O 1
ATOM 3481 N N . VAL B 1 154 ? 0.161 13.742 -3.451 1 92.06 154 VAL B N 1
ATOM 3482 C CA . VAL B 1 154 ? 1.135 14.656 -4.031 1 92.06 154 VAL B CA 1
ATOM 3483 C C . VAL B 1 154 ? 0.588 16.078 -3.994 1 92.06 154 VAL B C 1
ATOM 3485 O O . VAL B 1 154 ? 1.272 17.016 -3.547 1 92.06 154 VAL B O 1
ATOM 3488 N N . GLU B 1 155 ? -0.578 16.219 -4.465 1 93.88 155 GLU B N 1
ATOM 3489 C CA . GLU B 1 155 ? -1.218 17.531 -4.504 1 93.88 155 GLU B CA 1
ATOM 3490 C C . GLU B 1 155 ? -1.321 18.141 -3.107 1 93.88 155 GLU B C 1
ATOM 3492 O O . GLU B 1 155 ? -1.112 19.344 -2.93 1 93.88 155 GLU B O 1
ATOM 3497 N N . HIS B 1 156 ? -1.658 17.344 -2.16 1 90.94 156 HIS B N 1
ATOM 3498 C CA . HIS B 1 156 ? -1.771 17.797 -0.782 1 90.94 156 HIS B CA 1
ATOM 3499 C C . HIS B 1 156 ? -0.445 18.375 -0.281 1 90.94 156 HIS B C 1
ATOM 3501 O O . HIS B 1 156 ? -0.414 19.438 0.336 1 90.94 156 HIS B O 1
ATOM 3507 N N . SER B 1 157 ? 0.606 17.688 -0.512 1 90.12 157 SER B N 1
ATOM 3508 C CA . SER B 1 157 ? 1.921 18.141 -0.076 1 90.12 157 SER B CA 1
ATOM 3509 C C . SER B 1 157 ? 2.297 19.453 -0.747 1 90.12 157 SER B C 1
ATOM 3511 O O . SER B 1 157 ? 2.863 20.344 -0.107 1 90.12 157 SER B O 1
ATOM 3513 N N . LEU B 1 158 ? 1.941 19.531 -2.006 1 93.06 158 LEU B N 1
ATOM 3514 C CA . LEU B 1 158 ? 2.26 20.75 -2.744 1 93.06 158 LEU B CA 1
ATOM 3515 C C . LEU B 1 158 ? 1.415 21.922 -2.252 1 93.06 158 LEU B C 1
ATOM 3517 O O . LEU B 1 158 ? 1.917 23.047 -2.115 1 93.06 158 LEU B O 1
ATOM 3521 N N . GLN B 1 159 ? 0.129 21.688 -2.023 1 90.44 159 GLN B N 1
ATOM 3522 C CA . GLN B 1 159 ? -0.744 22.719 -1.472 1 90.44 159 GLN B CA 1
ATOM 3523 C C . GLN B 1 159 ? -0.217 23.219 -0.133 1 90.44 159 GLN B C 1
ATOM 3525 O O . GLN B 1 159 ? -0.283 24.422 0.15 1 90.44 159 GLN B O 1
ATOM 3530 N N . TYR B 1 160 ? 0.223 22.297 0.6 1 86.12 160 TYR B N 1
ATOM 3531 C CA . TYR B 1 160 ? 0.791 22.656 1.896 1 86.12 160 TYR B CA 1
ATOM 3532 C C . TYR B 1 160 ? 2.021 23.531 1.729 1 86.12 160 TYR B C 1
ATOM 3534 O O . TYR B 1 160 ? 2.125 24.594 2.355 1 86.12 160 TYR B O 1
ATOM 3542 N N . LYS B 1 161 ? 2.859 23.141 0.903 1 86.56 161 LYS B N 1
ATOM 3543 C CA . LYS B 1 161 ? 4.121 23.844 0.692 1 86.56 161 LYS B CA 1
ATOM 3544 C C . LYS B 1 161 ? 3.883 25.266 0.168 1 86.56 161 LYS B C 1
ATOM 3546 O O . LYS B 1 161 ? 4.527 26.219 0.618 1 86.56 161 LYS B O 1
ATOM 3551 N N . TYR B 1 162 ? 2.951 25.344 -0.718 1 90.88 162 TYR B N 1
ATOM 3552 C CA . TYR B 1 162 ? 2.758 26.625 -1.399 1 90.88 162 TYR B CA 1
ATOM 3553 C C . TYR B 1 162 ? 1.603 27.406 -0.78 1 90.88 162 TYR B C 1
ATOM 3555 O O . TYR B 1 162 ? 1.152 28.406 -1.339 1 90.88 162 TYR B O 1
ATOM 3563 N N . LYS B 1 163 ? 1.073 26.969 0.292 1 85.12 163 LYS B N 1
ATOM 3564 C CA . LYS B 1 163 ? -0.012 27.625 1.007 1 85.12 163 LYS B CA 1
ATOM 3565 C C . LYS B 1 163 ? -1.148 28 0.057 1 85.12 163 LYS B C 1
ATOM 3567 O O . LYS B 1 163 ? -1.576 29.156 0.014 1 85.12 163 LYS B O 1
ATOM 3572 N N . GLU B 1 164 ? -1.47 27.078 -0.808 1 83.19 164 GLU B N 1
ATOM 3573 C CA . GLU B 1 164 ? -2.605 27.156 -1.721 1 83.19 164 GLU B CA 1
ATOM 3574 C C . GLU B 1 164 ? -2.283 28.031 -2.93 1 83.19 164 GLU B C 1
ATOM 3576 O O . GLU B 1 164 ? -3.17 28.359 -3.721 1 83.19 164 GLU B O 1
ATOM 3581 N N . ASN B 1 165 ? -1.083 28.453 -3 1 90.06 165 ASN B N 1
ATOM 3582 C CA . ASN B 1 165 ? -0.641 29.203 -4.164 1 90.06 165 ASN B CA 1
ATOM 3583 C C . ASN B 1 165 ? 0.375 28.422 -4.992 1 90.06 165 ASN B C 1
ATOM 3585 O O . ASN B 1 165 ? 1.483 28.906 -5.238 1 90.06 165 ASN B O 1
ATOM 3589 N N . ILE B 1 166 ? -0.042 27.344 -5.555 1 93 166 ILE B N 1
ATOM 3590 C CA . ILE B 1 166 ? 0.84 26.5 -6.355 1 93 166 ILE B CA 1
ATOM 3591 C C . ILE B 1 166 ? 1.141 27.188 -7.684 1 93 166 ILE B C 1
ATOM 3593 O O . ILE B 1 166 ? 0.227 27.641 -8.375 1 93 166 ILE B O 1
ATOM 3597 N N . PRO B 1 167 ? 2.375 27.281 -8.016 1 95.25 167 PRO B N 1
ATOM 3598 C CA . PRO B 1 167 ? 2.732 27.891 -9.297 1 95.25 167 PRO B CA 1
ATOM 3599 C C . PRO B 1 167 ? 1.997 27.266 -10.477 1 95.25 167 PRO B C 1
ATOM 3601 O O . PRO B 1 167 ? 1.707 26.062 -10.461 1 95.25 167 PRO B O 1
ATOM 3604 N N . GLU B 1 168 ? 1.799 28.047 -11.461 1 94.62 168 GLU B N 1
ATOM 3605 C CA . GLU B 1 168 ? 0.999 27.641 -12.609 1 94.62 168 GLU B CA 1
ATOM 3606 C C . GLU B 1 168 ? 1.621 26.453 -13.32 1 94.62 168 GLU B C 1
ATOM 3608 O O . GLU B 1 168 ? 0.911 25.547 -13.758 1 94.62 168 GLU B O 1
ATOM 3613 N N . HIS B 1 169 ? 2.91 26.453 -13.484 1 94.81 169 HIS B N 1
ATOM 3614 C CA . HIS B 1 169 ? 3.568 25.359 -14.211 1 94.81 169 HIS B CA 1
ATOM 3615 C C . HIS B 1 169 ? 3.389 24.031 -13.484 1 94.81 169 HIS B C 1
ATOM 3617 O O . HIS B 1 169 ? 3.297 22.984 -14.125 1 94.81 169 HIS B O 1
ATOM 3623 N N . ILE B 1 170 ? 3.311 24.078 -12.234 1 95.62 170 ILE B N 1
ATOM 3624 C CA . ILE B 1 170 ? 3.08 22.859 -11.453 1 95.62 170 ILE B CA 1
ATOM 3625 C C . ILE B 1 170 ? 1.622 22.438 -11.586 1 95.62 170 ILE B C 1
ATOM 3627 O O . ILE B 1 170 ? 1.333 21.25 -11.781 1 95.62 170 ILE B O 1
ATOM 3631 N N . THR B 1 171 ? 0.781 23.391 -11.5 1 95.19 171 THR B N 1
ATOM 3632 C CA . THR B 1 171 ? -0.648 23.109 -11.609 1 95.19 171 THR B CA 1
ATOM 3633 C C . THR B 1 171 ? -0.968 22.453 -12.953 1 95.19 171 THR B C 1
ATOM 3635 O O . THR B 1 171 ? -1.791 21.547 -13.016 1 95.19 171 THR B O 1
ATOM 3638 N N . GLU B 1 172 ? -0.335 22.938 -13.922 1 96.12 172 GLU B N 1
ATOM 3639 C CA . GLU B 1 172 ? -0.539 22.375 -15.258 1 96.12 172 GLU B CA 1
ATOM 3640 C C . GLU B 1 172 ? -0.127 20.906 -15.305 1 96.12 172 GLU B C 1
ATOM 3642 O O . GLU B 1 172 ? -0.844 20.078 -15.867 1 96.12 172 GLU B O 1
ATOM 3647 N N . LYS B 1 173 ? 1.003 20.609 -14.797 1 96.31 173 LYS B N 1
ATOM 3648 C CA . LYS B 1 173 ? 1.481 19.219 -14.789 1 96.31 173 LYS B CA 1
ATOM 3649 C C . LYS B 1 173 ? 0.567 18.328 -13.953 1 96.31 173 LYS B C 1
ATOM 3651 O O . LYS B 1 173 ? 0.302 17.188 -14.328 1 96.31 173 LYS B O 1
ATOM 3656 N N . LEU B 1 174 ? 0.075 18.875 -12.867 1 95.88 174 LEU B N 1
ATOM 3657 C CA . LEU B 1 174 ? -0.857 18.125 -12.031 1 95.88 174 LEU B CA 1
ATOM 3658 C C . LEU B 1 174 ? -2.158 17.844 -12.781 1 95.88 174 LEU B C 1
ATOM 3660 O O . LEU B 1 174 ? -2.729 16.766 -12.664 1 95.88 174 LEU B O 1
ATOM 3664 N N . MET B 1 175 ? -2.553 18.797 -13.492 1 96.44 175 MET B N 1
ATOM 3665 C CA . MET B 1 175 ? -3.775 18.625 -14.273 1 96.44 175 MET B CA 1
ATOM 3666 C C . MET B 1 175 ? -3.584 17.562 -15.352 1 96.44 175 MET B C 1
ATOM 3668 O O . MET B 1 175 ? -4.457 16.719 -15.562 1 96.44 175 MET B O 1
ATOM 3672 N N . ASN B 1 176 ? -2.475 17.609 -16.016 1 96.62 176 ASN B N 1
ATOM 3673 C CA . ASN B 1 176 ? -2.162 16.609 -17.016 1 96.62 176 ASN B CA 1
ATOM 3674 C C . ASN B 1 176 ? -2.1 15.211 -16.422 1 96.62 176 ASN B C 1
ATOM 3676 O O . ASN B 1 176 ? -2.557 14.242 -17.031 1 96.62 176 ASN B O 1
ATOM 3680 N N . ALA B 1 177 ? -1.509 15.141 -15.281 1 96.44 177 ALA B N 1
ATOM 3681 C CA . ALA B 1 177 ? -1.453 13.859 -14.578 1 96.44 177 ALA B CA 1
ATOM 3682 C C . ALA B 1 177 ? -2.854 13.367 -14.234 1 96.44 177 ALA B C 1
ATOM 3684 O O . ALA B 1 177 ? -3.154 12.18 -14.383 1 96.44 177 ALA B O 1
ATOM 3685 N N . ALA B 1 178 ? -3.672 14.258 -13.75 1 96.38 178 ALA B N 1
ATOM 3686 C CA . ALA B 1 178 ? -5.055 13.906 -13.438 1 96.38 178 ALA B CA 1
ATOM 3687 C C . ALA B 1 178 ? -5.781 13.375 -14.664 1 96.38 178 ALA B C 1
ATOM 3689 O O . ALA B 1 178 ? -6.531 12.398 -14.578 1 96.38 178 ALA B O 1
ATOM 3690 N N . ASP B 1 179 ? -5.566 13.977 -15.773 1 95.75 179 ASP B N 1
ATOM 3691 C CA . ASP B 1 179 ? -6.172 13.531 -17.016 1 95.75 179 ASP B CA 1
ATOM 3692 C C . ASP B 1 179 ? -5.699 12.133 -17.391 1 95.75 179 ASP B C 1
ATOM 3694 O O . ASP B 1 179 ? -6.484 11.312 -17.875 1 95.75 179 ASP B O 1
ATOM 3698 N N . ALA B 1 180 ? -4.453 11.945 -17.25 1 96.44 180 ALA B N 1
ATOM 3699 C CA . ALA B 1 180 ? -3.9 10.625 -17.531 1 96.44 180 ALA B CA 1
ATOM 3700 C C . ALA B 1 180 ? -4.531 9.562 -16.641 1 96.44 180 ALA B C 1
ATOM 3702 O O . ALA B 1 180 ? -4.77 8.43 -17.078 1 96.44 180 ALA B O 1
ATOM 3703 N N . ILE B 1 181 ? -4.789 9.922 -15.422 1 96.19 181 ILE B N 1
ATOM 3704 C CA . ILE B 1 181 ? -5.406 9.008 -14.469 1 96.19 181 ILE B CA 1
ATOM 3705 C C . ILE B 1 181 ? -6.82 8.656 -14.93 1 96.19 181 ILE B C 1
ATOM 3707 O O . ILE B 1 181 ? -7.238 7.5 -14.836 1 96.19 181 ILE B O 1
ATOM 3711 N N . VAL B 1 182 ? -7.512 9.609 -15.422 1 95 182 VAL B N 1
ATOM 3712 C CA . VAL B 1 182 ? -8.859 9.383 -15.922 1 95 182 VAL B CA 1
ATOM 3713 C C . VAL B 1 182 ? -8.828 8.367 -17.062 1 95 182 VAL B C 1
ATOM 3715 O O . VAL B 1 182 ? -9.648 7.449 -17.109 1 95 182 VAL B O 1
ATOM 3718 N N . VAL B 1 183 ? -7.926 8.516 -17.938 1 96.06 183 VAL B N 1
ATOM 3719 C CA . VAL B 1 183 ? -7.785 7.602 -19.078 1 96.06 183 VAL B CA 1
ATOM 3720 C C . VAL B 1 183 ? -7.422 6.207 -18.562 1 96.06 183 VAL B C 1
ATOM 3722 O O . VAL B 1 183 ? -8.023 5.211 -18.984 1 96.06 183 VAL B O 1
ATOM 3725 N N . LEU B 1 184 ? -6.469 6.164 -17.672 1 96 184 LEU B N 1
ATOM 3726 C CA . LEU B 1 184 ? -6.047 4.898 -17.094 1 96 184 LEU B CA 1
ATOM 3727 C C . LEU B 1 184 ? -7.234 4.164 -16.469 1 96 184 LEU B C 1
ATOM 3729 O O . LEU B 1 184 ? -7.492 3.004 -16.797 1 96 184 LEU B O 1
ATOM 3733 N N . ASP B 1 185 ? -7.945 4.82 -15.648 1 95.06 185 ASP B N 1
ATOM 3734 C CA . ASP B 1 185 ? -9.078 4.223 -14.938 1 95.06 185 ASP B CA 1
ATOM 3735 C C . ASP B 1 185 ? -10.164 3.789 -15.914 1 95.06 185 ASP B C 1
ATOM 3737 O O . ASP B 1 185 ? -10.797 2.75 -15.727 1 95.06 185 ASP B O 1
ATOM 3741 N N . LYS B 1 186 ? -10.367 4.594 -16.906 1 95.31 186 LYS B N 1
ATOM 3742 C CA . LYS B 1 186 ? -11.391 4.273 -17.906 1 95.31 186 LYS B CA 1
ATOM 3743 C C . LYS B 1 186 ? -11.023 3.014 -18.672 1 95.31 186 LYS B C 1
ATOM 3745 O O . LYS B 1 186 ? -11.859 2.129 -18.859 1 95.31 186 LYS B O 1
ATOM 3750 N N . GLU B 1 187 ? -9.797 2.916 -19.156 1 95.94 187 GLU B N 1
ATOM 3751 C CA . GLU B 1 187 ? -9.336 1.751 -19.906 1 95.94 187 GLU B CA 1
ATOM 3752 C C . GLU B 1 187 ? -9.438 0.48 -19.062 1 95.94 187 GLU B C 1
ATOM 3754 O O . GLU B 1 187 ? -9.867 -0.563 -19.562 1 95.94 187 GLU B O 1
ATOM 3759 N N . MET B 1 188 ? -9.094 0.602 -17.844 1 94.88 188 MET B N 1
ATOM 3760 C CA . MET B 1 188 ? -9.148 -0.551 -16.953 1 94.88 188 MET B CA 1
ATOM 3761 C C . MET B 1 188 ? -10.586 -0.949 -16.656 1 94.88 188 MET B C 1
ATOM 3763 O O . MET B 1 188 ? -10.891 -2.135 -16.516 1 94.88 188 MET B O 1
ATOM 3767 N N . SER B 1 189 ? -11.43 0.025 -16.594 1 94.62 189 SER B N 1
ATOM 3768 C CA . SER B 1 189 ? -12.852 -0.223 -16.344 1 94.62 189 SER B CA 1
ATOM 3769 C C . SER B 1 189 ? -13.477 -1.037 -17.469 1 94.62 189 SER B C 1
ATOM 3771 O O . SER B 1 189 ? -14.359 -1.862 -17.234 1 94.62 189 SER B O 1
ATOM 3773 N N . ILE B 1 190 ? -13.023 -0.839 -18.641 1 95.19 190 ILE B N 1
ATOM 3774 C CA . ILE B 1 190 ? -13.578 -1.502 -19.812 1 95.19 190 ILE B CA 1
ATOM 3775 C C . ILE B 1 190 ? -13.344 -3.006 -19.719 1 95.19 190 ILE B C 1
ATOM 3777 O O . ILE B 1 190 ? -14.188 -3.805 -20.141 1 95.19 190 ILE B O 1
ATOM 3781 N N . VAL B 1 191 ? -12.234 -3.383 -19.109 1 94.81 191 VAL B N 1
ATOM 3782 C CA . VAL B 1 191 ? -11.898 -4.801 -19.047 1 94.81 191 VAL B CA 1
ATOM 3783 C C . VAL B 1 191 ? -12.008 -5.285 -17.594 1 94.81 191 VAL B C 1
ATOM 3785 O O . VAL B 1 191 ? -11.336 -6.246 -17.203 1 94.81 191 VAL B O 1
ATOM 3788 N N . ARG B 1 192 ? -12.719 -4.605 -16.797 1 95.44 192 ARG B N 1
ATOM 3789 C CA . ARG B 1 192 ? -12.812 -4.844 -15.359 1 95.44 192 ARG B CA 1
ATOM 3790 C C . ARG B 1 192 ? -13.312 -6.258 -15.07 1 95.44 192 ARG B C 1
ATOM 3792 O O . ARG B 1 192 ? -12.758 -6.957 -14.227 1 95.44 192 ARG B O 1
ATOM 3799 N N . ASP B 1 193 ? -14.367 -6.727 -15.836 1 94.62 193 ASP B N 1
ATOM 3800 C CA . ASP B 1 193 ? -14.945 -8.047 -15.586 1 94.62 193 ASP B CA 1
ATOM 3801 C C . ASP B 1 193 ? -13.93 -9.148 -15.852 1 94.62 193 ASP B C 1
ATOM 3803 O O . ASP B 1 193 ? -13.836 -10.109 -15.086 1 94.62 193 ASP B O 1
ATOM 3807 N N . GLU B 1 194 ? -13.203 -8.969 -16.906 1 95 194 GLU B N 1
ATOM 3808 C CA . GLU B 1 194 ? -12.172 -9.945 -17.234 1 95 194 GLU B CA 1
ATOM 3809 C C . GLU B 1 194 ? -11.078 -9.977 -16.172 1 95 194 GLU B C 1
ATOM 3811 O O . GLU B 1 194 ? -10.586 -11.039 -15.797 1 95 194 GLU B O 1
ATOM 3816 N N . ILE B 1 195 ? -10.75 -8.828 -15.727 1 94.31 195 ILE B N 1
ATOM 3817 C CA . ILE B 1 195 ? -9.711 -8.711 -14.711 1 94.31 195 ILE B CA 1
ATOM 3818 C C . ILE B 1 195 ? -10.172 -9.375 -13.414 1 94.31 195 ILE B C 1
ATOM 3820 O O . ILE B 1 195 ? -9.438 -10.164 -12.812 1 94.31 195 ILE B O 1
ATOM 3824 N N . MET B 1 196 ? -11.375 -9.047 -13.016 1 94.69 196 MET B N 1
ATOM 3825 C CA . MET B 1 196 ? -11.93 -9.609 -11.789 1 94.69 196 MET B CA 1
ATOM 3826 C C . MET B 1 196 ? -11.984 -11.133 -11.859 1 94.69 196 MET B C 1
ATOM 3828 O O . MET B 1 196 ? -11.578 -11.812 -10.914 1 94.69 196 MET B O 1
ATOM 3832 N N . ASP B 1 197 ? -12.422 -11.633 -12.969 1 93.62 197 ASP B N 1
ATOM 3833 C CA . ASP B 1 197 ? -12.508 -13.078 -13.172 1 93.62 197 ASP B CA 1
ATOM 3834 C C . ASP B 1 197 ? -11.125 -13.727 -13.133 1 93.62 197 ASP B C 1
ATOM 3836 O O . ASP B 1 197 ? -10.953 -14.797 -12.547 1 93.62 197 ASP B O 1
ATOM 3840 N N . ALA B 1 198 ? -10.234 -13.062 -13.789 1 92.88 198 ALA B N 1
ATOM 3841 C CA . ALA B 1 198 ? -8.859 -13.562 -13.828 1 92.88 198 ALA B CA 1
ATOM 3842 C C . ALA B 1 198 ? -8.258 -13.617 -12.43 1 92.88 198 ALA B C 1
ATOM 3844 O O . ALA B 1 198 ? -7.652 -14.625 -12.047 1 92.88 198 ALA B O 1
ATOM 3845 N N . GLN B 1 199 ? -8.398 -12.594 -11.695 1 91.81 199 GLN B N 1
ATOM 3846 C CA . GLN B 1 199 ? -7.848 -12.516 -10.352 1 91.81 199 GLN B CA 1
ATOM 3847 C C . GLN B 1 199 ? -8.5 -13.539 -9.43 1 91.81 199 GLN B C 1
ATOM 3849 O O . GLN B 1 199 ? -7.824 -14.18 -8.617 1 91.81 199 GLN B O 1
ATOM 3854 N N . ASN B 1 200 ? -9.758 -13.695 -9.562 1 90.88 200 ASN B N 1
ATOM 3855 C CA . ASN B 1 200 ? -10.477 -14.688 -8.758 1 90.88 200 ASN B CA 1
ATOM 3856 C C . ASN B 1 200 ? -10.016 -16.109 -9.078 1 90.88 200 ASN B C 1
ATOM 3858 O O . ASN B 1 200 ? -9.805 -16.906 -8.172 1 90.88 200 ASN B O 1
ATOM 3862 N N . SER B 1 201 ? -9.898 -16.375 -10.305 1 88.94 201 SER B N 1
ATOM 3863 C CA . SER B 1 201 ? -9.461 -17.703 -10.742 1 88.94 201 SER B CA 1
ATOM 3864 C C . SER B 1 201 ? -8.062 -18.016 -10.227 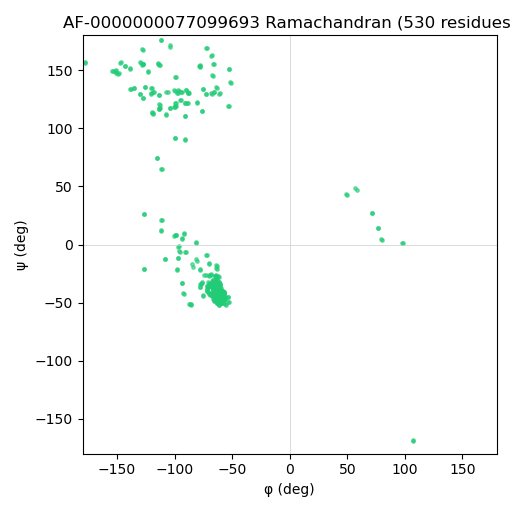1 88.94 201 SER B C 1
ATOM 3866 O O . SER B 1 201 ? -7.793 -19.125 -9.773 1 88.94 201 SER B O 1
ATOM 3868 N N . PHE B 1 202 ? -7.277 -17.078 -10.336 1 88.19 202 PHE B N 1
ATOM 3869 C CA . PHE B 1 202 ? -5.902 -17.219 -9.867 1 88.19 202 PHE B CA 1
ATOM 3870 C C . PHE B 1 202 ? -5.863 -17.531 -8.375 1 88.19 202 PHE B C 1
ATOM 3872 O O . PHE B 1 202 ? -5.184 -18.469 -7.949 1 88.19 202 PHE B O 1
ATOM 3879 N N . ARG B 1 203 ? -6.566 -16.75 -7.645 1 89 203 ARG B N 1
ATOM 3880 C CA . ARG B 1 203 ? -6.59 -16.922 -6.191 1 89 203 ARG B CA 1
ATOM 3881 C C . ARG B 1 203 ? -7.191 -18.266 -5.805 1 89 203 ARG B C 1
ATOM 3883 O O . ARG B 1 203 ? -6.699 -18.938 -4.895 1 89 203 ARG B O 1
ATOM 3890 N N . LYS B 1 204 ? -8.234 -18.656 -6.457 1 88.75 204 LYS B N 1
ATOM 3891 C CA . LYS B 1 204 ? -8.898 -19.938 -6.176 1 88.75 204 LYS B CA 1
ATOM 3892 C C . LYS B 1 204 ? -7.949 -21.109 -6.406 1 88.75 204 LYS B C 1
ATOM 3894 O O . LYS B 1 204 ? -7.871 -22.016 -5.578 1 88.75 204 LYS B O 1
ATOM 3899 N N . LYS B 1 205 ? -7.293 -21.047 -7.461 1 91 205 LYS B N 1
ATOM 3900 C CA . LYS B 1 205 ? -6.348 -22.109 -7.777 1 91 205 LYS B CA 1
ATOM 3901 C C . LYS B 1 205 ? -5.223 -22.172 -6.742 1 91 205 LYS B C 1
ATOM 3903 O O . LYS B 1 205 ? -4.883 -23.25 -6.254 1 91 205 LYS B O 1
ATOM 3908 N N . ALA B 1 206 ? -4.703 -21.047 -6.48 1 90.19 206 ALA B N 1
ATOM 3909 C CA . ALA B 1 206 ? -3.623 -20.984 -5.5 1 90.19 206 ALA B CA 1
ATOM 3910 C C . ALA B 1 206 ? -4.066 -21.562 -4.16 1 90.19 206 ALA B C 1
ATOM 3912 O O . ALA B 1 206 ? -3.328 -22.312 -3.527 1 90.19 206 ALA B O 1
ATOM 3913 N N . ASN B 1 207 ? -5.234 -21.25 -3.77 1 89.88 207 ASN B N 1
ATOM 3914 C CA . ASN B 1 207 ? -5.762 -21.719 -2.49 1 89.88 207 ASN B CA 1
ATOM 3915 C C . ASN B 1 207 ? -5.984 -23.219 -2.484 1 89.88 207 ASN B C 1
ATOM 3917 O O . ASN B 1 207 ? -5.625 -23.906 -1.522 1 89.88 207 ASN B O 1
ATOM 3921 N N . ILE B 1 208 ? -6.531 -23.75 -3.516 1 92.56 208 ILE B N 1
ATOM 3922 C CA . ILE B 1 208 ? -6.836 -25.172 -3.596 1 92.56 208 ILE B CA 1
ATOM 3923 C C . ILE B 1 208 ? -5.539 -25.984 -3.6 1 92.56 208 ILE B C 1
ATOM 3925 O O . ILE B 1 208 ? -5.426 -27 -2.902 1 92.56 208 ILE B O 1
ATOM 3929 N N . VAL B 1 209 ? -4.613 -25.484 -4.344 1 93.94 209 VAL B N 1
ATOM 3930 C CA . VAL B 1 209 ? -3.33 -26.172 -4.426 1 93.94 209 VAL B CA 1
ATOM 3931 C C . VAL B 1 209 ? -2.645 -26.156 -3.061 1 93.94 209 VAL B C 1
ATOM 3933 O O . VAL B 1 209 ? -2.117 -27.172 -2.609 1 93.94 209 VAL B O 1
ATOM 3936 N N . SER B 1 210 ? -2.693 -25.031 -2.471 1 91.94 210 SER B N 1
ATOM 3937 C CA . SER B 1 210 ? -2.115 -24.922 -1.137 1 91.94 210 SER B CA 1
ATOM 3938 C C . SER B 1 210 ? -2.781 -25.875 -0.16 1 91.94 210 SER B C 1
ATOM 3940 O O . SER B 1 210 ? -2.104 -26.531 0.64 1 91.94 210 SER B O 1
ATOM 3942 N N . GLU B 1 211 ? -4.004 -26 -0.242 1 91.81 211 GLU B N 1
ATOM 3943 C CA . GLU B 1 211 ? -4.758 -26.906 0.626 1 91.81 211 GLU B CA 1
ATOM 3944 C C . GLU B 1 211 ? -4.391 -28.359 0.361 1 91.81 211 GLU B C 1
ATOM 3946 O O . GLU B 1 211 ? -4.172 -29.125 1.297 1 91.81 211 GLU B O 1
ATOM 3951 N N . ILE B 1 212 ? -4.371 -28.672 -0.866 1 94.12 212 ILE B N 1
ATOM 3952 C CA . ILE B 1 212 ? -4.047 -30.047 -1.272 1 94.12 212 ILE B CA 1
ATOM 3953 C C . ILE B 1 212 ? -2.668 -30.422 -0.736 1 94.12 212 ILE B C 1
ATOM 3955 O O . ILE B 1 212 ? -2.512 -31.469 -0.099 1 94.12 212 ILE B O 1
ATOM 3959 N N . LEU B 1 213 ? -1.762 -29.578 -0.922 1 91.25 213 LEU B N 1
ATOM 3960 C CA . LEU B 1 213 ? -0.385 -29.875 -0.548 1 91.25 213 LEU B CA 1
ATOM 3961 C C . LEU B 1 213 ? -0.225 -29.891 0.968 1 91.25 213 LEU B C 1
ATOM 3963 O O . LEU B 1 213 ? 0.546 -30.703 1.506 1 91.25 213 LEU B O 1
ATOM 3967 N N . SER B 1 214 ? -0.906 -29.031 1.628 1 90.56 214 SER B N 1
ATOM 3968 C CA . SER B 1 214 ? -0.906 -29.047 3.086 1 90.56 214 SER B CA 1
ATOM 3969 C C . SER B 1 214 ? -1.498 -30.359 3.619 1 90.56 214 SER B C 1
ATOM 3971 O O . SER B 1 214 ? -0.953 -30.953 4.547 1 90.56 214 SER B O 1
ATOM 3973 N N . THR B 1 215 ? -2.57 -30.781 3.027 1 91.12 215 THR B N 1
ATOM 3974 C CA . THR B 1 215 ? -3.207 -32.031 3.422 1 91.12 215 THR B CA 1
ATOM 3975 C C . THR B 1 215 ? -2.281 -33.219 3.166 1 91.12 215 THR B C 1
ATOM 3977 O O . THR B 1 215 ? -2.162 -34.094 4.004 1 91.12 215 THR B O 1
ATOM 3980 N N . MET B 1 216 ? -1.644 -33.188 2.035 1 90.81 216 MET B N 1
ATOM 3981 C CA . MET B 1 216 ? -0.719 -34.25 1.686 1 90.81 216 MET B CA 1
ATOM 3982 C C . MET B 1 216 ? 0.447 -34.312 2.666 1 90.81 216 MET B C 1
ATOM 3984 O O . MET B 1 216 ? 0.873 -35.406 3.068 1 90.81 216 MET B O 1
ATOM 3988 N N . GLN B 1 217 ? 0.927 -33.219 2.99 1 87.25 217 GLN B N 1
ATOM 3989 C CA . GLN B 1 217 ? 2.023 -33.156 3.951 1 87.25 217 GLN B CA 1
ATOM 3990 C C . GLN B 1 217 ? 1.59 -33.688 5.309 1 87.25 217 GLN B C 1
ATOM 3992 O O . GLN B 1 217 ? 2.355 -34.406 5.977 1 87.25 217 GLN B O 1
ATOM 3997 N N . ASN B 1 218 ? 0.431 -33.344 5.68 1 87.88 218 ASN B N 1
ATOM 3998 C CA . ASN B 1 218 ? -0.094 -33.844 6.941 1 87.88 218 ASN B CA 1
ATOM 3999 C C . ASN B 1 218 ? -0.312 -35.344 6.895 1 87.88 218 ASN B C 1
ATOM 4001 O O . ASN B 1 218 ? -0.072 -36.031 7.879 1 87.88 218 ASN B O 1
ATOM 4005 N N . LEU B 1 219 ? -0.77 -35.844 5.781 1 88.94 219 LEU B N 1
ATOM 4006 C CA . LEU B 1 219 ? -0.989 -37.25 5.59 1 88.94 219 LEU B CA 1
ATOM 4007 C C . LEU B 1 219 ? 0.329 -38.031 5.637 1 88.94 219 LEU B C 1
ATOM 4009 O O . LEU B 1 219 ? 0.373 -39.156 6.098 1 88.94 219 LEU B O 1
ATOM 4013 N N . TYR B 1 220 ? 1.337 -37.375 5.156 1 86.94 220 TYR B N 1
ATOM 4014 C CA . TYR B 1 220 ? 2.652 -38 5.117 1 86.94 220 TYR B CA 1
ATOM 4015 C C . TYR B 1 220 ? 3.137 -38.344 6.523 1 86.94 220 TYR B C 1
ATOM 4017 O O . TYR B 1 220 ? 3.885 -39.312 6.719 1 86.94 220 TYR B O 1
ATOM 4025 N N . LYS B 1 221 ? 2.695 -37.625 7.484 1 85.44 221 LYS B N 1
ATOM 4026 C CA . LYS B 1 221 ? 3.117 -37.812 8.867 1 85.44 221 LYS B CA 1
ATOM 4027 C C . LYS B 1 221 ? 2.402 -39.031 9.5 1 85.44 221 LYS B C 1
ATOM 4029 O O . LYS B 1 221 ? 2.891 -39.594 10.469 1 85.44 221 LYS B O 1
ATOM 4034 N N . VAL B 1 222 ? 1.306 -39.438 9 1 85.56 222 VAL B N 1
ATOM 4035 C CA . VAL B 1 222 ? 0.482 -40.406 9.734 1 85.56 222 VAL B CA 1
ATOM 4036 C C . VAL B 1 222 ? 0.169 -41.594 8.852 1 85.56 222 VAL B C 1
ATOM 4038 O O . VAL B 1 222 ? -0.219 -42.656 9.352 1 85.56 222 VAL B O 1
ATOM 4041 N N . ALA B 1 223 ? 0.267 -41.406 7.551 1 85.12 223 ALA B N 1
ATOM 4042 C CA . ALA B 1 223 ? -0.117 -42.469 6.621 1 85.12 223 ALA B CA 1
ATOM 4043 C C . ALA B 1 223 ? 1.113 -43.156 6.039 1 85.12 223 ALA B C 1
ATOM 4045 O O . ALA B 1 223 ? 2.246 -42.781 6.34 1 85.12 223 ALA B O 1
ATOM 4046 N N . ASN B 1 224 ? 0.81 -44.25 5.367 1 87 224 ASN B N 1
ATOM 4047 C CA . ASN B 1 224 ? 1.858 -44.969 4.641 1 87 224 ASN B CA 1
ATOM 4048 C C . ASN B 1 224 ? 2.494 -44.062 3.568 1 87 224 ASN B C 1
ATOM 4050 O O . ASN B 1 224 ? 1.794 -43.531 2.721 1 87 224 ASN B O 1
ATOM 4054 N N . LYS B 1 225 ? 3.826 -44.031 3.598 1 86.69 225 LYS B N 1
ATOM 4055 C CA . LYS B 1 225 ? 4.574 -43.125 2.711 1 86.69 225 LYS B CA 1
ATOM 4056 C C . LYS B 1 225 ? 4.309 -43.469 1.246 1 86.69 225 LYS B C 1
ATOM 4058 O O . LYS B 1 225 ? 4.168 -42.562 0.416 1 86.69 225 LYS B O 1
ATOM 4063 N N . GLN B 1 226 ? 4.219 -44.719 1.027 1 88.38 226 GLN B N 1
ATOM 4064 C CA . GLN B 1 226 ? 3.996 -45.156 -0.348 1 88.38 226 GLN B CA 1
ATOM 4065 C C . GLN B 1 226 ? 2.635 -44.688 -0.858 1 88.38 226 GLN B C 1
ATOM 4067 O O . GLN B 1 226 ? 2.494 -44.312 -2.027 1 88.38 226 GLN B O 1
ATOM 4072 N N . GLU B 1 227 ? 1.715 -44.719 0.01 1 88.75 227 GLU B N 1
ATOM 4073 C CA . GLU B 1 227 ? 0.375 -44.25 -0.354 1 88.75 227 GLU B CA 1
ATOM 4074 C C . GLU B 1 227 ? 0.364 -42.781 -0.663 1 88.75 227 GLU B C 1
ATOM 4076 O O . GLU B 1 227 ? -0.282 -42.344 -1.618 1 88.75 227 GLU B O 1
ATOM 4081 N N . VAL B 1 228 ? 1.09 -42.062 0.119 1 91.25 228 VAL B N 1
ATOM 4082 C CA . VAL B 1 228 ? 1.127 -40.625 -0.054 1 91.25 228 VAL B CA 1
ATOM 4083 C C . VAL B 1 228 ? 1.837 -40.281 -1.36 1 91.25 228 VAL B C 1
ATOM 4085 O O . VAL B 1 228 ? 1.45 -39.344 -2.053 1 91.25 228 VAL B O 1
ATOM 4088 N N . ILE B 1 229 ? 2.799 -41.031 -1.728 1 90.69 229 ILE B N 1
ATOM 4089 C CA . ILE B 1 229 ? 3.525 -40.812 -2.975 1 90.69 229 ILE B CA 1
ATOM 4090 C C . ILE B 1 229 ? 2.596 -41.062 -4.16 1 90.69 229 ILE B C 1
ATOM 4092 O O . ILE B 1 229 ? 2.633 -40.312 -5.148 1 90.69 229 ILE B O 1
ATOM 4096 N N . LYS B 1 230 ? 1.819 -42.062 -4.004 1 91.75 230 LYS B N 1
ATOM 4097 C CA . LYS B 1 230 ? 0.84 -42.312 -5.051 1 91.75 230 LYS B CA 1
ATOM 4098 C C . LYS B 1 230 ? -0.159 -41.188 -5.184 1 91.75 230 LYS B C 1
ATOM 4100 O O . LYS B 1 230 ? -0.543 -40.812 -6.293 1 91.75 230 LYS B O 1
ATOM 4105 N N . ILE B 1 231 ? -0.536 -40.688 -4.043 1 93.38 231 ILE B N 1
ATOM 4106 C CA . ILE B 1 231 ? -1.462 -39.562 -4.016 1 93.38 231 ILE B CA 1
ATOM 4107 C C . ILE B 1 231 ? -0.819 -38.344 -4.684 1 93.38 231 ILE B C 1
ATOM 4109 O O . ILE B 1 231 ? -1.469 -37.625 -5.457 1 93.38 231 ILE B O 1
ATOM 4113 N N . GLN B 1 232 ? 0.397 -38.125 -4.402 1 91.81 232 GLN B N 1
ATOM 4114 C CA . GLN B 1 232 ? 1.13 -37 -5.004 1 91.81 232 GLN B CA 1
ATOM 4115 C C . GLN B 1 232 ? 1.203 -37.156 -6.52 1 91.81 232 GLN B C 1
ATOM 4117 O O . GLN B 1 232 ? 0.993 -36.188 -7.254 1 91.81 232 GLN B O 1
ATOM 4122 N N . ASP B 1 233 ? 1.479 -38.312 -6.98 1 92.81 233 ASP B N 1
ATOM 4123 C CA . ASP B 1 233 ? 1.548 -38.562 -8.414 1 92.81 233 ASP B CA 1
ATOM 4124 C C . ASP B 1 233 ? 0.212 -38.281 -9.094 1 92.81 233 ASP B C 1
ATOM 4126 O O . ASP B 1 233 ? 0.178 -37.719 -10.188 1 92.81 233 ASP B O 1
ATOM 4130 N N . GLU B 1 234 ? -0.8 -38.688 -8.414 1 93.62 234 GLU B N 1
ATOM 4131 C CA . GLU B 1 234 ? -2.135 -38.406 -8.938 1 93.62 234 GLU B CA 1
ATOM 4132 C C . GLU B 1 234 ? -2.398 -36.906 -9.008 1 93.62 234 GLU B C 1
ATOM 4134 O O . GLU B 1 234 ? -2.992 -36.438 -9.969 1 93.62 234 GLU B O 1
ATOM 4139 N N . PHE B 1 235 ? -1.981 -36.25 -8.023 1 94.56 235 PHE B N 1
ATOM 4140 C CA . PHE B 1 235 ? -2.141 -34.781 -7.988 1 94.56 235 PHE B CA 1
ATOM 4141 C C . PHE B 1 235 ? -1.461 -34.156 -9.188 1 94.56 235 PHE B C 1
ATOM 4143 O O . PHE B 1 235 ? -2.064 -33.312 -9.883 1 94.56 235 PHE B O 1
ATOM 4150 N N . TYR B 1 236 ? -0.199 -34.531 -9.414 1 91.31 236 TYR B N 1
ATOM 4151 C CA . TYR B 1 236 ? 0.563 -33.906 -10.484 1 91.31 236 TYR B CA 1
ATOM 4152 C C . TYR B 1 236 ? -0.046 -34.219 -11.844 1 91.31 236 TYR B C 1
ATOM 4154 O O . TYR B 1 236 ? -0.023 -33.375 -12.75 1 91.31 236 TYR B O 1
ATOM 4162 N N . LYS B 1 237 ? -0.621 -35.375 -12.023 1 92.94 237 LYS B N 1
ATOM 4163 C CA . LYS B 1 237 ? -1.312 -35.719 -13.258 1 92.94 237 LYS B CA 1
ATOM 4164 C C . LYS B 1 237 ? -2.539 -34.844 -13.477 1 92.94 237 LYS B C 1
ATOM 4166 O O . LYS B 1 237 ? -2.77 -34.344 -14.578 1 92.94 237 LYS B O 1
ATOM 4171 N N . ILE B 1 238 ? -3.26 -34.688 -12.414 1 93.94 238 ILE B N 1
ATOM 4172 C CA . ILE B 1 238 ? -4.461 -33.875 -12.477 1 93.94 238 ILE B CA 1
ATOM 4173 C C . ILE B 1 238 ? -4.074 -32.406 -12.758 1 93.94 238 ILE B C 1
ATOM 4175 O O . ILE B 1 238 ? -4.703 -31.734 -13.586 1 93.94 238 ILE B O 1
ATOM 4179 N N . TYR B 1 239 ? -3.053 -31.969 -12.078 1 91.88 239 TYR B N 1
ATOM 4180 C CA . TYR B 1 239 ? -2.607 -30.578 -12.234 1 91.88 239 TYR B CA 1
ATOM 4181 C C . TYR B 1 239 ? -2.215 -30.297 -13.68 1 91.88 239 TYR B C 1
ATOM 4183 O O . TYR B 1 239 ? -2.514 -29.234 -14.211 1 91.88 239 TYR B O 1
ATOM 4191 N N . GLU B 1 240 ? -1.607 -31.172 -14.32 1 89.5 240 GLU B N 1
ATOM 4192 C CA . GLU B 1 240 ? -1.108 -31.016 -15.68 1 89.5 240 GLU B CA 1
ATOM 4193 C C . GLU B 1 240 ? -2.256 -30.844 -16.672 1 89.5 240 GLU B C 1
ATOM 4195 O O . GLU B 1 240 ? -2.082 -30.234 -17.734 1 89.5 240 GLU B O 1
ATOM 4200 N N . THR B 1 241 ? -3.385 -31.375 -16.328 1 90.31 241 THR B N 1
ATOM 4201 C CA . THR B 1 241 ? -4.531 -31.266 -17.219 1 90.31 241 THR B CA 1
ATOM 4202 C C . THR B 1 241 ? -5.039 -29.828 -17.266 1 90.31 241 THR B C 1
ATOM 4204 O O . THR B 1 241 ? -5.719 -29.422 -18.219 1 90.31 241 THR B O 1
ATOM 4207 N N . GLY B 1 242 ? -4.773 -29.141 -16.172 1 86.94 242 GLY B N 1
ATOM 4208 C CA . GLY B 1 242 ? -5.242 -27.766 -16.078 1 86.94 242 GLY B CA 1
ATOM 4209 C C . GLY B 1 242 ? -6.727 -27.656 -15.781 1 86.94 242 GLY B C 1
ATOM 4210 O O . GLY B 1 242 ? -7.32 -26.578 -15.922 1 86.94 242 GLY B O 1
ATOM 4211 N N . ASP B 1 243 ? -7.344 -28.719 -15.367 1 90.75 243 ASP B N 1
ATOM 4212 C CA . ASP B 1 243 ? -8.781 -28.781 -15.109 1 90.75 243 ASP B CA 1
ATOM 4213 C C . ASP B 1 243 ? -9.086 -28.438 -13.648 1 90.75 243 ASP B C 1
ATOM 4215 O O . ASP B 1 243 ? -8.914 -29.281 -12.766 1 90.75 243 ASP B O 1
ATOM 4219 N N . MET B 1 244 ? -9.672 -27.344 -13.484 1 90.12 244 MET B N 1
ATOM 4220 C CA . MET B 1 244 ? -9.961 -26.859 -12.133 1 90.12 244 MET B CA 1
ATOM 4221 C C . MET B 1 244 ? -10.992 -27.734 -11.445 1 90.12 244 MET B C 1
ATOM 4223 O O . MET B 1 244 ? -10.922 -27.938 -10.234 1 90.12 244 MET B O 1
ATOM 4227 N N . GLU B 1 245 ? -11.914 -28.188 -12.156 1 92.75 245 GLU B N 1
ATOM 4228 C CA . GLU B 1 245 ? -12.945 -29.047 -11.57 1 92.75 245 GLU B CA 1
ATOM 4229 C C . GLU B 1 245 ? -12.344 -30.328 -11.023 1 92.75 245 GLU B C 1
ATOM 4231 O O . GLU B 1 245 ? -12.742 -30.812 -9.953 1 92.75 245 GLU B O 1
ATOM 4236 N N . GLN B 1 246 ? -11.477 -30.875 -11.805 1 94.5 246 GLN B N 1
ATOM 4237 C CA . GLN B 1 246 ? -10.797 -32.094 -11.352 1 94.5 246 GLN B CA 1
ATOM 4238 C C . GLN B 1 246 ? -9.977 -31.828 -10.094 1 94.5 246 GLN B C 1
ATOM 4240 O O . GLN B 1 246 ? -9.922 -32.656 -9.195 1 94.5 246 GLN B O 1
ATOM 4245 N N . LEU B 1 247 ? -9.375 -30.688 -10.039 1 94.06 247 LEU B N 1
ATOM 4246 C CA . LEU B 1 247 ? -8.586 -30.312 -8.867 1 94.06 247 LEU B CA 1
ATOM 4247 C C . LEU B 1 247 ? -9.469 -30.188 -7.633 1 94.06 247 LEU B C 1
ATOM 4249 O O . LEU B 1 247 ? -9.094 -30.641 -6.551 1 94.06 247 LEU B O 1
ATOM 4253 N N . ILE B 1 248 ? -10.555 -29.594 -7.824 1 94.06 248 ILE B N 1
ATOM 4254 C CA . ILE B 1 248 ? -11.5 -29.391 -6.73 1 94.06 248 ILE B CA 1
ATOM 4255 C C . ILE B 1 248 ? -12 -30.75 -6.227 1 94.06 248 ILE B C 1
ATOM 4257 O O . ILE B 1 248 ? -12.047 -30.984 -5.02 1 94.06 248 ILE B O 1
ATOM 4261 N N . HIS B 1 249 ? -12.359 -31.594 -7.18 1 94.94 249 HIS B N 1
ATOM 4262 C CA . HIS B 1 249 ? -12.82 -32.938 -6.832 1 94.94 249 HIS B CA 1
ATOM 4263 C C . HIS B 1 249 ? -11.734 -33.719 -6.086 1 94.94 249 HIS B C 1
ATOM 4265 O O . HIS B 1 249 ? -12.023 -34.406 -5.102 1 94.94 249 HIS B O 1
ATOM 4271 N N . PHE B 1 250 ? -10.547 -33.656 -6.57 1 95.88 250 PHE B N 1
ATOM 4272 C CA . PHE B 1 250 ? -9.414 -34.312 -5.93 1 95.88 250 PHE B CA 1
ATOM 4273 C C . PHE B 1 250 ? -9.234 -33.812 -4.5 1 95.88 250 PHE B C 1
ATOM 4275 O O . PHE B 1 250 ? -8.992 -34.625 -3.59 1 95.88 250 PHE B O 1
ATOM 4282 N N . ASN B 1 251 ? -9.32 -32.531 -4.285 1 94.94 251 ASN B N 1
ATOM 4283 C CA . ASN B 1 251 ? -9.18 -31.922 -2.963 1 94.94 251 ASN B CA 1
ATOM 4284 C C . ASN B 1 251 ? -10.227 -32.469 -1.987 1 94.94 251 ASN B C 1
ATOM 4286 O O . ASN B 1 251 ? -9.906 -32.75 -0.831 1 94.94 251 ASN B O 1
ATOM 4290 N N . LYS B 1 252 ? -11.383 -32.594 -2.496 1 94 252 LYS B N 1
ATOM 4291 C CA . LYS B 1 252 ? -12.453 -33.125 -1.673 1 94 252 LYS B CA 1
ATOM 4292 C C . LYS B 1 252 ? -12.172 -34.562 -1.291 1 94 252 LYS B C 1
ATOM 4294 O O . LYS B 1 252 ? -12.391 -34.969 -0.145 1 94 252 LYS B O 1
ATOM 4299 N N . GLN B 1 253 ? -11.727 -35.344 -2.227 1 93.81 253 GLN B N 1
ATOM 4300 C CA . GLN B 1 253 ? -11.375 -36.719 -1.979 1 93.81 253 GLN B CA 1
ATOM 4301 C C . GLN B 1 253 ? -10.234 -36.844 -0.972 1 93.81 253 GLN B C 1
ATOM 4303 O O . GLN B 1 253 ? -10.258 -37.688 -0.092 1 93.81 253 GLN B O 1
ATOM 4308 N N . LEU B 1 254 ? -9.289 -36 -1.172 1 93.5 254 LEU B N 1
ATOM 4309 C CA . LEU B 1 254 ? -8.141 -35.969 -0.271 1 93.5 254 LEU B CA 1
ATOM 4310 C C . LEU B 1 254 ? -8.57 -35.656 1.155 1 93.5 254 LEU B C 1
ATOM 4312 O O . LEU B 1 254 ? -8.039 -36.219 2.113 1 93.5 254 LEU B O 1
ATOM 4316 N N . ASP B 1 255 ? -9.5 -34.781 1.284 1 91.62 255 ASP B N 1
ATOM 4317 C CA . ASP B 1 255 ? -10.031 -34.406 2.594 1 91.62 255 ASP B CA 1
ATOM 4318 C C . ASP B 1 255 ? -10.688 -35.594 3.273 1 91.62 255 ASP B C 1
ATOM 4320 O O . ASP B 1 255 ? -10.539 -35.781 4.484 1 91.62 255 ASP B O 1
ATOM 4324 N N . ILE B 1 256 ? -11.344 -36.375 2.492 1 89.81 256 ILE B N 1
ATOM 4325 C CA . ILE B 1 256 ? -12 -37.594 2.998 1 89.81 256 ILE B CA 1
ATOM 4326 C C . ILE B 1 256 ? -10.953 -38.594 3.467 1 89.81 256 ILE B C 1
ATOM 4328 O O . ILE B 1 256 ? -11.086 -39.156 4.547 1 89.81 256 ILE B O 1
ATOM 4332 N N . ILE B 1 257 ? -9.969 -38.719 2.676 1 89.44 257 ILE B N 1
ATOM 4333 C CA . ILE B 1 257 ? -8.883 -39.656 3.021 1 89.44 257 ILE B CA 1
ATOM 4334 C C . ILE B 1 257 ? -8.219 -39.188 4.316 1 89.44 257 ILE B C 1
ATOM 4336 O O . ILE B 1 257 ? -7.973 -40 5.211 1 89.44 257 ILE B O 1
ATOM 4340 N N . ALA B 1 258 ? -7.957 -37.969 4.418 1 89.44 258 ALA B N 1
ATOM 4341 C CA . ALA B 1 258 ? -7.285 -37.406 5.586 1 89.44 258 ALA B CA 1
ATOM 4342 C C . ALA B 1 258 ? -8.133 -37.562 6.844 1 89.44 258 ALA B C 1
ATOM 4344 O O . ALA B 1 258 ? -7.602 -37.844 7.922 1 89.44 258 ALA B O 1
ATOM 4345 N N . GLU B 1 259 ? -9.359 -37.375 6.664 1 86.19 259 GLU B N 1
ATOM 4346 C CA . GLU B 1 259 ? -10.273 -37.562 7.789 1 86.19 259 GLU B CA 1
ATOM 4347 C C . GLU B 1 259 ? -10.273 -39 8.266 1 86.19 259 GLU B C 1
ATOM 4349 O O . GLU B 1 259 ? -10.391 -39.281 9.469 1 86.19 259 GLU B O 1
ATOM 4354 N N . GLY B 1 260 ? -10.172 -39.844 7.387 1 83.75 260 GLY B N 1
ATOM 4355 C CA . GLY B 1 260 ? -10.086 -41.25 7.73 1 83.75 260 GLY B CA 1
ATOM 4356 C C . GLY B 1 260 ? -8.852 -41.594 8.555 1 83.75 260 GLY B C 1
ATOM 4357 O O . GLY B 1 260 ? -8.945 -42.344 9.539 1 83.75 260 GLY B O 1
ATOM 4358 N N . TYR B 1 261 ? -7.773 -41.125 8.195 1 84.06 261 TYR B N 1
ATOM 4359 C CA . TYR B 1 261 ? -6.539 -41.344 8.93 1 84.06 261 TYR B CA 1
ATOM 4360 C C . TYR B 1 261 ? -6.57 -40.688 10.297 1 84.06 261 TYR B C 1
ATOM 4362 O O . TYR B 1 261 ? -6.027 -41.219 11.266 1 84.06 261 TYR B O 1
ATOM 4370 N N . ARG B 1 262 ? -7.16 -39.562 10.445 1 77 262 ARG B N 1
ATOM 4371 C CA . ARG B 1 262 ? -7.285 -38.844 11.719 1 77 262 ARG B CA 1
ATOM 4372 C C . ARG B 1 262 ? -8.133 -39.656 12.703 1 77 262 ARG B C 1
ATOM 4374 O O . ARG B 1 262 ? -7.805 -39.719 13.891 1 77 262 ARG B O 1
ATOM 4381 N N . ALA B 1 263 ? -9.125 -40.25 12.172 1 75.81 263 ALA B N 1
ATOM 4382 C CA . ALA B 1 263 ? -10.023 -41.062 13.008 1 75.81 263 ALA B CA 1
ATOM 4383 C C . ALA B 1 263 ? -9.336 -42.312 13.492 1 75.81 263 ALA B C 1
ATOM 4385 O O . ALA B 1 263 ? -9.516 -42.719 14.641 1 75.81 263 ALA B O 1
ATOM 4386 N N . GLN B 1 264 ? -8.508 -42.781 12.695 1 70.19 264 GLN B N 1
ATOM 4387 C CA . GLN B 1 264 ? -7.801 -44 13.047 1 70.19 264 GLN B CA 1
ATOM 4388 C C . GLN B 1 264 ? -6.707 -43.75 14.07 1 70.19 264 GLN B C 1
ATOM 4390 O O . GLN B 1 264 ? -6.387 -44.594 14.891 1 70.19 264 GLN B O 1
ATOM 4395 N N . SER B 1 265 ? -6.125 -42.531 13.945 1 64.94 265 SER B N 1
ATOM 4396 C CA . SER B 1 265 ? -5.055 -42.188 14.875 1 64.94 265 SER B CA 1
ATOM 4397 C C . SER B 1 265 ? -5.609 -41.906 16.266 1 64.94 265 SER B C 1
ATOM 4399 O O . SER B 1 265 ? -4.891 -42 17.266 1 64.94 265 SER B O 1
ATOM 4401 N N . LEU B 1 266 ? -6.867 -41.469 16.391 1 60.34 266 LEU B N 1
ATOM 4402 C CA . LEU B 1 266 ? -7.512 -41.219 17.672 1 60.34 266 LEU B CA 1
ATOM 4403 C C . LEU B 1 266 ? -8.094 -42.5 18.266 1 60.34 266 LEU B C 1
ATOM 4405 O O . LEU B 1 266 ? -8.422 -42.531 19.453 1 60.34 266 LEU B O 1
ATOM 4409 N N . SER B 1 267 ? -8.289 -43.5 17.406 1 50.81 267 SER B N 1
ATOM 4410 C CA . SER B 1 267 ? -8.734 -44.75 17.984 1 50.81 267 SER B CA 1
ATOM 4411 C C . SER B 1 267 ? -7.543 -45.594 18.453 1 50.81 267 SER B C 1
ATOM 4413 O O . SER B 1 267 ? -6.508 -45.625 17.781 1 50.81 267 SER B O 1
#

Sequence (534 aa):
MELQMWREILCPYDLAVEELKLKFVHIMNEYRTAGRYSPIEQVDGRVKSISSILDKMQRKKININEIETDLEDIAGIRVICQFVEDIDRVVEIIEQRSDMEIKTKKDYITKAKDSGYRSFHVIIYYDVDTIYGKKRIQAEIQIRTLAMNFWATVEHSLQYKYKENIPEHITEKLMNAADAIVVLDKEMSIVRDEIMDAQNSFRKKANIVSEILSTMQNLYKVANKQEVIKIQDEFYKIYETGDMEQLIHFNKQLDIIAEGYRAQSLSMELQMWREILCPYDLAVEELKLKFVHIMNEYRTAGRYSPIEQVDGRVKSISSILDKMQRKKININEIETDLEDIAGIRVICQFVEDIDRVVEIIEQRSDMEIKTKKDYITKAKDSGYRSFHVIIYYDVDTIYGKKRIQAEIQIRTLAMNFWATVEHSLQYKYKENIPEHITEKLMNAADAIVVLDKEMSIVRDEIMDAQNSFRKKANIVSEILSTMQNLYKVANKQEVIKIQDEFYKIYETGDMEQLIHFNKQLDIIAEGYRAQSLS

Foldseek 3Di:
DPDDPVCVVCVQLVVVQVVVQVVLVVQCVVCVVVLAFDQFDHKDWDFDDPVRLVVVCVVVVNDPVCSQPPPQARIEMETAGAAPVSLVVVVVVVVPDDQKAWDDWDACQVVPDPLLQGWIKTKIWHWDQDPVGIDIGIHIYIYYYPLNVVLVVVVVVQCVVCVNCHDPVVSVVSNVSSVVVVVVNVVCVVCVVVVRVVVSVVSVVVVLVVLLVVLLVVCCVQHDVVVSVVLVVVQVVQVVVVDPVSSVVSSVVSVVVSVVSVVVVVD/DDDDDVCVVCVQLVVVQVVVQVVVVVQCVVCVVVLHFDQFDHKDWDFDDPVRLVVVCVVVVNDPVCSQPPPQARIEMETAGAAPVSLVVVVVVVVPDDQKAWDDWDACQVVPDPLLQGWIKTKIWHWDQDPVGIDIGIHIYIYYYPLNVVLVVVVVVQCVVCVNCRDPVVSVVSNVSSVVVVVVNVVCVVCVVVVRVVVSVVSVVVVLVVLLVVLLVVCCVQHDVVVSVVLVVVQVVQVVVVDVVSSVVSSVVSVVVSVVSVVVVVD

InterPro domains:
  IPR007685 RelA/SpoT [PF04607] (45-164)
  IPR007685 RelA/SpoT [SM00954] (45-166)
  IPR007685 RelA/SpoT [cd05399] (26-154)
  IPR043519 Nucleotidyltransferase superfamily [G3DSA:3.30.460.10] (2-147)
  IPR043519 Nucleotidyltransferase superfamily [SSF81301] (6-199)
  IPR052366 GTP Pyrophosphokinase [PTHR47837] (4-208)

Radius of gyration: 26.96 Å; Cα contacts (8 Å, |Δi|>4): 744; chains: 2; bounding box: 53×78×71 Å

Organism: Anaerostipes caccae (strain DSM 14662 / CCUG 47493 / JCM 13470 / NCIMB 13811 / L1-92) (NCBI:txid411490)

Solvent-accessible surface area (backbone atoms only — not comparable to full-atom values): 28063 Å² total; per-residue (Å²): 120,80,76,78,55,59,69,67,70,44,43,64,34,50,52,47,28,55,52,51,41,50,54,54,46,48,52,28,46,52,26,47,76,69,61,37,76,46,50,49,68,44,71,45,60,45,58,57,50,67,50,59,50,52,51,48,25,62,76,68,69,51,53,81,91,41,41,70,77,68,41,48,54,47,16,26,35,38,39,29,14,86,39,72,72,25,43,59,52,50,51,51,56,58,69,70,42,83,82,48,43,80,73,45,78,46,61,21,64,87,54,51,44,93,67,45,50,48,36,34,39,38,32,28,40,39,72,42,79,50,100,90,40,79,44,79,40,40,28,25,37,37,34,27,31,60,64,39,46,53,51,51,53,52,50,50,28,36,33,61,65,38,72,72,57,62,52,65,74,52,50,50,31,46,34,53,23,35,51,22,44,51,50,26,50,49,34,49,54,74,44,35,69,58,45,47,52,17,45,34,51,52,53,47,48,39,51,50,46,50,48,42,51,51,51,50,55,56,39,48,76,75,45,60,60,68,59,46,33,52,50,49,52,52,48,54,56,49,57,71,69,68,43,65,66,57,50,52,53,49,42,53,50,50,51,53,53,47,50,51,53,53,54,54,69,75,96,122,79,76,78,56,60,69,68,70,43,44,63,35,50,52,46,27,54,50,51,39,49,51,54,46,47,52,28,47,51,26,49,76,68,60,37,77,45,51,48,68,45,70,44,58,44,59,57,50,67,50,58,49,52,51,48,26,61,76,67,68,51,54,82,91,40,42,68,78,70,40,50,54,47,16,26,34,38,40,27,14,84,40,71,73,25,44,60,53,50,52,50,54,59,70,70,42,82,80,48,42,82,74,47,77,45,60,22,62,88,54,52,46,94,67,45,50,49,36,34,39,38,32,28,39,39,73,43,79,49,99,90,40,80,42,80,41,40,28,23,38,36,34,26,31,61,64,38,46,51,52,50,54,51,49,48,29,37,35,60,65,38,72,73,57,61,54,66,75,53,50,50,32,47,34,53,24,34,52,24,45,52,50,26,50,50,33,49,54,74,43,37,67,59,46,48,52,16,45,32,51,50,51,48,48,40,52,51,44,51,49,43,51,51,51,49,54,55,40,49,75,77,44,60,59,69,58,45,33,52,50,49,53,50,48,55,56,48,56,72,70,68,44,64,66,59,51,52,52,48,42,53,51,49,50,52,53,48,51,52,52,52,54,54,70,76,96

pLDDT: mean 92.4, std 6.74, range [50.81, 98.75]

Secondary structure (DSSP, 8-state):
-----HHHHHHHHHHHHHHHHHHHHHHHHHHHHTT---S--EEEEEEPPHHHHHHHHHHHT--GGGHHHH-S-SEEEEEEESSHHHHHHHHHHHHT-SSEEEEEEEETTTS--TT----EEEEEEEEEEETTEEEEEEEEEEEEEHHHHHHHHHHHHHHHHTTT---HHHHHHHHHHHHHHHHHHHHHHHTHHHHHHHHHHHHHHHHHHHHHHHHHHHHHHHS-HHHHHHHHHHHHHHHHHT-HHHHHHHHHHHHHHHHHHHHHHH-/-----HHHHHHHHHHHHHHHHHHHHHHHHHHHHTT---S--EEEEEEPPHHHHHHHHHHHT--GGGHHHH-S-SEEEEEEESSHHHHHHHHHHHHT-SSEEEEEEEETTTS--TT----EEEEEEEEEEETTEEEEEEEEEEEEEHHHHHHHHHHHHHHHHTTT---HHHHHHHHHHHHHHHHHHHHHHHTHHHHHHHHHHHHHHHHHHHHHHHHHHHHHHHS-HHHHHHHHHHHHHHHHHT-HHHHHHHHHHHHHHHHHHHHHHH-